Protein AF-A0A2V7N5L8-F1 (afdb_monomer)

Foldseek 3Di:
DWDWDADPVGDIDDIDDDDDDDDADAKAKAQDEAEEEEAFDKDKTFMAIDGPDPPQPWKKKWKDFQQPDHIDIDTDRDRVGTDMDMDGDNDFDKGKIKMWIATPVGHIYIHIYIYGYDYDDFDAKAWDFDDPAEEAAQDKTKTARPVIQGPVRFDKWKWKDFQPRDIDTDGIDIDHHNDFDKGKMWMKMAGPVGHIHDIDIHIYGYHHPDPDADEAEDELAKEPVDCVNLVVLVVVVPPDHAYEYQANNYPPALALVRCVRIVCVRVVVCLVRYQYAHDVRCPPVHVQSVSVCVVSPCSQPDSVARWDWDDDGLEIETEDEPSAQLAVPDPRLVVLLVSCVVRVRPHYYYHHHAACQDPDPPHGHDVRNVSVVVSVD

Mean predicted aligned error: 13.86 Å

Structure (mmCIF, N/CA/C/O backbone):
data_AF-A0A2V7N5L8-F1
#
_entry.id   AF-A0A2V7N5L8-F1
#
loop_
_atom_site.group_PDB
_atom_site.id
_atom_site.type_symbol
_atom_site.label_atom_id
_atom_site.label_alt_id
_atom_site.label_comp_id
_atom_site.label_asym_id
_atom_site.label_entity_id
_atom_site.label_seq_id
_atom_site.pdbx_PDB_ins_code
_atom_site.Cartn_x
_atom_site.Cartn_y
_atom_site.Cartn_z
_atom_site.occupancy
_atom_site.B_iso_or_equiv
_atom_site.auth_seq_id
_atom_site.auth_comp_id
_atom_site.auth_asym_id
_atom_site.auth_atom_id
_atom_site.pdbx_PDB_model_num
ATOM 1 N N . MET A 1 1 ? -57.222 -4.091 84.256 1.00 63.84 1 MET A N 1
ATOM 2 C CA . MET A 1 1 ? -56.930 -3.318 85.485 1.00 63.84 1 MET A CA 1
ATOM 3 C C . MET A 1 1 ? -58.030 -3.590 86.501 1.00 63.84 1 MET A C 1
ATOM 5 O O . MET A 1 1 ? -59.178 -3.739 86.091 1.00 63.84 1 MET A O 1
ATOM 9 N N . THR A 1 2 ? -57.686 -3.669 87.787 1.00 64.12 2 THR A N 1
ATOM 10 C CA . THR A 1 2 ? -58.628 -3.999 88.871 1.00 64.12 2 THR A CA 1
ATOM 11 C C . THR A 1 2 ? -58.574 -2.912 89.935 1.00 64.12 2 THR A C 1
ATOM 13 O O . THR A 1 2 ? -57.481 -2.564 90.378 1.00 64.12 2 THR A O 1
ATOM 16 N N . LEU A 1 3 ? -59.732 -2.383 90.336 1.00 70.25 3 LEU A N 1
ATOM 17 C CA . LEU A 1 3 ? -59.853 -1.412 91.422 1.00 70.25 3 LEU A CA 1
ATOM 18 C C . LEU A 1 3 ? -60.718 -1.991 92.543 1.00 70.25 3 LEU A C 1
ATOM 20 O O . LEU A 1 3 ? -61.808 -2.513 92.306 1.00 70.25 3 LEU A O 1
ATOM 24 N N . THR A 1 4 ? -60.242 -1.827 93.770 1.00 72.88 4 THR A N 1
ATOM 25 C CA . THR A 1 4 ? -61.007 -2.021 95.003 1.00 72.88 4 THR A CA 1
ATOM 26 C C . THR A 1 4 ? -60.897 -0.751 95.825 1.00 72.88 4 THR A C 1
ATOM 28 O O . THR A 1 4 ? -59.795 -0.232 96.001 1.00 72.88 4 THR A O 1
ATOM 31 N N . VAL A 1 5 ? -62.029 -0.244 96.309 1.00 71.75 5 VAL A N 1
ATOM 32 C CA . VAL A 1 5 ? -62.072 0.960 97.147 1.00 71.75 5 VAL A CA 1
ATOM 33 C C . VAL A 1 5 ? -62.403 0.538 98.571 1.00 71.75 5 VAL A C 1
ATOM 35 O O . VAL A 1 5 ? -63.337 -0.238 98.774 1.00 71.75 5 VAL A O 1
ATOM 38 N N . THR A 1 6 ? -61.641 1.036 99.541 1.00 72.88 6 THR A N 1
ATOM 39 C CA . THR A 1 6 ? -61.797 0.693 100.960 1.00 72.88 6 THR A CA 1
ATOM 40 C C . THR A 1 6 ? -62.278 1.913 101.733 1.00 72.88 6 THR A C 1
ATOM 42 O O . THR A 1 6 ? -61.728 3.002 101.562 1.00 72.88 6 THR A O 1
ATOM 45 N N . ASP A 1 7 ? -63.310 1.755 102.564 1.00 78.62 7 ASP A N 1
ATOM 46 C CA . ASP A 1 7 ? -63.818 2.852 103.391 1.00 78.62 7 ASP A CA 1
ATOM 47 C C . ASP A 1 7 ? -62.881 3.174 104.575 1.00 78.62 7 ASP A C 1
ATOM 49 O O . ASP A 1 7 ? -61.949 2.429 104.890 1.00 78.62 7 ASP A O 1
ATOM 53 N N . ALA A 1 8 ? -63.144 4.288 105.269 1.00 69.06 8 ALA A N 1
ATOM 54 C CA . ALA A 1 8 ? -62.340 4.747 106.410 1.00 69.06 8 ALA A CA 1
ATOM 55 C C . ALA A 1 8 ? -62.355 3.795 107.628 1.00 69.06 8 ALA A C 1
ATOM 57 O O . ALA A 1 8 ? -61.648 4.039 108.604 1.00 69.06 8 ALA A O 1
ATOM 58 N N . ARG A 1 9 ? -63.158 2.722 107.591 1.00 75.88 9 ARG A N 1
ATOM 59 C CA . ARG A 1 9 ? -63.251 1.676 108.621 1.00 75.88 9 ARG A CA 1
ATOM 60 C C . ARG A 1 9 ? -62.695 0.328 108.144 1.00 75.88 9 ARG A C 1
ATOM 62 O O . ARG A 1 9 ? -62.766 -0.642 108.891 1.00 75.88 9 ARG A O 1
ATOM 69 N N . GLY A 1 10 ? -62.116 0.261 106.942 1.00 77.00 10 GLY A N 1
ATOM 70 C CA . GLY A 1 10 ? -61.416 -0.915 106.423 1.00 77.00 10 GLY A CA 1
ATOM 71 C C . GLY A 1 10 ? -62.267 -1.887 105.598 1.00 77.00 10 GLY A C 1
ATOM 72 O O . GLY A 1 10 ? -61.752 -2.932 105.206 1.00 77.00 10 GLY A O 1
ATOM 73 N N . ALA A 1 11 ? -63.534 -1.580 105.297 1.00 76.12 11 ALA A N 1
ATOM 74 C CA . ALA A 1 11 ? -64.366 -2.435 104.444 1.00 76.12 11 ALA A CA 1
ATOM 75 C C . ALA A 1 11 ? -64.092 -2.156 102.955 1.00 76.12 11 ALA A C 1
ATOM 77 O O . ALA A 1 11 ? -64.250 -1.022 102.500 1.00 76.12 11 ALA A O 1
ATOM 78 N N . ALA A 1 12 ? -63.679 -3.177 102.196 1.00 80.81 12 ALA A N 1
ATOM 79 C CA . ALA A 1 12 ? -63.377 -3.066 100.766 1.00 80.81 12 ALA A CA 1
ATOM 80 C C . ALA A 1 12 ? -64.582 -3.433 99.885 1.00 80.81 12 ALA A C 1
ATOM 82 O O . ALA A 1 12 ? -65.339 -4.353 100.197 1.00 80.81 12 ALA A O 1
ATOM 83 N N . SER A 1 13 ? -64.743 -2.734 98.759 1.00 81.94 13 SER A N 1
ATOM 84 C CA . SER A 1 13 ? -65.715 -3.091 97.721 1.00 81.94 13 SER A CA 1
ATOM 85 C C . SER A 1 13 ? -65.388 -4.446 97.080 1.00 81.94 13 SER A C 1
ATOM 87 O O . SER A 1 13 ? -64.238 -4.887 97.084 1.00 81.94 13 SER A O 1
ATOM 89 N N . ALA A 1 14 ? -66.373 -5.076 96.429 1.00 80.06 14 ALA A N 1
ATOM 90 C CA . ALA A 1 14 ? -66.075 -6.134 95.464 1.00 80.06 14 ALA A CA 1
ATOM 91 C C . ALA A 1 14 ? -65.151 -5.578 94.351 1.00 80.06 14 ALA A C 1
ATOM 93 O O . ALA A 1 14 ? -65.296 -4.402 93.989 1.00 80.06 14 ALA A O 1
ATOM 94 N N . PRO A 1 15 ? -64.199 -6.366 93.815 1.00 77.81 15 PRO A N 1
ATOM 95 C CA . PRO A 1 15 ? -63.295 -5.894 92.771 1.00 77.81 15 PRO A CA 1
ATOM 96 C C . PRO A 1 15 ? -64.060 -5.501 91.507 1.00 77.81 15 PRO A C 1
ATOM 98 O O . PRO A 1 15 ? -64.746 -6.327 90.905 1.00 77.81 15 PRO A O 1
ATOM 101 N N . ALA A 1 16 ? -63.904 -4.252 91.075 1.00 78.75 16 ALA A N 1
ATOM 102 C CA . ALA A 1 16 ? -64.324 -3.829 89.748 1.00 78.75 16 ALA A CA 1
ATOM 103 C C . ALA A 1 16 ? -63.178 -4.112 88.772 1.00 78.75 16 ALA A C 1
ATOM 105 O O . ALA A 1 16 ? -62.042 -3.679 88.991 1.00 78.75 16 ALA A O 1
ATOM 106 N N . THR A 1 17 ? -63.460 -4.849 87.699 1.00 71.75 17 THR A N 1
ATOM 107 C CA . THR A 1 17 ? -62.475 -5.141 86.652 1.00 71.75 17 THR A CA 1
ATOM 108 C C . THR A 1 17 ? -62.880 -4.483 85.343 1.00 71.75 17 THR A C 1
ATOM 110 O O . THR A 1 17 ? -64.055 -4.416 84.993 1.00 71.75 17 THR A O 1
ATOM 113 N N . THR A 1 18 ? -61.881 -3.990 84.619 1.00 77.94 18 THR A N 1
ATOM 114 C CA . THR A 1 18 ? -62.010 -3.594 83.217 1.00 77.94 18 THR A CA 1
ATOM 115 C C . THR A 1 18 ? -60.820 -4.135 82.432 1.00 77.94 18 THR A C 1
ATOM 117 O O . THR A 1 18 ? -59.700 -4.241 82.955 1.00 77.94 18 THR A O 1
ATOM 120 N N . THR A 1 19 ? -61.048 -4.498 81.177 1.00 64.69 19 THR A N 1
ATOM 121 C CA . THR A 1 19 ? -59.994 -4.892 80.243 1.00 64.69 19 THR A CA 1
ATOM 122 C C . THR A 1 19 ? -59.418 -3.648 79.580 1.00 64.69 19 THR A C 1
ATOM 124 O O . THR A 1 19 ? -60.146 -2.887 78.950 1.00 64.69 19 THR A O 1
ATOM 127 N N . ALA A 1 20 ? -58.106 -3.454 79.708 1.00 61.19 20 ALA A N 1
ATOM 128 C CA . ALA A 1 20 ? -57.366 -2.506 78.887 1.00 61.19 20 ALA A CA 1
ATOM 129 C C . ALA A 1 20 ? -56.686 -3.306 77.773 1.00 61.19 20 ALA A C 1
ATOM 131 O O . ALA A 1 20 ? -55.839 -4.151 78.060 1.00 61.19 20 ALA A O 1
ATOM 132 N N . THR A 1 21 ? -57.082 -3.071 76.525 1.00 65.12 21 THR A N 1
ATOM 133 C CA . THR A 1 21 ? -56.404 -3.640 75.357 1.00 65.12 21 THR A CA 1
ATOM 134 C C . THR A 1 21 ? -55.294 -2.676 74.960 1.00 65.12 21 THR A C 1
ATOM 136 O O . THR A 1 21 ? -55.577 -1.583 74.477 1.00 65.12 21 THR A O 1
ATOM 139 N N . ILE A 1 22 ? -54.038 -3.050 75.199 1.00 69.38 22 ILE A N 1
ATOM 140 C CA . ILE A 1 22 ? -52.885 -2.310 74.675 1.00 69.38 22 ILE A CA 1
ATOM 141 C C . ILE A 1 22 ? -52.576 -2.912 73.304 1.00 69.38 22 ILE A C 1
ATOM 143 O O . ILE A 1 22 ? -52.263 -4.097 73.210 1.00 69.38 22 ILE A O 1
ATOM 147 N N . GLY A 1 23 ? -52.740 -2.122 72.244 1.00 74.31 23 GLY A N 1
ATOM 148 C CA . GLY A 1 23 ? -52.364 -2.538 70.894 1.00 74.31 23 GLY A CA 1
ATOM 149 C C . GLY A 1 23 ? -50.846 -2.550 70.729 1.00 74.31 23 GLY A C 1
ATOM 150 O O . GLY A 1 23 ? -50.172 -1.667 71.257 1.00 74.31 23 GLY A O 1
ATOM 151 N N . ASN A 1 24 ? -50.328 -3.534 69.992 1.00 86.06 24 ASN A N 1
ATOM 152 C CA . ASN A 1 24 ? -48.947 -3.505 69.518 1.00 86.06 24 ASN A CA 1
ATOM 153 C C . ASN A 1 24 ? -48.781 -2.390 68.471 1.00 86.06 24 ASN A C 1
ATOM 155 O O . ASN A 1 24 ? -49.691 -2.169 67.665 1.00 86.06 24 ASN A O 1
ATOM 159 N N . VAL A 1 25 ? -47.638 -1.710 68.463 1.00 89.12 25 VAL A N 1
ATOM 160 C CA . VAL A 1 25 ? -47.325 -0.658 67.491 1.00 89.12 25 VAL A CA 1
ATOM 161 C C . VAL A 1 25 ? -46.169 -1.142 66.634 1.00 89.12 25 VAL A C 1
ATOM 163 O O . VAL A 1 25 ? -45.098 -1.400 67.152 1.00 89.12 25 VAL A O 1
ATOM 166 N N . ALA A 1 26 ? -46.384 -1.252 65.323 1.00 92.94 26 ALA A N 1
ATOM 167 C CA . ALA A 1 26 ? -45.338 -1.714 64.420 1.00 92.94 26 ALA A CA 1
ATOM 168 C C . ALA A 1 26 ? -44.150 -0.726 64.354 1.00 92.94 26 ALA A C 1
ATOM 170 O O . ALA A 1 26 ? -44.361 0.493 64.441 1.00 92.94 26 ALA A O 1
ATOM 171 N N . PRO A 1 27 ? -42.925 -1.216 64.087 1.00 95.62 27 PRO A N 1
ATOM 172 C CA . PRO A 1 27 ? -41.768 -0.363 63.844 1.00 95.62 27 PRO A CA 1
ATOM 173 C C . PRO A 1 27 ? -42.004 0.643 62.708 1.00 95.62 27 PRO A C 1
ATOM 175 O O . PRO A 1 27 ? -42.652 0.346 61.709 1.00 95.62 27 PRO A O 1
ATOM 178 N N . THR A 1 28 ? -41.411 1.829 62.798 1.00 96.69 28 THR A N 1
ATOM 179 C CA . THR A 1 28 ? -41.274 2.764 61.672 1.00 96.69 28 THR A CA 1
ATOM 180 C C . THR A 1 28 ? -39.877 2.628 61.085 1.00 96.69 28 THR A C 1
ATOM 182 O O . THR A 1 28 ? -38.896 2.772 61.809 1.00 96.69 28 THR A O 1
ATOM 185 N N . VAL A 1 29 ? -39.769 2.366 59.779 1.00 98.12 29 VAL A N 1
ATOM 186 C CA . VAL A 1 29 ? -38.493 2.064 59.108 1.00 98.12 29 VAL A CA 1
ATOM 187 C C . VAL A 1 29 ? -38.137 3.154 58.102 1.00 98.12 29 VAL A C 1
ATOM 189 O O . VAL A 1 29 ? -38.936 3.497 57.233 1.00 98.12 29 VAL A O 1
ATOM 192 N N . ASN A 1 30 ? -36.904 3.647 58.176 1.00 97.75 30 ASN A N 1
ATOM 193 C CA . ASN A 1 30 ? -36.273 4.470 57.154 1.00 97.75 30 ASN A CA 1
ATOM 194 C C . ASN A 1 30 ? -35.182 3.640 56.468 1.00 97.75 30 ASN A C 1
ATOM 196 O O . ASN A 1 30 ? -34.150 3.340 57.063 1.00 97.75 30 ASN A O 1
ATOM 200 N N . ALA A 1 31 ? -35.403 3.274 55.206 1.00 97.00 31 ALA A N 1
ATOM 201 C CA . ALA A 1 31 ? -34.459 2.447 54.454 1.00 97.00 31 ALA A CA 1
ATOM 202 C C . ALA A 1 31 ? -33.163 3.192 54.063 1.00 97.00 31 ALA A C 1
ATOM 204 O O . ALA A 1 31 ? -32.198 2.558 53.644 1.00 97.00 31 ALA A O 1
ATOM 205 N N . GLY A 1 32 ? -33.124 4.518 54.236 1.00 96.50 32 GLY A N 1
ATOM 206 C CA . GLY A 1 32 ? -32.026 5.384 53.822 1.00 96.50 32 GLY A CA 1
ATOM 207 C C . GLY A 1 32 ? -32.315 6.122 52.507 1.00 96.50 32 GLY A C 1
ATOM 208 O O . GLY A 1 32 ? -33.400 5.996 51.938 1.00 96.50 32 GLY A O 1
ATOM 209 N N . PRO A 1 33 ? -31.363 6.939 52.025 1.00 97.56 33 PRO A N 1
ATOM 210 C CA . PRO A 1 33 ? -31.524 7.698 50.789 1.00 97.56 33 PRO A CA 1
ATOM 211 C C . PRO A 1 33 ? -31.453 6.803 49.543 1.00 97.56 33 PRO A C 1
ATOM 213 O O . PRO A 1 33 ? -30.836 5.737 49.556 1.00 97.56 33 PRO A O 1
ATOM 216 N N . ASN A 1 34 ? -32.025 7.288 48.437 1.00 97.69 34 ASN A N 1
ATOM 217 C CA . ASN A 1 34 ? -31.838 6.691 47.113 1.00 97.69 34 ASN A CA 1
ATOM 218 C C . ASN A 1 34 ? -30.353 6.700 46.712 1.00 97.69 34 ASN A C 1
ATOM 220 O O . ASN A 1 34 ? -29.620 7.631 47.049 1.00 97.69 34 ASN A O 1
ATOM 224 N N . GLN A 1 35 ? -29.924 5.690 45.955 1.00 97.44 35 GLN A N 1
ATOM 225 C CA . GLN A 1 35 ? -28.532 5.516 45.533 1.00 97.44 35 GLN A CA 1
ATOM 226 C C . GLN A 1 35 ? -28.428 5.415 44.009 1.00 97.44 35 GLN A C 1
ATOM 228 O O . GLN A 1 35 ? -29.351 4.973 43.327 1.00 97.44 35 GLN A O 1
ATOM 233 N N . THR A 1 36 ? -27.293 5.834 43.456 1.00 96.31 36 THR A N 1
ATOM 234 C CA . THR A 1 36 ? -26.940 5.622 42.046 1.00 96.31 36 THR A CA 1
ATOM 235 C C . THR A 1 36 ? -25.556 4.999 41.986 1.00 96.31 36 THR A C 1
ATOM 237 O O . THR A 1 36 ? -24.638 5.484 42.644 1.00 96.31 36 THR A O 1
ATOM 240 N N . VAL A 1 37 ? -25.418 3.911 41.234 1.00 94.88 37 VAL A N 1
ATOM 241 C CA . VAL A 1 37 ? -24.212 3.079 41.205 1.00 94.88 37 VAL A CA 1
ATOM 242 C C . VAL A 1 37 ? -23.941 2.589 39.785 1.00 94.88 37 VAL A C 1
ATOM 244 O O . VAL A 1 37 ? -24.871 2.388 39.007 1.00 94.88 37 VAL A O 1
ATOM 247 N N . THR A 1 38 ? -22.675 2.378 39.438 1.00 93.06 38 THR A N 1
ATOM 248 C CA . THR A 1 38 ? -22.314 1.720 38.176 1.00 93.06 38 THR A CA 1
ATOM 249 C C . THR A 1 38 ? -22.558 0.215 38.284 1.00 93.06 38 THR A C 1
ATOM 251 O O . THR A 1 38 ? -22.309 -0.381 39.330 1.00 93.06 38 THR A O 1
ATOM 254 N N . LEU A 1 39 ? -23.021 -0.410 37.203 1.00 92.69 39 LEU A N 1
ATOM 255 C CA . LEU A 1 39 ? -23.195 -1.858 37.100 1.00 92.69 39 LEU A CA 1
ATOM 256 C C . LEU A 1 39 ? -21.965 -2.622 37.622 1.00 92.69 39 LEU A C 1
ATOM 258 O O . LEU A 1 39 ? -20.839 -2.319 37.231 1.00 92.69 39 LEU A O 1
ATOM 262 N N . GLY A 1 40 ? -22.184 -3.611 38.494 1.00 88.06 40 GLY A N 1
ATOM 263 C CA . GLY A 1 40 ? -21.118 -4.416 39.099 1.00 88.06 40 GLY A CA 1
ATOM 264 C C . GLY A 1 40 ? -20.444 -3.810 40.339 1.00 88.06 40 GLY A C 1
ATOM 265 O O . GLY A 1 40 ? -19.701 -4.519 41.013 1.00 88.06 40 GLY A O 1
ATOM 266 N N . SER A 1 41 ? -20.719 -2.550 40.691 1.00 93.19 41 SER A N 1
ATOM 267 C CA . SER A 1 41 ? -20.259 -1.967 41.959 1.00 93.19 41 SER A CA 1
ATOM 268 C C . SER A 1 41 ? -21.233 -2.289 43.104 1.00 93.19 41 SER A C 1
ATOM 270 O O . SER A 1 41 ? -22.451 -2.234 42.903 1.00 93.19 41 SER A O 1
ATOM 272 N N . PRO A 1 42 ? -20.733 -2.599 44.317 1.00 95.06 42 PRO A N 1
ATOM 273 C CA . PRO A 1 42 ? -21.592 -2.882 45.456 1.00 95.06 42 PRO A CA 1
ATOM 274 C C . PRO A 1 42 ? -22.269 -1.607 45.966 1.00 95.06 42 PRO A C 1
ATOM 276 O O . PRO A 1 42 ? -21.653 -0.543 46.037 1.00 95.06 42 PRO A O 1
ATOM 279 N N . ILE A 1 43 ? -23.524 -1.734 46.387 1.00 96.25 43 ILE A N 1
ATOM 280 C CA . ILE A 1 43 ? -24.218 -0.735 47.202 1.00 96.25 43 ILE A CA 1
ATOM 281 C C . ILE A 1 43 ? -24.253 -1.183 48.652 1.00 96.25 43 ILE A C 1
ATOM 283 O O . ILE A 1 43 ? -24.174 -2.377 48.939 1.00 96.25 43 ILE A O 1
ATOM 287 N N . THR A 1 44 ? -24.412 -0.221 49.555 1.00 97.19 44 THR A N 1
ATOM 288 C CA . THR A 1 44 ? -24.575 -0.475 50.987 1.00 97.19 44 THR A CA 1
ATOM 289 C C . THR A 1 44 ? -25.868 0.171 51.454 1.00 97.19 44 THR A C 1
ATOM 291 O O . THR A 1 44 ? -26.023 1.390 51.384 1.00 97.19 44 THR A O 1
ATOM 294 N N . VAL A 1 45 ? -26.798 -0.632 51.956 1.00 97.25 45 VAL A N 1
ATOM 295 C CA . VAL A 1 45 ? -27.973 -0.140 52.683 1.00 97.25 45 VAL A CA 1
ATOM 296 C C . VAL A 1 45 ? -27.562 0.150 54.118 1.00 97.25 45 VAL A C 1
ATOM 298 O O . VAL A 1 45 ? -26.805 -0.614 54.708 1.00 97.25 45 VAL A O 1
ATOM 301 N N . SER A 1 46 ? -28.054 1.258 54.665 1.00 96.94 46 SER A N 1
ATOM 302 C CA . SER A 1 46 ? -27.897 1.640 56.070 1.00 96.94 46 SER A CA 1
ATOM 303 C C . SER A 1 46 ? -29.247 2.143 56.570 1.00 96.94 46 SER A C 1
ATOM 305 O O . SER A 1 46 ? -29.546 3.337 56.510 1.00 96.94 46 SER A O 1
ATOM 307 N N . ALA A 1 47 ? -30.101 1.202 56.963 1.00 97.44 47 ALA A N 1
ATOM 308 C CA . ALA A 1 47 ? -31.471 1.478 57.368 1.00 97.44 47 ALA A CA 1
ATOM 309 C C . ALA A 1 47 ? -31.556 1.740 58.873 1.00 97.44 47 ALA A C 1
ATOM 311 O O . ALA A 1 47 ? -30.909 1.066 59.676 1.00 97.44 47 ALA A O 1
ATOM 312 N N . THR A 1 48 ? -32.392 2.695 59.263 1.00 98.00 48 THR A N 1
ATOM 313 C CA . THR A 1 48 ? -32.721 2.973 60.664 1.00 98.00 48 THR A CA 1
ATOM 314 C C . THR A 1 48 ? -34.186 2.663 60.923 1.00 98.00 48 THR A C 1
ATOM 316 O O . THR A 1 48 ? -35.012 2.654 60.009 1.00 98.00 48 THR A O 1
ATOM 319 N N . PHE A 1 49 ? -34.528 2.383 62.174 1.00 97.31 49 PHE A N 1
ATOM 320 C CA . PHE A 1 49 ? -35.911 2.161 62.566 1.00 97.31 49 PHE A CA 1
ATOM 321 C C . PHE A 1 49 ? -36.153 2.655 63.991 1.00 97.31 49 PHE A C 1
ATOM 323 O O . PHE A 1 49 ? -35.209 2.846 64.756 1.00 97.31 49 PHE A O 1
ATOM 330 N N . SER A 1 50 ? -37.419 2.891 64.316 1.00 95.44 50 SER A N 1
ATOM 331 C CA . SER A 1 50 ? -37.879 3.247 65.656 1.00 95.44 50 SER A CA 1
ATOM 332 C C . SER A 1 50 ? -39.142 2.460 65.974 1.00 95.44 50 SER A C 1
ATOM 334 O O . SER A 1 50 ? -40.061 2.425 65.156 1.00 95.44 50 SER A O 1
ATOM 336 N N . ASP A 1 51 ? -39.186 1.837 67.142 1.00 94.00 51 ASP A N 1
ATOM 337 C CA . ASP A 1 51 ? -40.330 1.093 67.655 1.00 94.00 51 ASP A CA 1
ATOM 338 C C . ASP A 1 51 ? -40.756 1.683 69.015 1.00 94.00 51 ASP A C 1
ATOM 340 O O . ASP A 1 51 ? -39.962 1.642 69.965 1.00 94.00 51 ASP A O 1
ATOM 344 N N . PRO A 1 52 ? -41.966 2.275 69.114 1.00 89.25 52 PRO A N 1
ATOM 345 C CA . PRO A 1 52 ? -42.489 2.851 70.353 1.00 89.25 52 PRO A CA 1
ATOM 346 C C . PRO A 1 52 ? -42.835 1.831 71.443 1.00 89.25 52 PRO A C 1
ATOM 348 O O . PRO A 1 52 ? -43.025 2.231 72.597 1.00 89.25 52 PRO A O 1
ATOM 351 N N . GLY A 1 53 ? -43.002 0.555 71.099 1.00 84.81 53 GLY A N 1
ATOM 352 C CA . GLY A 1 53 ? -43.421 -0.460 72.045 1.00 84.81 53 GLY A CA 1
ATOM 353 C C . GLY A 1 53 ? -42.294 -0.887 72.997 1.00 84.81 53 GLY A C 1
ATOM 354 O O . GLY A 1 53 ? -41.096 -0.870 72.694 1.00 84.81 53 GLY A O 1
ATOM 355 N N . VAL A 1 54 ? -42.672 -1.176 74.245 1.00 77.12 54 VAL A N 1
ATOM 356 C CA . VAL A 1 54 ? -41.717 -1.482 75.318 1.00 77.12 54 VAL A CA 1
ATOM 357 C C . VAL A 1 54 ? -41.392 -2.974 75.336 1.00 77.12 54 VAL A C 1
ATOM 359 O O . VAL A 1 54 ? -42.277 -3.816 75.450 1.00 77.12 54 VAL A O 1
ATOM 362 N N . ASN A 1 55 ? -40.096 -3.299 75.336 1.00 81.88 55 ASN A N 1
ATOM 363 C CA . ASN A 1 55 ? -39.553 -4.664 75.298 1.00 81.88 55 ASN A CA 1
ATOM 364 C C . ASN A 1 55 ? -39.765 -5.432 73.983 1.00 81.88 55 ASN A C 1
ATOM 366 O O . ASN A 1 55 ? -39.743 -6.658 74.026 1.00 81.88 55 ASN A O 1
ATOM 370 N N . ASP A 1 56 ? -39.903 -4.769 72.838 1.00 87.69 56 ASP A N 1
ATOM 371 C CA . ASP A 1 56 ? -40.208 -5.429 71.554 1.00 87.69 56 ASP A CA 1
ATOM 372 C C . ASP A 1 56 ? -39.010 -6.016 70.796 1.00 87.69 56 ASP A C 1
ATOM 374 O O . ASP A 1 56 ? -39.162 -6.654 69.753 1.00 87.69 56 ASP A O 1
ATOM 378 N N . ALA A 1 57 ? -37.824 -5.920 71.400 1.00 88.12 57 ALA A N 1
ATOM 379 C CA . ALA A 1 57 ? -36.653 -6.671 70.978 1.00 88.12 57 ALA A CA 1
ATOM 380 C C . ALA A 1 57 ? -36.836 -8.195 71.189 1.00 88.12 57 ALA A C 1
ATOM 382 O O . ALA A 1 57 ? -37.431 -8.617 72.187 1.00 88.12 57 ALA A O 1
ATOM 383 N N . PRO A 1 58 ? -36.223 -9.043 70.344 1.00 94.00 58 PRO A N 1
ATOM 384 C CA . PRO A 1 58 ? -35.441 -8.688 69.160 1.00 94.00 58 PRO A CA 1
ATOM 385 C C . PRO A 1 58 ? -36.322 -8.341 67.948 1.00 94.00 58 PRO A C 1
ATOM 387 O O . PRO A 1 58 ? -37.403 -8.900 67.784 1.00 94.00 58 PRO A O 1
ATOM 390 N N . TRP A 1 59 ? -35.812 -7.476 67.069 1.00 96.56 59 TRP A N 1
ATOM 391 C CA . TRP A 1 59 ? -36.444 -7.148 65.791 1.00 96.56 59 TRP A CA 1
ATOM 392 C C . TRP A 1 59 ? -35.804 -7.941 64.659 1.00 96.56 59 TRP A C 1
ATOM 394 O O . TRP A 1 59 ? -34.607 -7.792 64.392 1.00 96.56 59 TRP A O 1
ATOM 404 N N . ALA A 1 60 ? -36.605 -8.749 63.972 1.00 97.38 60 ALA A N 1
ATOM 405 C CA . ALA A 1 60 ? -36.193 -9.410 62.744 1.00 97.38 60 ALA A CA 1
ATOM 406 C C . ALA A 1 60 ? -36.235 -8.411 61.582 1.00 97.38 60 ALA A C 1
ATOM 408 O O . ALA A 1 60 ? -37.161 -7.608 61.487 1.00 97.38 60 ALA A O 1
ATOM 409 N N . TYR A 1 61 ? -35.265 -8.466 60.674 1.00 97.94 61 TYR A N 1
ATOM 410 C CA . TYR A 1 61 ? -35.272 -7.664 59.454 1.00 97.94 61 TYR A CA 1
ATOM 411 C C . TYR A 1 61 ? -35.127 -8.525 58.203 1.00 97.94 61 TYR A C 1
ATOM 413 O O . TYR A 1 61 ? -34.473 -9.568 58.221 1.00 97.94 61 TYR A O 1
ATOM 421 N N . ALA A 1 62 ? -35.719 -8.051 57.110 1.00 98.25 62 ALA A N 1
ATOM 422 C CA . ALA A 1 62 ? -35.583 -8.599 55.767 1.00 98.25 62 ALA A CA 1
ATOM 423 C C . ALA A 1 62 ? -35.394 -7.455 54.762 1.00 98.25 62 ALA A C 1
ATOM 425 O O . ALA A 1 62 ? -36.149 -6.479 54.775 1.00 98.25 62 ALA A O 1
ATOM 426 N N . ILE A 1 63 ? -34.385 -7.575 53.904 1.00 98.50 63 ILE A N 1
ATOM 427 C CA . ILE A 1 63 ? -34.060 -6.627 52.840 1.00 98.50 63 ILE A CA 1
ATOM 428 C C . ILE A 1 63 ? -34.331 -7.317 51.509 1.00 98.50 63 ILE A C 1
ATOM 430 O O . ILE A 1 63 ? -33.649 -8.276 51.151 1.00 98.50 63 ILE A O 1
ATOM 434 N N . ASP A 1 64 ? -35.336 -6.824 50.798 1.00 98.19 64 ASP A N 1
ATOM 435 C CA . ASP A 1 64 ? -35.631 -7.197 49.422 1.00 98.19 64 ASP A CA 1
ATOM 436 C C . ASP A 1 64 ? -34.899 -6.250 48.479 1.00 98.19 64 ASP A C 1
ATOM 438 O O . ASP A 1 64 ? -35.121 -5.040 48.533 1.00 98.19 64 ASP A O 1
ATOM 442 N N . TRP A 1 65 ? -34.021 -6.794 47.640 1.00 97.94 65 TRP A N 1
ATOM 443 C CA . TRP A 1 65 ? -33.207 -6.020 46.705 1.00 97.94 65 TRP A CA 1
ATOM 444 C C . TRP A 1 65 ? -33.978 -5.590 45.449 1.00 97.94 65 TRP A C 1
ATOM 446 O O . TRP A 1 65 ? -33.500 -4.739 44.703 1.00 97.94 65 TRP A O 1
ATOM 456 N N . GLY A 1 66 ? -35.179 -6.130 45.220 1.00 96.56 66 GLY A N 1
ATOM 457 C CA . GLY A 1 66 ? -36.050 -5.737 44.112 1.00 96.56 66 GLY A CA 1
ATOM 458 C C . GLY A 1 66 ? -35.639 -6.273 42.735 1.00 96.56 66 GLY A C 1
ATOM 459 O O . GLY A 1 66 ? -36.323 -5.982 41.759 1.00 96.56 66 GLY A O 1
ATOM 460 N N . ASP A 1 67 ? -34.572 -7.072 42.647 1.00 95.88 67 ASP A N 1
ATOM 461 C CA . ASP A 1 67 ? -34.062 -7.691 41.412 1.00 95.88 67 ASP A CA 1
ATOM 462 C C . ASP A 1 67 ? -34.308 -9.214 41.342 1.00 95.88 67 ASP A C 1
ATOM 464 O O . ASP A 1 67 ? -33.810 -9.893 40.445 1.00 95.88 67 ASP A O 1
ATOM 468 N N . GLY A 1 68 ? -35.073 -9.761 42.293 1.00 94.94 68 GLY A N 1
ATOM 469 C CA . GLY A 1 68 ? -35.342 -11.198 42.412 1.00 94.94 68 GLY A CA 1
ATOM 470 C C . GLY A 1 68 ? -34.226 -12.004 43.088 1.00 94.94 68 GLY A C 1
ATOM 471 O O . GLY A 1 68 ? -34.369 -13.220 43.234 1.00 94.94 68 GLY A O 1
ATOM 472 N N . SER A 1 69 ? -33.141 -11.359 43.530 1.00 95.94 69 SER A N 1
ATOM 473 C CA . SER A 1 69 ? -32.118 -11.998 44.361 1.00 95.94 69 SER A CA 1
ATOM 474 C C . SER A 1 69 ? -32.685 -12.416 45.727 1.00 95.94 69 SER A C 1
ATOM 476 O O . SER A 1 69 ? -33.643 -11.809 46.215 1.00 95.94 69 SER A O 1
ATOM 478 N N . PRO A 1 70 ? -32.092 -13.425 46.396 1.00 97.25 70 PRO A N 1
ATOM 479 C CA . PRO A 1 70 ? -32.478 -13.792 47.754 1.00 97.25 70 PRO A CA 1
ATOM 480 C C . PRO A 1 70 ? -32.429 -12.597 48.713 1.00 97.25 70 PRO A C 1
ATOM 482 O O . PRO A 1 70 ? -31.473 -11.819 48.706 1.00 97.25 70 PRO A O 1
ATOM 485 N N . GLN A 1 71 ? -33.447 -12.480 49.566 1.00 97.62 71 GLN A N 1
ATOM 486 C CA . GLN A 1 71 ? -33.507 -11.422 50.570 1.00 97.62 71 GLN A CA 1
ATOM 487 C C . GLN A 1 71 ? -32.377 -11.569 51.593 1.00 97.62 71 GLN A C 1
ATOM 489 O O . GLN A 1 71 ? -32.041 -12.677 52.019 1.00 97.62 71 GLN A O 1
ATOM 494 N N . THR A 1 72 ? -31.829 -10.446 52.054 1.00 98.06 72 THR A N 1
ATOM 495 C CA . THR A 1 72 ? -30.908 -10.442 53.195 1.00 98.06 72 THR A CA 1
ATOM 496 C C . THR A 1 72 ? -31.707 -10.337 54.486 1.00 98.06 72 THR A C 1
ATOM 498 O O . THR A 1 72 ? -32.391 -9.342 54.714 1.00 98.06 72 THR A O 1
ATOM 501 N N . THR A 1 73 ? -31.623 -11.352 55.342 1.00 97.88 73 THR A N 1
ATOM 502 C CA . THR A 1 73 ? -32.380 -11.416 56.601 1.00 97.88 73 THR A CA 1
ATOM 503 C C . THR A 1 73 ? -31.468 -11.429 57.821 1.00 97.88 73 THR A C 1
ATOM 505 O O . THR A 1 73 ? -30.375 -11.990 57.769 1.00 97.88 73 THR A O 1
ATOM 508 N N . GLY A 1 74 ? -31.942 -10.903 58.946 1.00 97.00 74 GLY A N 1
ATOM 509 C CA . GLY A 1 74 ? -31.235 -10.980 60.222 1.00 97.00 74 GLY A CA 1
ATOM 510 C C . GLY A 1 74 ? -32.079 -10.493 61.392 1.00 97.00 74 GLY A C 1
ATOM 511 O O . GLY A 1 74 ? -33.299 -10.393 61.294 1.00 97.00 74 GLY A O 1
ATOM 512 N N . SER A 1 75 ? -31.432 -10.213 62.521 1.00 96.12 75 SER A N 1
ATOM 513 C CA . SER A 1 75 ? -32.092 -9.735 63.736 1.00 96.12 75 SER A CA 1
ATOM 514 C C . SER A 1 75 ? -31.204 -8.740 64.481 1.00 96.12 75 SER A C 1
ATOM 516 O O . SER A 1 75 ? -29.981 -8.870 64.461 1.00 96.12 75 SER A O 1
ATOM 518 N N . THR A 1 76 ? -31.805 -7.775 65.174 1.00 95.12 76 THR A N 1
ATOM 519 C CA . THR A 1 76 ? -31.111 -6.825 66.058 1.00 95.12 76 THR A CA 1
ATOM 520 C C . THR A 1 76 ? -31.840 -6.685 67.392 1.00 95.12 76 THR A C 1
ATOM 522 O O . THR A 1 76 ? -33.058 -6.826 67.473 1.00 95.12 76 THR A O 1
ATOM 525 N N . THR A 1 77 ? -31.099 -6.408 68.460 1.00 94.75 77 THR A N 1
ATOM 526 C CA . THR A 1 77 ? -31.640 -6.088 69.793 1.00 94.75 77 THR A CA 1
ATOM 527 C C . THR A 1 77 ? -31.503 -4.603 70.123 1.00 94.75 77 THR A C 1
ATOM 529 O O . THR A 1 77 ? -31.848 -4.185 71.225 1.00 94.75 77 THR A O 1
ATOM 532 N N . SER A 1 78 ? -30.982 -3.803 69.188 1.00 92.00 78 SER A N 1
ATOM 533 C CA . SER A 1 78 ? -30.754 -2.372 69.352 1.00 92.00 78 SER A CA 1
ATOM 534 C C . SER A 1 78 ? -31.387 -1.586 68.210 1.00 92.00 78 SER A C 1
ATOM 536 O O . SER A 1 78 ? -31.137 -1.879 67.041 1.00 92.00 78 SER A O 1
ATOM 538 N N . GLN A 1 79 ? -32.149 -0.551 68.566 1.00 93.75 79 GLN A N 1
ATOM 539 C CA . GLN A 1 79 ? -32.660 0.449 67.623 1.00 93.75 79 GLN A CA 1
ATOM 540 C C . GLN A 1 79 ? -31.618 1.544 67.316 1.00 93.75 79 GLN A C 1
ATOM 542 O O . GLN A 1 79 ? -31.772 2.300 66.363 1.00 93.75 79 GLN A O 1
ATOM 547 N N . SER A 1 80 ? -30.542 1.654 68.114 1.00 92.31 80 SER A N 1
ATOM 548 C CA . SER A 1 80 ? -29.507 2.687 67.932 1.00 92.31 80 SER A CA 1
ATOM 549 C C . SER A 1 80 ? -28.455 2.323 66.883 1.00 92.31 80 SER A C 1
ATOM 551 O O . SER A 1 80 ? -27.687 3.184 66.455 1.00 92.31 80 SER A O 1
ATOM 553 N N . SER A 1 81 ? -28.406 1.058 66.463 1.00 92.12 81 SER A N 1
ATOM 554 C CA . SER A 1 81 ? -27.504 0.573 65.420 1.00 92.12 81 SER A CA 1
ATOM 555 C C . SER A 1 81 ? -28.271 0.402 64.115 1.00 92.12 81 SER A C 1
ATOM 557 O O . SER A 1 81 ? -29.291 -0.284 64.080 1.00 92.12 81 SER A O 1
ATOM 559 N N . ALA A 1 82 ? -27.773 1.014 63.041 1.00 95.88 82 ALA A N 1
ATOM 560 C CA . ALA A 1 82 ? -28.359 0.849 61.719 1.00 95.88 82 ALA A CA 1
ATOM 561 C C . ALA A 1 82 ? -28.229 -0.603 61.236 1.00 95.88 82 ALA A C 1
ATOM 563 O O . ALA A 1 82 ? -27.225 -1.273 61.488 1.00 95.88 82 ALA A O 1
ATOM 564 N N . ILE A 1 83 ? -29.234 -1.067 60.500 1.00 97.38 83 ILE A N 1
ATOM 565 C CA . ILE A 1 83 ? -29.189 -2.331 59.771 1.00 97.38 83 ILE A CA 1
ATOM 566 C C . ILE A 1 83 ? -28.387 -2.082 58.496 1.00 97.38 83 ILE A C 1
ATOM 568 O O . ILE A 1 83 ? -28.806 -1.289 57.648 1.00 97.38 83 ILE A O 1
ATOM 572 N N . THR A 1 84 ? -27.240 -2.749 58.366 1.00 96.88 84 THR A N 1
ATOM 573 C CA . THR A 1 84 ? -26.358 -2.609 57.206 1.00 96.88 84 THR A CA 1
ATOM 574 C C . THR A 1 84 ? -26.236 -3.906 56.418 1.00 96.88 84 THR A C 1
ATOM 576 O O . THR A 1 84 ? -26.110 -4.990 56.985 1.00 96.88 84 THR A O 1
ATOM 579 N N . ALA A 1 85 ? -26.281 -3.796 55.092 1.00 97.38 85 ALA A N 1
ATOM 580 C CA . ALA A 1 85 ? -26.083 -4.914 54.172 1.00 97.38 85 ALA A CA 1
ATOM 581 C C . ALA A 1 85 ? -25.560 -4.409 52.826 1.00 97.38 85 ALA A C 1
ATOM 583 O O . ALA A 1 85 ? -25.865 -3.281 52.430 1.00 97.38 85 ALA A O 1
ATOM 584 N N . THR A 1 86 ? -24.800 -5.246 52.120 1.00 97.50 86 THR A N 1
ATOM 585 C CA . THR A 1 86 ? -24.284 -4.941 50.783 1.00 97.50 86 THR A CA 1
ATOM 586 C C . THR A 1 86 ? -24.917 -5.826 49.716 1.00 97.50 86 THR A C 1
ATOM 588 O O . THR A 1 86 ? -25.232 -6.986 49.972 1.00 97.50 86 THR A O 1
ATOM 591 N N . HIS A 1 87 ? -25.084 -5.279 48.511 1.00 97.19 87 HIS A N 1
ATOM 592 C CA . HIS A 1 87 ? -25.584 -6.007 47.339 1.00 97.19 87 HIS A CA 1
ATOM 593 C C . HIS A 1 87 ? -24.916 -5.510 46.063 1.00 97.19 87 HIS A C 1
ATOM 595 O O . HIS A 1 87 ? -24.484 -4.362 46.002 1.00 97.19 87 HIS A O 1
ATOM 601 N N . THR A 1 88 ? -24.829 -6.356 45.040 1.00 97.06 88 THR A N 1
ATOM 602 C CA . THR A 1 88 ? -24.301 -5.986 43.719 1.00 97.06 88 THR A CA 1
ATOM 603 C C . THR A 1 88 ? -25.288 -6.422 42.648 1.00 97.06 88 THR A C 1
ATOM 605 O O . THR A 1 88 ? -25.606 -7.603 42.546 1.00 97.06 88 THR A O 1
ATOM 608 N N . TYR A 1 89 ? -25.751 -5.476 41.832 1.00 95.75 89 TYR A N 1
ATOM 609 C CA . TYR A 1 89 ? -26.700 -5.759 40.757 1.00 95.75 89 TYR A CA 1
ATOM 610 C C . TYR A 1 89 ? -25.985 -6.266 39.502 1.00 95.75 89 TYR A C 1
ATOM 612 O O . TYR A 1 89 ? -24.964 -5.709 39.093 1.00 95.75 89 TYR A O 1
ATOM 620 N N . ALA A 1 90 ? -26.556 -7.294 38.870 1.00 92.75 90 ALA A N 1
ATOM 621 C CA . ALA A 1 90 ? -26.035 -7.905 37.643 1.00 92.75 90 ALA A CA 1
ATOM 622 C C . ALA A 1 90 ? -26.577 -7.267 36.349 1.00 92.75 90 ALA A C 1
ATOM 624 O O . ALA A 1 90 ? -26.050 -7.529 35.269 1.00 92.75 90 ALA A O 1
ATOM 625 N N . ALA A 1 91 ? -27.603 -6.417 36.445 1.00 91.38 91 ALA A N 1
ATOM 626 C CA . ALA A 1 91 ? -28.183 -5.695 35.317 1.00 91.38 91 ALA A CA 1
ATOM 627 C C . ALA A 1 91 ? -28.379 -4.210 35.646 1.00 91.38 91 ALA A C 1
ATOM 629 O O . ALA A 1 91 ? -28.635 -3.839 36.793 1.00 91.38 91 ALA A O 1
ATOM 630 N N . ALA A 1 92 ? -28.247 -3.360 34.626 1.00 93.00 92 ALA A N 1
ATOM 631 C CA . ALA A 1 92 ? -28.565 -1.942 34.738 1.00 93.00 92 ALA A CA 1
ATOM 632 C C . ALA A 1 92 ? -30.084 -1.729 34.765 1.00 93.00 92 ALA A C 1
ATOM 634 O O . ALA A 1 92 ? -30.841 -2.512 34.192 1.00 93.00 92 ALA A O 1
ATOM 635 N N . GLY A 1 93 ? -30.526 -0.661 35.420 1.00 94.00 93 GLY A N 1
ATOM 636 C CA . GLY A 1 93 ? -31.941 -0.374 35.622 1.00 94.00 93 GLY A CA 1
ATOM 637 C C . GLY A 1 93 ? -32.214 0.262 36.977 1.00 94.00 93 GLY A C 1
ATOM 638 O O . GLY A 1 93 ? -31.300 0.654 37.699 1.00 94.00 93 GLY A O 1
ATOM 639 N N . THR A 1 94 ? -33.488 0.375 37.323 1.00 96.81 94 THR A N 1
ATOM 640 C CA . THR A 1 94 ? -33.928 0.953 38.592 1.00 96.81 94 THR A CA 1
ATOM 641 C C . THR A 1 94 ? -34.586 -0.131 39.433 1.00 96.81 94 THR A C 1
ATOM 643 O O . THR A 1 94 ? -35.572 -0.720 39.003 1.00 96.81 94 THR A O 1
ATOM 646 N N . ASN A 1 95 ? -34.054 -0.367 40.631 1.00 97.44 95 ASN A N 1
ATOM 647 C CA . ASN A 1 95 ? -34.560 -1.356 41.579 1.00 97.44 95 ASN A CA 1
ATOM 648 C C . ASN A 1 95 ? -35.104 -0.652 42.826 1.00 97.44 95 ASN A C 1
ATOM 650 O O . ASN A 1 95 ? -34.511 0.313 43.319 1.00 97.44 95 ASN A O 1
ATOM 654 N N . THR A 1 96 ? -36.235 -1.122 43.346 1.00 97.94 96 THR A N 1
ATOM 655 C CA . THR A 1 96 ? -36.799 -0.632 44.610 1.00 97.94 96 THR A CA 1
ATOM 656 C C . THR A 1 96 ? -36.407 -1.586 45.725 1.00 97.94 96 THR A C 1
ATOM 658 O O . THR A 1 96 ? -36.940 -2.688 45.811 1.00 97.94 96 THR A O 1
ATOM 661 N N . VAL A 1 97 ? -35.497 -1.147 46.595 1.00 98.44 97 VAL A N 1
ATOM 662 C CA . VAL A 1 97 ? -35.082 -1.925 47.763 1.00 98.44 97 VAL A CA 1
ATOM 663 C C . VAL A 1 97 ? -36.070 -1.673 48.890 1.00 98.44 97 VAL A C 1
ATOM 665 O O . VAL A 1 97 ? -36.327 -0.519 49.249 1.00 98.44 97 VAL A O 1
ATOM 668 N N . ARG A 1 98 ? -36.609 -2.743 49.474 1.00 98.44 98 ARG A N 1
ATOM 669 C CA . ARG A 1 98 ? -37.547 -2.680 50.598 1.00 98.44 98 ARG A CA 1
ATOM 670 C C . ARG A 1 98 ? -36.918 -3.289 51.841 1.00 98.44 98 ARG A C 1
ATOM 672 O O . ARG A 1 98 ? -36.606 -4.474 51.867 1.00 98.44 98 ARG A O 1
ATOM 679 N N . VAL A 1 99 ? -36.803 -2.490 52.896 1.00 98.44 99 VAL A N 1
ATOM 680 C CA . VAL A 1 99 ? -36.362 -2.949 54.218 1.00 98.44 99 VAL A CA 1
ATOM 681 C C . VAL A 1 99 ? -37.593 -3.115 55.092 1.00 98.44 99 VAL A C 1
ATOM 683 O O . VAL A 1 99 ? -38.322 -2.149 55.314 1.00 98.44 99 VAL A O 1
ATOM 686 N N . THR A 1 100 ? -37.832 -4.331 55.573 1.00 98.38 100 THR A N 1
ATOM 687 C CA . THR A 1 100 ? -38.925 -4.659 56.496 1.00 98.38 100 THR A CA 1
ATOM 688 C C . THR A 1 100 ? -38.337 -5.014 57.853 1.00 98.38 100 THR A C 1
ATOM 690 O O . THR A 1 100 ? -37.422 -5.831 57.917 1.00 98.38 100 THR A O 1
ATOM 693 N N . VAL A 1 101 ? -38.858 -4.421 58.925 1.00 97.94 101 VAL A N 1
ATOM 694 C CA . VAL A 1 101 ? -38.481 -4.723 60.312 1.00 97.94 101 VAL A CA 1
ATOM 695 C C . VAL A 1 101 ? -39.728 -5.192 61.050 1.00 97.94 101 VAL A C 1
ATOM 697 O O . VAL A 1 101 ? -40.757 -4.521 61.002 1.00 97.94 101 VAL A O 1
ATOM 700 N N . THR A 1 102 ? -39.637 -6.355 61.689 1.00 96.94 102 THR A N 1
ATOM 701 C CA . THR A 1 102 ? -40.728 -7.017 62.410 1.00 96.94 102 THR A CA 1
ATOM 702 C C . THR A 1 102 ? -40.358 -7.145 63.880 1.00 96.94 102 THR A C 1
ATOM 704 O O . THR A 1 102 ? -39.293 -7.674 64.202 1.00 96.94 102 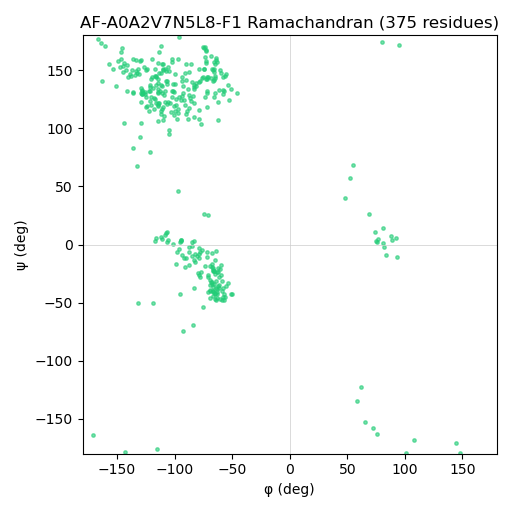THR A O 1
ATOM 707 N N . ASP A 1 103 ? -41.219 -6.651 64.760 1.00 94.56 103 ASP A N 1
ATOM 708 C CA . ASP A 1 103 ? -41.087 -6.808 66.205 1.00 94.56 103 ASP A CA 1
ATOM 709 C C . ASP A 1 103 ? -41.392 -8.244 66.669 1.00 94.56 103 ASP A C 1
ATOM 711 O O . ASP A 1 103 ? -41.949 -9.067 65.932 1.00 94.56 103 ASP A O 1
ATOM 715 N N . LYS A 1 104 ? -41.038 -8.566 67.919 1.00 92.38 104 LYS A N 1
ATOM 716 C CA . LYS A 1 104 ? -41.256 -9.906 68.498 1.00 92.38 104 LYS A CA 1
ATOM 717 C C . LYS A 1 104 ? -42.738 -10.313 68.587 1.00 92.38 104 LYS A C 1
ATOM 719 O O . LYS A 1 104 ? -43.043 -11.492 68.765 1.00 92.38 104 LYS A O 1
ATOM 724 N N . ASN A 1 105 ? -43.647 -9.341 68.552 1.00 89.69 105 ASN A N 1
ATOM 725 C CA . ASN A 1 105 ? -45.091 -9.506 68.656 1.00 89.69 105 ASN A CA 1
ATOM 726 C C . ASN A 1 105 ? -45.773 -9.576 67.275 1.00 89.69 105 ASN A C 1
ATOM 728 O O . ASN A 1 105 ? -46.993 -9.741 67.209 1.00 89.69 105 ASN A O 1
ATOM 732 N N . GLY A 1 106 ? -44.992 -9.532 66.191 1.00 89.06 106 GLY A N 1
ATOM 733 C CA . GLY A 1 106 ? -45.428 -9.693 64.808 1.00 89.06 106 GLY A CA 1
ATOM 734 C C . GLY A 1 106 ? -45.848 -8.398 64.109 1.00 89.06 106 GLY A C 1
ATOM 735 O O . GLY A 1 106 ? -46.307 -8.462 62.968 1.00 89.06 106 GLY A O 1
ATOM 736 N N . GLY A 1 107 ? -45.715 -7.231 64.744 1.00 92.75 107 GLY A N 1
ATOM 737 C CA . GLY A 1 107 ? -45.909 -5.947 64.072 1.00 92.75 107 GLY A CA 1
ATOM 738 C C . GLY A 1 107 ? -44.752 -5.668 63.115 1.00 92.75 107 GLY A C 1
ATOM 739 O O . GLY A 1 107 ? -43.589 -5.832 63.467 1.00 92.75 107 GLY A O 1
ATOM 740 N N . ALA A 1 108 ? -45.058 -5.275 61.877 1.00 95.88 108 ALA A N 1
ATOM 741 C CA . ALA A 1 108 ? -44.050 -5.075 60.840 1.00 95.88 108 ALA A CA 1
ATOM 742 C C . ALA A 1 108 ? -44.182 -3.708 60.168 1.00 95.88 108 ALA A C 1
ATOM 744 O O . ALA A 1 108 ? -45.254 -3.337 59.687 1.00 95.88 108 ALA A O 1
ATOM 745 N N . GLY A 1 109 ? -43.066 -2.988 60.095 1.00 97.12 109 GLY A N 1
ATOM 746 C CA . GLY A 1 109 ? -42.918 -1.758 59.326 1.00 97.12 109 GLY A CA 1
ATOM 747 C C . GLY A 1 109 ? -41.995 -1.944 58.139 1.00 97.12 109 GLY A C 1
ATOM 748 O O . GLY A 1 109 ? -41.109 -2.798 58.159 1.00 97.12 109 GLY A O 1
ATOM 749 N N . SER A 1 110 ? -42.159 -1.120 57.104 1.00 97.75 110 SER A N 1
ATOM 750 C CA . SER A 1 110 ? -41.224 -1.117 55.980 1.00 97.75 110 SER A CA 1
ATOM 751 C C . SER A 1 110 ? -40.927 0.274 55.451 1.00 97.75 110 SER A C 1
ATOM 753 O O . SER A 1 110 ? -41.827 1.106 55.365 1.00 97.75 110 SER A O 1
ATOM 755 N N . GLY A 1 111 ? -39.680 0.475 55.035 1.00 98.00 111 GLY A N 1
ATOM 756 C CA . GLY A 1 111 ? -39.223 1.630 54.274 1.00 98.00 111 GLY A CA 1
ATOM 757 C C . GLY A 1 111 ? -38.661 1.183 52.929 1.00 98.00 111 GLY A C 1
ATOM 758 O O . GLY A 1 111 ? -38.266 0.025 52.765 1.00 98.00 111 GLY A O 1
ATOM 759 N N . THR A 1 112 ? -38.601 2.100 51.968 1.00 98.25 112 THR A N 1
ATOM 760 C CA . THR A 1 112 ? -38.050 1.825 50.635 1.00 98.25 112 THR A CA 1
ATOM 761 C C . THR A 1 112 ? -37.043 2.882 50.221 1.00 98.25 112 THR A C 1
ATOM 763 O O . THR A 1 112 ? -37.237 4.060 50.519 1.00 98.25 112 THR A O 1
ATOM 766 N N . LEU A 1 113 ? -36.031 2.471 49.466 1.00 98.12 113 LEU A N 1
ATOM 767 C CA . LEU A 1 113 ? -35.163 3.362 48.700 1.00 98.12 113 LEU A CA 1
ATOM 768 C C . LEU A 1 113 ? -35.066 2.856 47.257 1.00 98.12 113 LEU A C 1
ATOM 770 O O . LEU A 1 113 ? -35.304 1.685 46.966 1.00 98.12 113 LEU A O 1
ATOM 774 N N . THR A 1 114 ? -34.717 3.747 46.343 1.00 98.00 114 THR A N 1
ATOM 775 C CA . THR A 1 114 ? -34.490 3.419 44.935 1.00 98.00 114 THR A CA 1
ATOM 776 C C . THR A 1 114 ? -32.997 3.328 44.659 1.00 98.00 114 THR A C 1
ATOM 778 O O . THR A 1 114 ? -32.249 4.232 45.036 1.00 98.00 114 THR A O 1
ATOM 781 N N . VAL A 1 115 ? -32.565 2.267 43.980 1.00 97.69 115 VAL A N 1
ATOM 782 C CA . VAL A 1 115 ? -31.204 2.131 43.455 1.00 97.69 115 VAL A CA 1
ATOM 783 C C . VAL A 1 115 ? -31.247 2.196 41.934 1.00 97.69 115 VAL A C 1
ATOM 785 O O . VAL A 1 115 ? -31.830 1.329 41.287 1.00 97.69 115 VAL A O 1
ATOM 788 N N . THR A 1 116 ? -30.605 3.213 41.364 1.00 96.94 116 THR A N 1
ATOM 789 C CA . THR A 1 116 ? -30.412 3.338 39.916 1.00 96.94 116 THR A CA 1
ATOM 790 C C . THR A 1 116 ? -29.032 2.810 39.543 1.00 96.94 116 THR A C 1
ATOM 792 O O . THR A 1 116 ? -28.012 3.386 39.916 1.00 96.94 116 THR A O 1
ATOM 795 N N . VAL A 1 117 ? -29.003 1.709 38.804 1.00 95.69 117 VAL A N 1
ATOM 796 C CA . VAL A 1 117 ? -27.795 1.056 38.303 1.00 95.69 117 VAL A CA 1
ATOM 797 C C . VAL A 1 117 ? -27.557 1.512 36.867 1.00 95.69 117 VAL A C 1
ATOM 799 O O . VAL A 1 117 ? -28.377 1.247 35.988 1.00 95.69 117 VAL A O 1
ATOM 802 N N . THR A 1 118 ? -26.450 2.204 36.614 1.00 93.19 118 THR A N 1
ATOM 803 C CA . THR A 1 118 ? -26.103 2.741 35.291 1.00 93.19 118 THR A CA 1
ATOM 804 C C . THR A 1 118 ? -24.960 1.956 34.650 1.00 93.19 118 THR A C 1
ATOM 806 O O . THR A 1 118 ? -24.079 1.429 35.328 1.00 93.19 118 THR A O 1
ATOM 809 N N . THR A 1 119 ? -24.947 1.870 33.320 1.00 87.19 119 THR A N 1
ATOM 810 C CA . THR A 1 119 ? -23.764 1.430 32.567 1.00 87.19 119 THR A CA 1
ATOM 811 C C .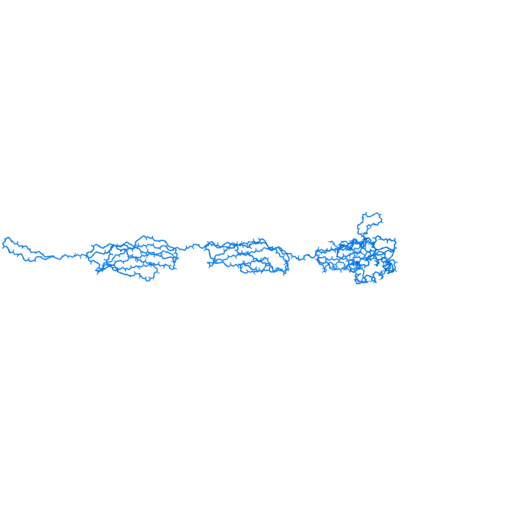 THR A 1 119 ? -22.913 2.636 32.194 1.00 87.19 119 THR A C 1
ATOM 813 O O . THR A 1 119 ? -23.449 3.704 31.893 1.00 87.19 119 THR A O 1
ATOM 816 N N . VAL A 1 120 ? -21.596 2.461 32.123 1.00 81.62 120 VAL A N 1
ATOM 817 C CA . VAL A 1 120 ? -20.736 3.447 31.457 1.00 81.62 120 VAL A CA 1
ATOM 818 C C . VAL A 1 120 ? -20.955 3.314 29.950 1.00 81.62 120 VAL A C 1
ATOM 820 O O . VAL A 1 120 ? -20.888 2.207 29.413 1.00 81.62 120 VAL A O 1
ATOM 823 N N . ALA A 1 121 ? -21.271 4.420 29.275 1.00 87.00 121 ALA A N 1
ATOM 824 C CA . ALA A 1 121 ? -21.421 4.423 27.822 1.00 87.00 121 ALA A CA 1
ATOM 825 C C . ALA A 1 121 ? -20.094 4.021 27.159 1.00 87.00 121 ALA A C 1
ATOM 827 O O . ALA A 1 121 ? -19.049 4.548 27.534 1.00 87.00 121 ALA A O 1
ATOM 828 N N . ASN A 1 122 ? -20.141 3.099 26.192 1.00 90.69 122 ASN A N 1
ATOM 829 C CA . ASN A 1 122 ? -18.957 2.721 25.422 1.00 90.69 122 ASN A CA 1
ATOM 830 C C . ASN A 1 122 ? -18.564 3.847 24.459 1.00 90.69 122 ASN A C 1
ATOM 832 O O . ASN A 1 122 ? -19.420 4.354 23.724 1.00 90.69 122 ASN A O 1
ATOM 836 N N . ARG A 1 123 ? -17.291 4.239 24.457 1.00 93.56 123 ARG A N 1
ATOM 837 C CA . ARG A 1 123 ? -16.741 5.243 23.547 1.00 93.56 123 ARG A CA 1
ATOM 838 C C . ARG A 1 123 ? -15.900 4.543 22.493 1.00 93.56 123 ARG A C 1
ATOM 840 O O . ARG A 1 123 ? -14.929 3.890 22.827 1.00 93.56 123 ARG A O 1
ATOM 847 N N . ALA A 1 124 ? -16.247 4.757 21.226 1.00 96.06 124 ALA A N 1
ATOM 848 C CA . ALA A 1 124 ? -15.523 4.149 20.119 1.00 96.06 124 ALA A CA 1
ATOM 849 C C . ALA A 1 124 ? -14.015 4.487 20.147 1.00 96.06 124 ALA A C 1
ATOM 851 O O . ALA A 1 124 ? -13.640 5.623 20.476 1.00 96.06 124 ALA A O 1
ATOM 852 N N . PRO A 1 125 ? -13.157 3.545 19.727 1.00 98.44 125 PRO A N 1
ATOM 853 C CA . PRO A 1 125 ? -11.720 3.754 19.694 1.00 98.44 125 PRO A CA 1
ATOM 854 C C . PRO A 1 125 ? -11.289 4.699 18.567 1.00 98.44 125 PRO A C 1
ATOM 856 O O . PRO A 1 125 ? -12.034 4.999 17.631 1.00 98.44 125 PRO A O 1
ATOM 859 N N . THR A 1 126 ? -10.036 5.147 18.624 1.00 98.69 126 THR A N 1
ATOM 860 C CA . THR A 1 126 ? -9.384 5.935 17.567 1.00 98.69 126 THR A CA 1
ATOM 861 C C . THR A 1 126 ? -8.302 5.101 16.883 1.00 98.69 126 THR A C 1
ATOM 863 O O . THR A 1 126 ? -7.325 4.703 17.521 1.00 98.69 126 THR A O 1
ATOM 866 N N . ALA A 1 127 ? -8.454 4.855 15.577 1.00 98.69 127 ALA A N 1
ATOM 867 C CA . ALA A 1 127 ? -7.433 4.204 14.757 1.00 98.69 127 ALA A CA 1
ATOM 868 C C . ALA A 1 127 ? -6.318 5.185 14.369 1.00 98.69 127 ALA A C 1
ATOM 870 O O . ALA A 1 127 ? -6.581 6.316 13.964 1.00 98.69 127 ALA A O 1
ATOM 871 N N . VAL A 1 128 ? -5.071 4.716 14.403 1.00 98.69 128 VAL A N 1
ATOM 872 C CA . VAL A 1 128 ? -3.904 5.431 13.870 1.00 98.69 128 VAL A CA 1
ATOM 873 C C . VAL A 1 128 ? -3.144 4.481 12.954 1.00 98.69 128 VAL A C 1
ATOM 875 O O . VAL A 1 128 ? -2.457 3.581 13.422 1.00 98.69 128 VAL A O 1
ATOM 878 N N . ALA A 1 129 ? -3.279 4.682 11.641 1.00 97.69 129 ALA A N 1
ATOM 879 C CA . ALA A 1 129 ? -2.707 3.806 10.613 1.00 97.69 129 ALA A CA 1
ATOM 880 C C . ALA A 1 129 ? -1.190 3.984 10.394 1.00 97.69 129 ALA A C 1
ATOM 882 O O . ALA A 1 129 ? -0.614 3.266 9.581 1.00 97.69 129 ALA A O 1
ATOM 883 N N . GLY A 1 130 ? -0.558 4.958 11.062 1.00 97.00 130 GLY A N 1
ATOM 884 C CA . GLY A 1 130 ? 0.862 5.274 10.896 1.00 97.00 130 GLY A CA 1
ATOM 885 C C . GLY A 1 130 ? 1.228 5.807 9.502 1.00 97.00 130 GLY A C 1
ATOM 886 O O . GLY A 1 130 ? 0.416 6.422 8.803 1.00 97.00 130 GLY A O 1
ATOM 887 N N . GLY A 1 131 ? 2.480 5.576 9.099 1.00 94.56 131 GLY A N 1
ATOM 888 C CA . GLY A 1 131 ? 3.013 5.975 7.795 1.00 94.56 131 GLY A CA 1
ATOM 889 C C . GLY A 1 131 ? 3.334 7.478 7.668 1.00 94.56 131 GLY A C 1
ATOM 890 O O . GLY A 1 131 ? 3.451 8.167 8.684 1.00 94.56 131 GLY A O 1
ATOM 891 N N . PRO A 1 132 ? 3.496 7.998 6.433 1.00 97.56 132 PRO A N 1
ATOM 892 C CA . PRO A 1 132 ? 3.408 7.273 5.161 1.00 97.56 132 PRO A CA 1
ATOM 893 C C . PRO A 1 132 ? 4.491 6.194 5.023 1.00 97.56 132 PRO A C 1
ATOM 895 O O . PRO A 1 132 ? 5.540 6.260 5.662 1.00 97.56 132 PRO A O 1
ATOM 898 N N . TYR A 1 133 ? 4.231 5.199 4.181 1.00 97.38 133 TYR A N 1
ATOM 899 C CA . TYR A 1 133 ? 5.107 4.053 3.952 1.00 97.38 133 TYR A CA 1
ATOM 900 C C . TYR A 1 133 ? 5.734 4.093 2.559 1.00 97.38 133 TYR A C 1
ATOM 902 O O . TYR A 1 133 ? 5.135 4.572 1.593 1.00 97.38 133 TYR A O 1
ATOM 910 N N . THR A 1 134 ? 6.932 3.531 2.444 1.00 95.88 134 THR A N 1
ATOM 911 C CA . THR A 1 134 ? 7.624 3.320 1.171 1.00 95.88 134 THR A CA 1
ATOM 912 C C . THR A 1 134 ? 8.151 1.891 1.090 1.00 95.88 134 THR A C 1
ATOM 914 O O . THR A 1 134 ? 8.427 1.261 2.111 1.00 95.88 134 THR A O 1
ATOM 917 N N . GLY A 1 135 ? 8.262 1.353 -0.122 1.00 93.88 135 GLY A N 1
ATOM 918 C CA . GLY A 1 135 ? 8.757 -0.005 -0.344 1.00 93.88 135 GLY A CA 1
ATOM 919 C C . GLY A 1 135 ? 9.105 -0.274 -1.801 1.00 93.88 135 GLY A C 1
ATOM 920 O O . GLY A 1 135 ? 8.907 0.579 -2.669 1.00 93.88 135 GLY A O 1
ATOM 921 N N . MET A 1 136 ? 9.620 -1.472 -2.071 1.00 90.19 136 MET A N 1
ATOM 922 C CA . MET A 1 136 ? 9.843 -1.953 -3.433 1.00 90.19 136 MET A CA 1
ATOM 923 C C . MET A 1 136 ? 8.879 -3.084 -3.787 1.00 90.19 136 MET A C 1
ATOM 925 O O . MET A 1 136 ? 8.452 -3.847 -2.917 1.00 90.19 136 MET A O 1
ATOM 929 N N . VAL A 1 137 ? 8.553 -3.210 -5.072 1.00 88.81 137 VAL A N 1
ATOM 930 C CA . VAL A 1 137 ? 7.789 -4.346 -5.602 1.00 88.81 137 VAL A CA 1
ATOM 931 C C . VAL A 1 137 ? 8.433 -5.657 -5.157 1.00 88.81 137 VAL A C 1
ATOM 933 O O . VAL A 1 137 ? 9.652 -5.811 -5.229 1.00 88.81 137 VAL A O 1
ATOM 936 N N . GLY A 1 138 ? 7.612 -6.592 -4.676 1.00 88.69 138 GLY A N 1
ATOM 937 C CA . GLY A 1 138 ? 8.076 -7.901 -4.210 1.00 88.69 138 GLY A CA 1
ATOM 938 C C . GLY A 1 138 ? 8.785 -7.894 -2.851 1.00 88.69 138 GLY A C 1
ATOM 939 O O . GLY A 1 138 ? 9.220 -8.951 -2.401 1.00 88.69 138 GLY A O 1
ATOM 940 N N . THR A 1 139 ? 8.879 -6.744 -2.172 1.00 93.88 139 THR A N 1
ATOM 941 C CA . THR A 1 139 ? 9.432 -6.647 -0.811 1.00 93.88 139 THR A CA 1
ATOM 942 C C . THR A 1 139 ? 8.327 -6.403 0.226 1.00 93.88 139 THR A C 1
ATOM 944 O O . THR A 1 139 ? 7.426 -5.598 -0.033 1.00 93.88 139 THR A O 1
ATOM 947 N N . PRO A 1 140 ? 8.368 -7.063 1.400 1.00 97.38 140 PRO A N 1
ATOM 948 C CA . PRO A 1 140 ? 7.405 -6.806 2.464 1.00 97.38 140 PRO A CA 1
ATOM 949 C C . PRO A 1 140 ? 7.539 -5.391 3.038 1.00 97.38 140 PRO A C 1
ATOM 951 O O . PRO A 1 140 ? 8.604 -4.997 3.515 1.00 97.38 140 PRO A O 1
ATOM 954 N N . VAL A 1 141 ? 6.434 -4.651 3.066 1.00 98.06 141 VAL A N 1
ATOM 955 C CA . VAL A 1 141 ? 6.279 -3.393 3.803 1.00 98.06 141 VAL A CA 1
ATOM 956 C C . VAL A 1 141 ? 5.681 -3.708 5.170 1.00 98.06 141 VAL A C 1
ATOM 958 O O . VAL A 1 141 ? 4.660 -4.388 5.253 1.00 98.06 141 VAL A O 1
ATOM 961 N N . SER A 1 142 ? 6.314 -3.227 6.242 1.00 98.06 142 SER A N 1
ATOM 962 C CA . SER A 1 142 ? 5.815 -3.389 7.615 1.00 98.06 142 SER A CA 1
ATOM 963 C C . SER A 1 142 ? 4.950 -2.198 8.018 1.00 98.06 142 SER A C 1
ATOM 965 O O . SER A 1 142 ? 5.409 -1.056 7.980 1.00 98.06 142 SER A O 1
ATOM 967 N N . PHE A 1 143 ? 3.717 -2.473 8.430 1.00 98.62 143 PHE A N 1
ATOM 968 C CA . PHE A 1 143 ? 2.751 -1.479 8.891 1.00 98.62 143 PHE A CA 1
ATOM 969 C C . PHE A 1 143 ? 2.762 -1.386 10.414 1.00 98.62 143 PHE A C 1
ATOM 971 O O . PHE A 1 143 ? 3.213 -2.301 11.106 1.00 98.62 143 PHE A O 1
ATOM 978 N N . ASP A 1 144 ? 2.271 -0.269 10.946 1.00 98.44 144 ASP A N 1
ATOM 979 C CA . ASP A 1 144 ? 2.257 -0.027 12.385 1.00 98.44 144 ASP A CA 1
ATOM 980 C C . ASP A 1 144 ? 1.000 0.724 12.815 1.00 98.44 144 ASP A C 1
ATOM 982 O O . ASP A 1 144 ? 0.873 1.930 12.616 1.00 98.44 144 ASP A O 1
ATOM 986 N N . GLY A 1 145 ? 0.078 -0.018 13.422 1.00 98.38 145 GLY A N 1
ATOM 987 C CA . GLY A 1 145 ? -1.153 0.498 14.002 1.00 98.38 145 GLY A CA 1
ATOM 988 C C . GLY A 1 145 ? -1.046 0.802 15.492 1.00 98.38 145 GLY A C 1
ATOM 989 O O . GLY A 1 145 ? -2.061 1.147 16.097 1.00 98.38 145 GLY A O 1
ATOM 990 N N . SER A 1 146 ? 0.131 0.663 16.122 1.00 98.38 146 SER A N 1
ATOM 991 C CA . SER A 1 146 ? 0.256 0.697 17.589 1.00 98.38 146 SER A CA 1
ATOM 992 C C . SER A 1 146 ? -0.047 2.053 18.228 1.00 98.38 146 SER A C 1
ATOM 994 O O . SER A 1 146 ? -0.073 2.144 19.449 1.00 98.38 146 SER A O 1
ATOM 996 N N . GLY A 1 147 ? -0.251 3.104 17.431 1.00 98.12 147 GLY A N 1
ATOM 997 C CA . GLY A 1 147 ? -0.753 4.394 17.911 1.00 98.12 147 GLY A CA 1
ATOM 998 C C . GLY A 1 147 ? -2.265 4.419 18.170 1.00 98.12 147 GLY A C 1
ATOM 999 O O . GLY A 1 147 ? -2.775 5.426 18.653 1.00 98.12 147 GLY A O 1
ATOM 1000 N N . SER A 1 148 ? -2.990 3.351 17.823 1.00 98.62 148 SER A N 1
ATOM 1001 C CA . SER A 1 148 ? -4.435 3.250 18.049 1.00 98.62 148 SER A CA 1
ATOM 1002 C C . SER A 1 148 ? -4.744 3.094 19.537 1.00 98.62 148 SER A C 1
ATOM 1004 O O . SER A 1 148 ? -4.004 2.431 20.263 1.00 98.62 148 SER A O 1
ATOM 1006 N N . SER A 1 149 ? -5.839 3.694 20.000 1.00 98.31 149 SER A N 1
ATOM 1007 C CA . SER A 1 149 ? -6.207 3.680 21.420 1.00 98.31 149 SER A CA 1
ATOM 1008 C C . SER A 1 149 ? -7.714 3.678 21.633 1.00 98.31 149 SER A C 1
ATOM 1010 O O . SER A 1 149 ? -8.474 4.170 20.796 1.00 98.31 149 SER A O 1
ATOM 1012 N N . ASP A 1 150 ? -8.123 3.123 22.771 1.00 98.00 150 ASP A N 1
ATOM 1013 C CA . ASP A 1 150 ? -9.496 3.141 23.251 1.00 98.00 150 ASP A CA 1
ATOM 1014 C C . ASP A 1 150 ? -9.621 4.074 24.472 1.00 98.00 150 ASP A C 1
ATOM 1016 O O . ASP A 1 150 ? -8.832 3.937 25.414 1.00 98.00 150 ASP A O 1
ATOM 1020 N N . PRO A 1 151 ? -10.571 5.028 24.494 1.00 96.31 151 PRO A N 1
ATOM 1021 C CA . PRO A 1 151 ? -10.738 5.947 25.620 1.00 96.31 151 PRO A CA 1
ATOM 1022 C C . PRO A 1 151 ? -11.111 5.278 26.946 1.00 96.31 151 PRO A C 1
ATOM 1024 O O . PRO A 1 151 ? -10.899 5.884 28.001 1.00 96.31 151 PRO A O 1
ATOM 1027 N N . ASP A 1 152 ? -11.712 4.091 26.900 1.00 94.00 152 ASP A N 1
ATOM 1028 C CA . ASP A 1 152 ? -12.138 3.306 28.058 1.00 94.00 152 ASP A CA 1
ATOM 1029 C C . ASP A 1 152 ? -11.089 2.247 28.460 1.00 94.00 152 ASP A C 1
ATOM 1031 O O . ASP A 1 152 ? -11.223 1.609 29.504 1.00 94.00 152 ASP A O 1
ATOM 1035 N N . GLY A 1 153 ? -10.000 2.122 27.690 1.00 93.69 153 GLY A N 1
ATOM 1036 C CA . GLY A 1 153 ? -8.908 1.182 27.944 1.00 93.69 153 GLY A CA 1
ATOM 1037 C C . GLY A 1 153 ? -9.200 -0.243 27.474 1.00 93.69 153 GLY A C 1
ATOM 1038 O O . GLY A 1 153 ? -8.480 -1.167 27.864 1.00 93.69 153 GLY A O 1
ATOM 1039 N N . ASP A 1 154 ? -10.231 -0.430 26.649 1.00 95.38 154 ASP A N 1
ATOM 1040 C CA . ASP A 1 154 ? -10.586 -1.737 26.111 1.00 95.38 154 ASP A CA 1
ATOM 1041 C C . ASP A 1 154 ? -9.524 -2.268 25.137 1.00 95.38 154 ASP A C 1
ATOM 1043 O O . ASP A 1 154 ? -8.824 -1.530 24.436 1.00 95.38 154 ASP A O 1
ATOM 1047 N N . ALA A 1 155 ? -9.414 -3.597 25.068 1.00 97.25 155 ALA A N 1
ATOM 1048 C CA . ALA A 1 155 ? -8.549 -4.255 24.098 1.00 97.25 155 ALA A CA 1
ATOM 1049 C C . ALA A 1 155 ? -9.052 -4.022 22.663 1.00 97.25 155 ALA A C 1
ATOM 1051 O O . ALA A 1 155 ? -10.252 -4.078 22.398 1.00 97.25 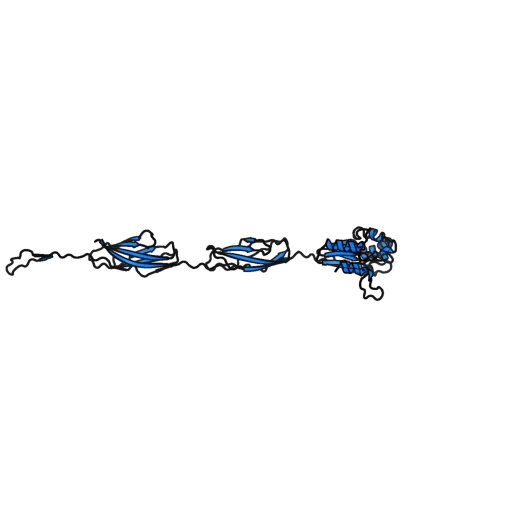155 ALA A O 1
ATOM 1052 N N . LEU A 1 156 ? -8.115 -3.824 21.730 1.00 98.56 156 LEU A N 1
ATOM 1053 C CA . LEU A 1 156 ? -8.409 -3.521 20.330 1.00 98.56 156 LEU A CA 1
ATOM 1054 C C . LEU A 1 156 ? -8.123 -4.697 19.396 1.00 98.56 156 LEU A C 1
ATOM 1056 O O . LEU A 1 156 ? -7.085 -5.357 19.486 1.00 98.56 156 LEU A O 1
ATOM 1060 N N . THR A 1 157 ? -9.003 -4.878 18.418 1.00 98.62 157 THR A N 1
ATOM 1061 C CA . THR A 1 157 ? -8.778 -5.699 17.221 1.00 98.62 157 THR A CA 1
ATOM 1062 C C . THR A 1 157 ? -8.519 -4.803 16.009 1.00 98.62 157 THR A C 1
ATOM 1064 O O . THR A 1 157 ? -9.007 -3.678 15.959 1.00 98.62 157 THR A O 1
ATOM 1067 N N . TYR A 1 158 ? -7.718 -5.275 15.046 1.00 98.75 158 TYR A N 1
ATOM 1068 C CA . TYR A 1 158 ? -7.183 -4.464 13.941 1.00 98.75 158 TYR A CA 1
ATOM 1069 C C . TYR A 1 158 ? -7.540 -5.084 12.592 1.00 98.75 158 TYR A C 1
ATOM 1071 O O . TYR A 1 158 ? -7.210 -6.250 12.356 1.00 98.75 158 TYR A O 1
ATOM 1079 N N . ALA A 1 159 ? -8.137 -4.290 11.704 1.00 98.81 159 ALA A N 1
ATOM 1080 C CA . ALA A 1 159 ? -8.470 -4.669 10.336 1.00 98.81 159 ALA A CA 1
ATOM 1081 C C . ALA A 1 159 ? -7.854 -3.679 9.338 1.00 98.81 159 ALA A C 1
ATOM 1083 O O . ALA A 1 159 ? -8.184 -2.491 9.332 1.00 98.81 159 ALA A O 1
ATOM 1084 N N . TRP A 1 160 ? -6.967 -4.186 8.486 1.00 98.81 160 TRP A N 1
ATOM 1085 C CA . TRP A 1 160 ? -6.264 -3.423 7.459 1.00 98.81 160 TRP A CA 1
ATOM 1086 C C . TRP A 1 160 ? -6.799 -3.740 6.064 1.00 98.81 160 TRP A C 1
ATOM 1088 O O . TRP A 1 160 ? -7.026 -4.904 5.734 1.00 98.81 160 TRP A O 1
ATOM 1098 N N . SER A 1 161 ? -6.902 -2.712 5.226 1.00 98.69 161 SER A N 1
ATOM 1099 C CA . SER A 1 161 ? -6.994 -2.814 3.767 1.00 98.69 161 SER A CA 1
ATOM 1100 C C . SER A 1 161 ? -5.773 -2.135 3.159 1.00 98.69 161 SER A C 1
ATOM 1102 O O . SER A 1 161 ? -5.502 -0.972 3.463 1.00 98.69 161 SER A O 1
ATOM 1104 N N . PHE A 1 162 ? -5.026 -2.848 2.317 1.00 98.62 162 PHE A N 1
ATOM 1105 C CA . PHE A 1 162 ? -3.768 -2.349 1.751 1.00 98.62 162 PHE A CA 1
ATOM 1106 C C . PHE A 1 162 ? -3.957 -1.535 0.463 1.00 98.62 162 PHE A C 1
ATOM 1108 O O . PHE A 1 162 ? -2.993 -1.009 -0.078 1.00 98.62 162 PHE A O 1
ATOM 1115 N N . GLY A 1 163 ? -5.193 -1.396 -0.025 1.00 98.06 163 GLY A N 1
ATOM 1116 C CA . GLY A 1 163 ? -5.512 -0.590 -1.209 1.00 98.06 163 GLY A CA 1
ATOM 1117 C C . GLY A 1 163 ? -5.280 -1.289 -2.554 1.00 98.06 163 GLY A C 1
ATOM 1118 O O . GLY A 1 163 ? -5.604 -0.716 -3.588 1.00 98.06 163 GLY A O 1
ATOM 1119 N N . ASP A 1 164 ? -4.778 -2.527 -2.556 1.00 96.81 164 ASP A N 1
ATOM 1120 C CA . ASP A 1 164 ? -4.619 -3.386 -3.742 1.00 96.81 164 ASP A CA 1
ATOM 1121 C C . ASP A 1 164 ? -5.639 -4.544 -3.795 1.00 96.81 164 ASP A C 1
ATOM 1123 O O . ASP A 1 164 ? -5.518 -5.458 -4.607 1.00 96.81 164 ASP A O 1
ATOM 1127 N N . GLY A 1 165 ? -6.646 -4.506 -2.916 1.00 97.81 165 GLY A N 1
ATOM 1128 C CA . GLY A 1 165 ? -7.635 -5.569 -2.722 1.00 97.81 165 GLY A CA 1
ATOM 1129 C C . GLY A 1 165 ? -7.272 -6.578 -1.626 1.00 97.81 165 GLY A C 1
ATOM 1130 O O . GLY A 1 165 ? -8.137 -7.347 -1.213 1.00 97.81 165 GLY A O 1
ATOM 1131 N N . SER A 1 166 ? -6.039 -6.553 -1.110 1.00 98.06 166 SER A N 1
ATOM 1132 C CA . SER A 1 166 ? -5.599 -7.416 -0.009 1.00 98.06 166 SER A CA 1
ATOM 1133 C C . SER A 1 166 ? -5.926 -6.818 1.364 1.00 98.06 166 SER A C 1
ATOM 1135 O O . SER A 1 166 ? -6.016 -5.598 1.536 1.00 98.06 166 SER A O 1
ATOM 1137 N N . THR A 1 167 ? -6.050 -7.686 2.370 1.00 98.62 167 THR A N 1
ATOM 1138 C CA . THR A 1 167 ? -6.365 -7.313 3.760 1.00 98.62 167 THR A CA 1
ATOM 1139 C C . THR A 1 167 ? -5.385 -7.921 4.758 1.00 98.62 167 THR A C 1
ATOM 1141 O O . THR A 1 167 ? -4.763 -8.943 4.473 1.00 98.62 167 THR A O 1
ATOM 1144 N N . GLY A 1 168 ? -5.289 -7.344 5.958 1.00 98.31 168 GLY A N 1
ATOM 1145 C CA . GLY A 1 168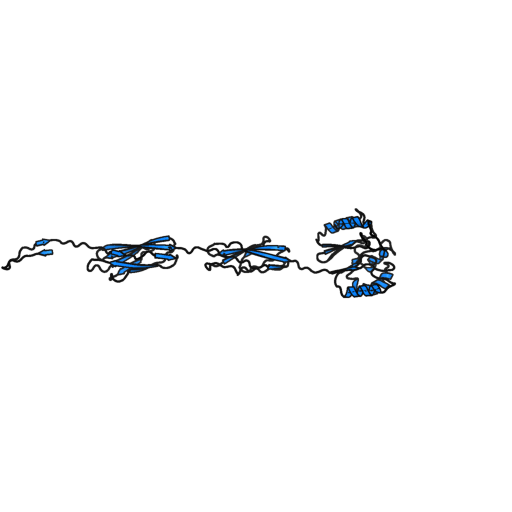 ? -4.445 -7.856 7.040 1.00 98.31 168 GLY A CA 1
ATOM 1146 C C . GLY A 1 168 ? -5.030 -7.622 8.432 1.00 98.31 168 GLY A C 1
ATOM 1147 O O . GLY A 1 168 ? -5.955 -6.832 8.610 1.00 98.31 168 GLY A O 1
ATOM 1148 N N . THR A 1 169 ? -4.473 -8.303 9.433 1.00 98.50 169 THR A N 1
ATOM 1149 C CA . THR A 1 169 ? -4.899 -8.198 10.838 1.00 98.50 169 THR A CA 1
ATOM 1150 C C . THR A 1 169 ? -3.712 -8.042 11.778 1.00 98.50 169 THR A C 1
ATOM 1152 O O . THR A 1 169 ? -2.598 -8.456 11.463 1.00 98.50 169 THR A O 1
ATOM 1155 N N . GLY A 1 170 ? -3.974 -7.520 12.973 1.00 98.38 170 GLY A N 1
ATOM 1156 C CA . GLY A 1 170 ? -2.970 -7.334 14.020 1.00 98.38 170 GLY A CA 1
ATOM 1157 C C . GLY A 1 170 ? -2.355 -5.935 14.031 1.00 98.38 170 GLY A C 1
ATOM 1158 O O . GLY A 1 170 ? -2.601 -5.109 13.153 1.00 98.38 170 GLY A O 1
ATOM 1159 N N . VAL A 1 171 ? -1.562 -5.671 15.071 1.00 98.50 171 VAL A N 1
ATOM 1160 C CA . VAL A 1 171 ? -0.991 -4.340 15.334 1.00 98.50 171 VAL A CA 1
ATOM 1161 C C . VAL A 1 171 ? 0.061 -3.962 14.289 1.00 98.50 171 VAL A C 1
ATOM 1163 O O . VAL A 1 171 ? 0.115 -2.816 13.855 1.00 98.50 171 VAL A O 1
ATOM 1166 N N . ARG A 1 172 ? 0.900 -4.925 13.886 1.00 98.38 172 ARG A N 1
ATOM 1167 C CA . ARG A 1 172 ? 2.046 -4.720 12.986 1.00 98.38 172 ARG A CA 1
ATOM 1168 C C . ARG A 1 172 ? 2.082 -5.775 11.871 1.00 98.38 172 ARG A C 1
ATOM 1170 O O . ARG A 1 172 ? 2.947 -6.652 11.904 1.00 98.38 172 ARG A O 1
ATOM 1177 N N . PRO A 1 173 ? 1.120 -5.781 10.933 1.00 98.50 173 PRO A N 1
ATOM 1178 C CA . PRO A 1 173 ? 1.161 -6.713 9.814 1.00 98.50 173 PRO A CA 1
ATOM 1179 C C . PRO A 1 173 ? 2.241 -6.306 8.804 1.00 98.50 173 PRO A C 1
ATOM 1181 O O . PRO A 1 173 ? 2.662 -5.149 8.748 1.00 98.50 173 PRO A O 1
ATOM 1184 N N . ALA A 1 174 ? 2.645 -7.252 7.962 1.00 98.12 174 ALA A N 1
ATOM 1185 C CA . ALA A 1 174 ? 3.447 -6.982 6.776 1.00 98.12 174 ALA A CA 1
ATOM 1186 C C . ALA A 1 174 ? 2.651 -7.339 5.516 1.00 98.12 174 ALA A C 1
ATOM 1188 O O . ALA A 1 174 ? 1.896 -8.312 5.523 1.00 98.12 174 ALA A O 1
ATOM 1189 N N . HIS A 1 175 ? 2.834 -6.574 4.441 1.00 98.44 175 HIS A N 1
ATOM 1190 C CA . HIS A 1 175 ? 2.211 -6.835 3.138 1.00 98.44 175 HIS A CA 1
ATOM 1191 C C . HIS A 1 175 ? 3.201 -6.609 1.999 1.00 98.44 175 HIS A C 1
ATOM 1193 O O . HIS A 1 175 ? 4.043 -5.717 2.077 1.00 98.44 175 HIS A O 1
ATOM 1199 N N . THR A 1 176 ? 3.105 -7.413 0.942 1.00 97.75 176 THR A N 1
ATOM 1200 C CA . THR A 1 176 ? 3.977 -7.325 -0.238 1.00 97.75 176 THR A CA 1
ATOM 1201 C C . THR A 1 176 ? 3.147 -6.961 -1.458 1.00 97.75 176 THR A C 1
ATOM 1203 O O . THR A 1 176 ? 2.245 -7.702 -1.835 1.00 97.75 176 THR A O 1
ATOM 1206 N N . TYR A 1 177 ? 3.487 -5.848 -2.103 1.00 95.75 177 TYR A N 1
ATOM 1207 C CA . TYR A 1 177 ? 2.784 -5.380 -3.296 1.00 95.75 177 TYR A CA 1
ATOM 1208 C C . TYR A 1 177 ? 3.390 -5.983 -4.567 1.00 95.75 177 TYR A C 1
ATOM 1210 O O . TYR A 1 177 ? 4.612 -5.975 -4.755 1.00 95.75 177 TYR A O 1
ATOM 1218 N N . ALA A 1 178 ? 2.523 -6.474 -5.456 1.00 90.88 178 ALA A N 1
ATOM 1219 C CA . ALA A 1 178 ? 2.916 -7.087 -6.727 1.00 90.88 178 ALA A CA 1
ATOM 1220 C C . ALA A 1 178 ? 3.282 -6.063 -7.814 1.00 90.88 178 ALA A C 1
ATOM 1222 O O . ALA A 1 178 ? 4.061 -6.373 -8.708 1.00 90.88 178 ALA A O 1
ATOM 1223 N N . ASN A 1 179 ? 2.736 -4.846 -7.731 1.00 88.06 179 ASN A N 1
ATOM 1224 C CA . ASN A 1 179 ? 2.954 -3.779 -8.705 1.00 88.06 179 ASN A CA 1
ATOM 1225 C C . ASN A 1 179 ? 3.433 -2.502 -8.011 1.00 88.06 179 ASN A C 1
ATOM 1227 O O . ASN A 1 179 ? 3.118 -2.254 -6.843 1.00 88.06 179 ASN A O 1
ATOM 1231 N N . ASN A 1 180 ? 4.174 -1.670 -8.738 1.00 89.69 180 ASN A N 1
ATOM 1232 C CA . ASN A 1 180 ? 4.514 -0.329 -8.278 1.00 89.69 180 ASN A CA 1
ATOM 1233 C C . ASN A 1 180 ? 3.287 0.587 -8.332 1.00 89.69 180 ASN A C 1
ATOM 1235 O O . ASN A 1 180 ? 2.353 0.366 -9.099 1.00 89.69 180 ASN A O 1
ATOM 1239 N N . GLY A 1 181 ? 3.303 1.642 -7.528 1.00 90.25 181 GLY A N 1
ATOM 1240 C CA . GLY A 1 181 ? 2.199 2.588 -7.436 1.00 90.25 181 GLY A CA 1
ATOM 1241 C C . GLY A 1 181 ? 2.064 3.182 -6.043 1.00 90.25 181 GLY A C 1
ATOM 1242 O O . GLY A 1 181 ? 2.835 2.869 -5.136 1.00 90.25 181 GLY A O 1
ATOM 1243 N N . THR A 1 182 ? 1.070 4.048 -5.882 1.00 96.00 182 THR A N 1
ATOM 1244 C CA . THR A 1 182 ? 0.679 4.595 -4.583 1.00 96.00 182 THR A CA 1
ATOM 1245 C C . THR A 1 182 ? -0.648 3.974 -4.178 1.00 96.00 182 THR A C 1
ATOM 1247 O O . THR A 1 182 ? -1.633 4.100 -4.902 1.00 96.00 182 THR A O 1
ATOM 1250 N N . TYR A 1 183 ? -0.669 3.325 -3.018 1.00 97.69 183 TYR A N 1
ATOM 1251 C CA . TYR A 1 183 ? -1.842 2.647 -2.478 1.00 97.69 183 TYR A CA 1
ATOM 1252 C C . TYR A 1 183 ? -2.371 3.385 -1.250 1.00 97.69 183 TYR A C 1
ATOM 1254 O O . TYR A 1 183 ? -1.595 3.807 -0.385 1.00 97.69 183 TYR A O 1
ATOM 1262 N N . THR A 1 184 ? -3.693 3.539 -1.167 1.00 98.56 184 THR A N 1
ATOM 1263 C CA . THR A 1 184 ? -4.365 4.058 0.029 1.00 98.56 184 THR A CA 1
ATOM 1264 C C . THR A 1 184 ? -4.572 2.919 1.014 1.00 98.56 184 THR A C 1
ATOM 1266 O O . THR A 1 184 ? -5.395 2.032 0.796 1.00 98.56 184 THR A O 1
ATOM 1269 N N . VAL A 1 185 ? -3.834 2.966 2.116 1.00 98.75 185 VAL A N 1
ATOM 1270 C CA . VAL A 1 185 ? -3.904 1.975 3.188 1.00 98.75 185 VAL A CA 1
ATOM 1271 C C . VAL A 1 185 ? -4.894 2.464 4.231 1.00 98.75 185 VAL A C 1
ATOM 1273 O O . VAL A 1 185 ? -4.811 3.611 4.665 1.00 98.75 185 VAL A O 1
ATOM 1276 N N . THR A 1 186 ? -5.824 1.604 4.634 1.00 98.75 186 THR A N 1
ATOM 1277 C CA . THR A 1 186 ? -6.884 1.928 5.594 1.00 98.75 186 THR A CA 1
ATOM 1278 C C . THR A 1 186 ? -6.811 0.994 6.794 1.00 98.75 186 THR A C 1
ATOM 1280 O O . THR A 1 186 ? -6.747 -0.220 6.618 1.00 98.75 186 THR A O 1
ATOM 1283 N N . LEU A 1 187 ? -6.868 1.551 8.002 1.00 98.88 187 LEU A N 1
ATOM 1284 C CA . LEU A 1 187 ? -7.007 0.820 9.259 1.00 98.88 187 LEU A CA 1
ATOM 1285 C C . LEU A 1 187 ? -8.354 1.150 9.906 1.00 98.88 187 LEU A C 1
ATOM 1287 O O . LEU A 1 187 ? -8.719 2.318 10.038 1.00 98.88 187 LEU A O 1
ATOM 1291 N N . THR A 1 188 ? -9.057 0.120 10.366 1.00 98.75 188 THR A N 1
ATOM 1292 C CA . THR A 1 188 ? -10.164 0.230 11.325 1.00 98.75 188 THR A CA 1
ATOM 1293 C C . THR A 1 188 ? -9.822 -0.600 12.556 1.00 98.75 188 THR A C 1
ATOM 1295 O O . THR A 1 188 ? -9.346 -1.731 12.419 1.00 98.75 188 THR A O 1
ATOM 1298 N N . VAL A 1 189 ? -10.051 -0.056 13.752 1.00 98.75 189 VAL A N 1
ATOM 1299 C CA . VAL A 1 189 ? -9.924 -0.810 15.008 1.00 98.75 189 VAL A CA 1
ATOM 1300 C C . VAL A 1 189 ? -11.284 -0.967 15.677 1.00 98.75 189 VAL A C 1
ATOM 1302 O O . VAL A 1 189 ? -12.146 -0.107 15.528 1.00 98.75 189 VAL A O 1
ATOM 1305 N N . THR A 1 190 ? -11.504 -2.080 16.371 1.00 98.56 190 THR A N 1
ATOM 1306 C CA . THR A 1 190 ? -12.754 -2.363 17.103 1.00 98.56 190 THR A CA 1
ATOM 1307 C C . THR A 1 190 ? -12.431 -2.757 18.535 1.00 98.56 190 THR A C 1
ATOM 1309 O O . THR A 1 190 ? -11.539 -3.586 18.746 1.00 98.56 190 THR A O 1
ATOM 1312 N N . ASP A 1 191 ? -13.129 -2.154 19.495 1.00 97.88 191 ASP A N 1
ATOM 1313 C CA . ASP A 1 191 ? -12.973 -2.440 20.921 1.00 97.88 191 ASP A CA 1
ATOM 1314 C C . ASP A 1 191 ? -13.623 -3.775 21.334 1.00 97.88 191 ASP A C 1
ATOM 1316 O O . ASP A 1 191 ? -14.365 -4.410 20.576 1.00 97.88 191 ASP A O 1
ATOM 1320 N N . ALA A 1 192 ? -13.348 -4.214 22.563 1.00 95.44 192 ALA A N 1
ATOM 1321 C CA . ALA A 1 192 ? -13.869 -5.465 23.114 1.00 95.44 192 ALA A CA 1
ATOM 1322 C C . ALA A 1 192 ? -15.395 -5.463 23.345 1.00 95.44 192 ALA A C 1
ATOM 1324 O O . ALA A 1 192 ? -15.996 -6.530 23.493 1.00 95.44 192 ALA A O 1
ATOM 1325 N N . ARG A 1 193 ? -16.029 -4.286 23.368 1.00 92.62 193 ARG A N 1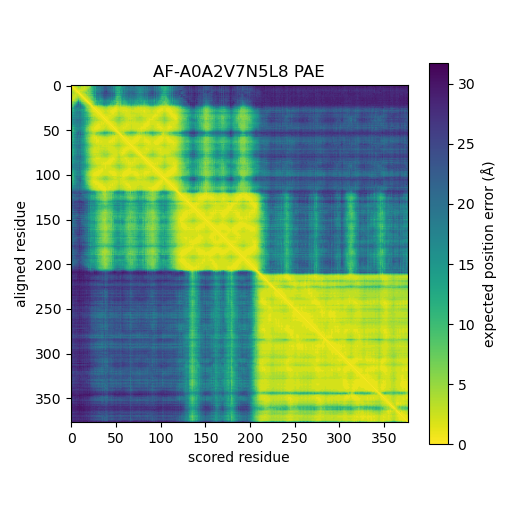
ATOM 1326 C CA . ARG A 1 193 ? -17.483 -4.092 23.478 1.00 92.62 193 ARG A CA 1
ATOM 1327 C C . ARG A 1 193 ? -18.160 -3.932 22.108 1.00 92.62 193 ARG A C 1
ATOM 1329 O O . ARG A 1 193 ? -19.379 -3.766 22.050 1.00 92.62 193 ARG A O 1
ATOM 1336 N N . GLY A 1 194 ? -17.403 -4.053 21.017 1.00 94.19 194 GLY A N 1
ATOM 1337 C CA . GLY A 1 194 ? -17.878 -4.090 19.639 1.00 94.19 194 GLY A CA 1
ATOM 1338 C C . GLY A 1 194 ? -18.027 -2.733 18.949 1.00 94.19 194 GLY A C 1
ATOM 1339 O O . GLY A 1 194 ? -18.556 -2.712 17.836 1.00 94.19 194 GLY A O 1
ATOM 1340 N N . ALA A 1 195 ? -17.594 -1.610 19.539 1.00 96.81 195 ALA A N 1
ATOM 1341 C CA . ALA A 1 195 ? -17.608 -0.338 18.813 1.00 96.81 195 ALA A CA 1
ATOM 1342 C C . ALA A 1 195 ? -16.361 -0.191 17.930 1.00 96.81 195 ALA A C 1
ATOM 1344 O O . ALA A 1 195 ? -15.232 -0.461 18.338 1.00 96.81 195 ALA A O 1
ATOM 1345 N N . ALA A 1 196 ? -16.581 0.233 16.685 1.00 98.06 196 ALA A N 1
ATOM 1346 C CA . ALA A 1 196 ? -15.532 0.423 15.692 1.00 98.06 196 ALA A CA 1
ATOM 1347 C C . ALA A 1 196 ? -15.127 1.898 15.580 1.00 98.06 196 ALA A C 1
ATOM 1349 O O . ALA A 1 196 ? -15.964 2.797 15.691 1.00 98.06 196 ALA A O 1
ATOM 1350 N N . SER A 1 197 ? -13.847 2.144 15.306 1.00 98.62 197 SER A N 1
ATOM 1351 C CA . SER A 1 197 ? -13.335 3.473 14.983 1.00 98.62 197 SER A CA 1
ATOM 1352 C C . SER A 1 197 ? -13.848 3.960 13.627 1.00 98.62 197 SER A C 1
ATOM 1354 O O . SER A 1 197 ? -14.202 3.172 12.747 1.00 98.62 197 SER A O 1
ATOM 1356 N N . ALA A 1 198 ? -13.762 5.271 13.390 1.00 98.44 198 ALA A N 1
ATOM 1357 C CA . ALA A 1 198 ? -13.718 5.764 12.016 1.00 98.44 198 ALA A CA 1
ATOM 1358 C C . ALA A 1 198 ? -12.478 5.188 11.285 1.00 98.44 198 ALA A C 1
ATOM 1360 O O . ALA A 1 198 ? -11.456 4.936 11.940 1.00 98.44 198 ALA A O 1
ATOM 1361 N N . PRO A 1 199 ? -12.528 4.984 9.954 1.00 98.31 199 PRO A N 1
ATOM 1362 C CA . PRO A 1 199 ? -11.365 4.529 9.200 1.00 98.31 199 PRO A CA 1
ATOM 1363 C C . PRO A 1 199 ? -10.241 5.572 9.218 1.00 98.31 199 PRO A C 1
ATOM 1365 O O . PRO A 1 199 ? -10.467 6.741 8.904 1.00 98.31 199 PRO A O 1
ATOM 1368 N N . ALA A 1 200 ? -9.021 5.145 9.536 1.00 98.62 200 ALA A N 1
ATOM 1369 C CA . ALA A 1 200 ? -7.815 5.955 9.404 1.00 98.62 200 ALA A CA 1
ATOM 1370 C C . ALA A 1 200 ? -7.072 5.568 8.122 1.00 98.62 200 ALA A C 1
ATOM 1372 O O . ALA A 1 200 ? -6.835 4.385 7.881 1.00 98.62 200 ALA A O 1
ATOM 1373 N N . THR A 1 201 ? -6.681 6.551 7.311 1.00 98.44 201 THR A N 1
ATOM 1374 C CA . THR A 1 201 ? -6.007 6.311 6.026 1.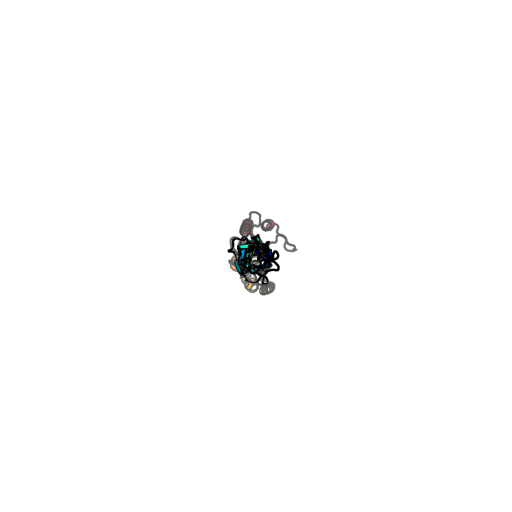00 98.44 201 THR A CA 1
ATOM 1375 C C . THR A 1 201 ? -4.589 6.865 6.001 1.00 98.44 201 THR A C 1
ATOM 1377 O O . THR A 1 201 ? -4.332 7.951 6.516 1.00 98.44 201 THR A O 1
ATOM 1380 N N . THR A 1 202 ? -3.689 6.162 5.324 1.00 98.56 202 THR A N 1
ATOM 1381 C CA . THR A 1 202 ? -2.323 6.597 5.010 1.00 98.56 202 THR A CA 1
ATOM 1382 C C . THR A 1 202 ? -1.935 6.109 3.612 1.00 98.56 202 THR A C 1
ATOM 1384 O O . THR A 1 202 ? -2.752 5.511 2.907 1.00 98.56 202 THR A O 1
ATOM 1387 N N . THR A 1 203 ? -0.712 6.385 3.168 1.00 98.06 203 THR A N 1
ATOM 1388 C CA . THR A 1 203 ? -0.237 5.976 1.836 1.00 98.06 203 THR A CA 1
ATOM 1389 C C . THR A 1 203 ? 0.928 5.005 1.927 1.00 98.06 203 THR A C 1
ATOM 1391 O O . THR A 1 203 ? 1.780 5.129 2.805 1.00 98.06 203 THR A O 1
ATOM 1394 N N . ALA A 1 204 ? 0.977 4.057 0.993 1.00 97.69 204 ALA A N 1
ATOM 1395 C CA . ALA A 1 204 ? 2.150 3.239 0.713 1.00 97.69 204 ALA A CA 1
ATOM 1396 C C . ALA A 1 204 ? 2.610 3.495 -0.728 1.00 97.69 204 ALA A C 1
ATOM 1398 O O . ALA A 1 204 ? 1.869 3.228 -1.673 1.00 97.69 204 ALA A O 1
ATOM 1399 N N . SER A 1 205 ? 3.817 4.035 -0.900 1.00 96.62 205 SER A N 1
ATOM 1400 C CA . SER A 1 205 ? 4.422 4.279 -2.215 1.00 96.62 205 SER A CA 1
ATOM 1401 C C . SER A 1 205 ? 5.425 3.182 -2.553 1.00 96.62 205 SER A C 1
ATOM 1403 O O . SER A 1 205 ? 6.478 3.071 -1.924 1.00 96.62 205 SER A O 1
ATOM 1405 N N . ILE A 1 206 ? 5.091 2.370 -3.550 1.00 96.19 206 ILE A N 1
ATOM 1406 C CA . ILE A 1 206 ? 5.855 1.196 -3.963 1.00 96.19 206 ILE A CA 1
ATOM 1407 C C . ILE A 1 206 ? 6.565 1.493 -5.275 1.00 96.19 206 ILE A C 1
ATOM 1409 O O . ILE A 1 206 ? 5.927 1.799 -6.281 1.00 96.19 206 ILE A O 1
ATOM 1413 N N . ALA A 1 207 ? 7.889 1.387 -5.268 1.00 86.44 207 ALA A N 1
ATOM 1414 C CA . ALA A 1 207 ? 8.735 1.582 -6.437 1.00 86.44 207 ALA A CA 1
ATOM 1415 C C . ALA A 1 207 ? 9.209 0.243 -7.020 1.00 86.44 207 ALA A C 1
ATOM 1417 O O . ALA A 1 207 ? 9.253 -0.774 -6.335 1.00 86.44 207 ALA A O 1
ATOM 1418 N N . VAL A 1 208 ? 9.616 0.237 -8.285 1.00 81.25 208 VAL A N 1
ATOM 1419 C CA . VAL A 1 208 ? 10.484 -0.825 -8.817 1.00 81.25 208 VAL A CA 1
ATOM 1420 C C . VAL A 1 208 ? 11.941 -0.441 -8.571 1.00 81.25 208 VAL A C 1
ATOM 1422 O O . VAL A 1 208 ? 12.276 0.745 -8.575 1.00 81.25 208 VAL A O 1
ATOM 1425 N N . ALA A 1 209 ? 12.815 -1.427 -8.369 1.00 68.62 209 ALA A N 1
ATOM 1426 C CA . ALA A 1 209 ? 14.250 -1.177 -8.362 1.00 68.62 209 ALA A CA 1
ATOM 1427 C C . ALA A 1 209 ? 14.665 -0.655 -9.750 1.00 68.62 209 ALA A C 1
ATOM 1429 O O . ALA A 1 209 ? 14.662 -1.399 -10.728 1.00 68.62 209 ALA A O 1
ATOM 1430 N N . SER A 1 210 ? 14.979 0.637 -9.851 1.00 63.16 210 SER A N 1
ATOM 1431 C CA . SER A 1 210 ? 15.514 1.222 -11.080 1.00 63.16 210 SER A CA 1
ATOM 1432 C C . SER A 1 210 ? 16.994 0.878 -11.180 1.00 63.16 210 SER A C 1
ATOM 1434 O O . SER A 1 210 ? 17.814 1.436 -10.450 1.00 63.16 210 SER A O 1
ATOM 1436 N N . THR A 1 211 ? 17.364 -0.019 -12.091 1.00 66.94 211 THR A N 1
ATOM 1437 C CA . THR A 1 211 ? 18.746 -0.071 -12.570 1.00 66.94 211 THR A CA 1
ATOM 1438 C C . THR A 1 211 ? 18.913 1.079 -13.553 1.00 66.94 211 THR A C 1
ATOM 1440 O O . THR A 1 211 ? 18.412 1.003 -14.675 1.00 66.94 211 THR A O 1
ATOM 1443 N N . ASN A 1 212 ? 19.569 2.164 -13.137 1.00 76.50 212 ASN A N 1
ATOM 1444 C CA . ASN A 1 212 ? 19.969 3.207 -14.079 1.00 76.50 212 ASN A CA 1
ATOM 1445 C C . ASN A 1 212 ? 20.745 2.548 -15.225 1.00 76.50 212 ASN A C 1
ATOM 1447 O O . ASN A 1 212 ? 21.726 1.845 -14.978 1.00 76.50 212 ASN A O 1
ATOM 1451 N N . VAL A 1 213 ? 20.295 2.757 -16.461 1.00 86.88 213 VAL A N 1
ATOM 1452 C CA . VAL A 1 213 ? 21.014 2.304 -17.650 1.00 86.88 213 VAL A CA 1
ATOM 1453 C C . VAL A 1 213 ? 21.738 3.485 -18.271 1.00 86.88 213 VAL A C 1
ATOM 1455 O O . VAL A 1 213 ? 21.162 4.558 -18.446 1.00 86.88 213 VAL A O 1
ATOM 1458 N N . THR A 1 214 ? 23.012 3.284 -18.591 1.00 92.56 214 THR A N 1
ATOM 1459 C CA . THR A 1 214 ? 23.812 4.254 -19.338 1.00 92.56 214 THR A CA 1
ATOM 1460 C C . THR A 1 214 ? 23.945 3.751 -20.764 1.00 92.56 214 THR A C 1
ATOM 1462 O O . THR A 1 214 ? 24.450 2.649 -20.990 1.00 92.56 214 THR A O 1
ATOM 1465 N N . LEU A 1 215 ? 23.485 4.566 -21.709 1.00 94.88 215 LEU A N 1
ATOM 1466 C CA . LEU A 1 215 ? 23.601 4.321 -23.138 1.00 94.88 215 LEU A CA 1
ATOM 1467 C C . LEU A 1 215 ? 24.391 5.477 -23.765 1.00 94.88 215 LEU A C 1
ATOM 1469 O O . LEU A 1 215 ? 23.989 6.634 -23.653 1.00 94.88 215 LEU A O 1
ATOM 1473 N N . VAL A 1 216 ? 25.530 5.172 -24.387 1.00 95.94 216 VAL A N 1
ATOM 1474 C CA . VAL A 1 216 ? 26.470 6.168 -24.927 1.00 95.94 216 VAL A CA 1
ATOM 1475 C C . VAL A 1 216 ? 26.531 6.057 -26.443 1.00 95.94 216 VAL A C 1
ATOM 1477 O O . VAL A 1 216 ? 26.873 5.000 -26.965 1.00 95.94 216 VAL A O 1
ATOM 1480 N N . GLY A 1 217 ? 26.212 7.144 -27.142 1.00 94.69 217 GLY A N 1
ATOM 1481 C CA . GLY A 1 217 ? 26.199 7.183 -28.603 1.00 94.69 217 GLY A CA 1
ATOM 1482 C C . GLY A 1 217 ? 27.504 7.678 -29.201 1.00 94.69 217 GLY A C 1
ATOM 1483 O O . GLY A 1 217 ? 28.088 8.644 -28.709 1.00 94.69 217 GLY A O 1
ATOM 1484 N N . ALA A 1 218 ? 27.924 7.056 -30.297 1.00 93.50 218 ALA A N 1
ATOM 1485 C CA . ALA A 1 218 ? 29.022 7.526 -31.129 1.00 93.50 218 ALA A CA 1
ATOM 1486 C C . ALA A 1 218 ? 28.729 7.314 -32.616 1.00 93.50 218 ALA A C 1
ATOM 1488 O O . ALA A 1 218 ? 27.973 6.429 -32.991 1.00 93.50 218 ALA A O 1
ATOM 1489 N N . GLY A 1 219 ? 29.340 8.113 -33.477 1.00 87.25 219 GLY A N 1
ATOM 1490 C CA . GLY A 1 219 ? 29.296 7.949 -34.929 1.00 87.25 219 GLY A CA 1
ATOM 1491 C C . GLY A 1 219 ? 30.645 8.340 -35.506 1.00 87.25 219 GLY A C 1
ATOM 1492 O O . GLY A 1 219 ? 31.373 9.082 -34.846 1.00 87.25 219 GLY A O 1
ATOM 1493 N N . THR A 1 220 ? 30.982 7.829 -36.693 1.00 87.31 220 THR A N 1
ATOM 1494 C CA . THR A 1 220 ? 32.299 8.059 -37.314 1.00 87.31 220 THR A CA 1
ATOM 1495 C C . THR A 1 220 ? 33.419 7.640 -36.353 1.00 87.31 220 THR A C 1
ATOM 1497 O O . THR A 1 220 ? 34.112 8.467 -35.762 1.00 87.31 220 THR A O 1
ATOM 1500 N N . VAL A 1 221 ? 33.528 6.331 -36.119 1.00 91.44 221 VAL A N 1
ATOM 1501 C CA . VAL A 1 221 ? 34.180 5.807 -34.909 1.00 91.44 221 VAL A CA 1
ATOM 1502 C C . VAL A 1 221 ? 35.702 5.717 -35.039 1.00 91.44 221 VAL A C 1
ATOM 1504 O O . VAL A 1 221 ? 36.411 6.463 -34.369 1.00 91.44 221 VAL A O 1
ATOM 1507 N N . ALA A 1 222 ? 36.216 4.807 -35.868 1.00 93.56 222 ALA A N 1
ATOM 1508 C CA . ALA A 1 222 ? 37.653 4.596 -36.035 1.00 93.56 222 ALA A CA 1
ATOM 1509 C C . ALA A 1 222 ? 38.149 5.100 -37.393 1.00 93.56 222 ALA A C 1
ATOM 1511 O O . ALA A 1 222 ? 37.419 5.070 -38.384 1.00 93.56 222 ALA A O 1
ATOM 1512 N N . SER A 1 223 ? 39.410 5.525 -37.472 1.00 93.44 223 SER A N 1
ATOM 1513 C CA . SER A 1 223 ? 40.006 5.970 -38.734 1.00 93.44 223 SER A CA 1
ATOM 1514 C C . SER A 1 223 ? 41.447 5.516 -38.868 1.00 93.44 223 SER A C 1
ATOM 1516 O O . SER A 1 223 ? 42.264 5.731 -37.983 1.00 93.44 223 SER A O 1
ATOM 1518 N N . CYS A 1 224 ? 41.789 4.951 -40.024 1.00 92.25 224 CYS A N 1
ATOM 1519 C CA . CYS A 1 224 ? 43.165 4.572 -40.336 1.00 92.25 224 CYS A CA 1
ATOM 1520 C C . CYS A 1 224 ? 44.104 5.756 -40.608 1.00 92.25 224 CYS A C 1
ATOM 1522 O O . CYS A 1 224 ? 45.301 5.554 -40.804 1.00 92.25 224 CYS A O 1
ATOM 1524 N N . THR A 1 225 ? 43.583 6.983 -40.663 1.00 91.56 225 THR A N 1
ATOM 1525 C CA . THR A 1 225 ? 44.362 8.181 -41.008 1.00 91.56 225 THR A CA 1
ATOM 1526 C C . THR A 1 225 ? 44.437 9.197 -39.872 1.00 91.56 225 THR A C 1
ATOM 1528 O O . THR A 1 225 ? 44.976 10.285 -40.070 1.00 91.56 225 THR A O 1
ATOM 1531 N N . SER A 1 226 ? 43.879 8.900 -38.696 1.00 88.06 226 SER A N 1
ATOM 1532 C CA . SER A 1 226 ? 43.914 9.793 -37.536 1.00 88.06 226 SER A CA 1
ATOM 1533 C C . SER A 1 226 ? 43.995 9.005 -36.228 1.00 88.06 226 SER A C 1
ATOM 1535 O O . SER A 1 226 ? 43.858 7.790 -36.219 1.00 88.06 226 SER A O 1
ATOM 1537 N N . THR A 1 227 ? 44.260 9.703 -35.123 1.00 84.94 227 THR A N 1
ATOM 1538 C CA . THR A 1 227 ? 44.356 9.111 -33.774 1.00 84.94 227 THR A CA 1
ATOM 1539 C C . THR A 1 227 ? 43.272 9.621 -32.820 1.00 84.94 227 THR A C 1
ATOM 1541 O O . THR A 1 227 ? 43.294 9.320 -31.624 1.00 84.94 227 THR A O 1
ATOM 1544 N N . GLY A 1 228 ? 42.324 10.426 -33.320 1.00 88.25 228 GLY A N 1
ATOM 1545 C CA . GLY A 1 228 ? 41.239 10.994 -32.511 1.00 88.25 228 GLY A CA 1
ATOM 1546 C C . GLY A 1 228 ? 40.288 9.932 -31.951 1.00 88.25 228 GLY A C 1
ATOM 1547 O O . GLY A 1 228 ? 39.707 10.118 -30.884 1.00 88.25 228 GLY A O 1
ATOM 1548 N N . ASP A 1 229 ? 40.200 8.788 -32.621 1.00 92.81 229 ASP A N 1
ATOM 1549 C CA . ASP A 1 229 ? 39.456 7.604 -32.194 1.00 92.81 229 ASP A CA 1
ATOM 1550 C C . ASP A 1 229 ? 39.995 7.005 -30.883 1.00 92.81 229 ASP A C 1
ATOM 1552 O O . ASP A 1 229 ? 39.233 6.586 -30.014 1.00 92.81 229 ASP A O 1
ATOM 1556 N N . SER A 1 230 ? 41.309 7.041 -30.668 1.00 93.38 230 SER A N 1
ATOM 1557 C CA . SER A 1 230 ? 41.924 6.604 -29.411 1.00 93.38 230 SER A CA 1
ATOM 1558 C C . SER A 1 230 ? 41.564 7.529 -28.244 1.00 93.38 230 SER A C 1
ATOM 1560 O O . SER A 1 230 ? 41.376 7.060 -27.119 1.00 93.38 230 SER A O 1
ATOM 1562 N N . ALA A 1 231 ? 41.409 8.832 -28.504 1.00 92.56 231 ALA A N 1
ATOM 1563 C CA . ALA A 1 231 ? 40.986 9.803 -27.497 1.00 92.56 231 ALA A CA 1
ATOM 1564 C C . ALA A 1 231 ? 39.507 9.626 -27.114 1.00 92.56 231 ALA A C 1
ATOM 1566 O O . ALA A 1 231 ? 39.171 9.672 -25.931 1.00 92.56 231 ALA A O 1
ATOM 1567 N N . THR A 1 232 ? 38.620 9.357 -28.078 1.00 92.75 232 THR A N 1
ATOM 1568 C CA . THR A 1 232 ? 37.205 9.068 -27.783 1.00 92.75 232 THR A CA 1
ATOM 1569 C C . THR A 1 232 ? 37.031 7.720 -27.081 1.00 92.75 232 THR A C 1
ATOM 1571 O O . THR A 1 232 ? 36.231 7.621 -26.151 1.00 92.75 232 THR A O 1
ATOM 1574 N N . ALA A 1 233 ? 37.850 6.714 -27.408 1.00 9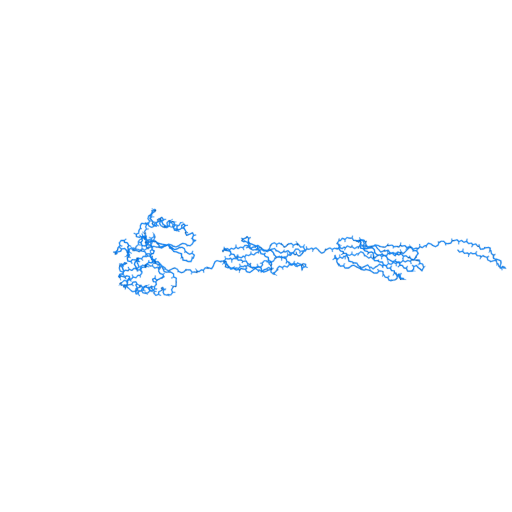4.00 233 ALA A N 1
ATOM 1575 C CA . ALA A 1 233 ? 37.892 5.454 -26.663 1.00 94.00 233 ALA A CA 1
ATOM 1576 C C . ALA A 1 233 ? 38.303 5.655 -25.192 1.00 94.00 233 ALA A C 1
ATOM 1578 O O . ALA A 1 233 ? 37.788 4.962 -24.316 1.00 94.00 233 ALA A O 1
ATOM 1579 N N . ALA A 1 234 ? 39.200 6.607 -24.902 1.00 94.56 234 ALA A N 1
ATOM 1580 C CA . ALA A 1 234 ? 39.609 6.929 -23.533 1.00 94.56 234 ALA A CA 1
ATOM 1581 C C . ALA A 1 234 ? 38.473 7.558 -22.707 1.00 94.56 234 ALA A C 1
ATOM 1583 O O . ALA A 1 234 ? 38.368 7.306 -21.509 1.00 94.56 234 ALA A O 1
ATOM 1584 N N . ILE A 1 235 ? 37.573 8.320 -23.340 1.00 93.56 235 ILE A N 1
ATOM 1585 C CA . ILE A 1 235 ? 36.353 8.816 -22.680 1.00 93.56 235 ILE A CA 1
ATOM 1586 C C . ILE A 1 235 ? 35.460 7.633 -22.278 1.00 93.56 235 ILE A C 1
ATOM 1588 O O . ILE A 1 235 ? 34.953 7.591 -21.158 1.00 93.56 235 ILE A O 1
ATOM 1592 N N . LEU A 1 236 ? 35.308 6.638 -23.158 1.00 94.62 236 LEU A N 1
ATOM 1593 C CA . LEU A 1 236 ? 34.492 5.449 -22.891 1.00 94.62 236 LEU A CA 1
ATOM 1594 C C . LEU A 1 236 ? 35.044 4.544 -21.780 1.00 94.62 236 LEU A C 1
ATOM 1596 O O . LEU A 1 236 ? 34.270 3.799 -21.175 1.00 94.62 236 LEU A O 1
ATOM 1600 N N . ASP A 1 237 ? 36.342 4.616 -21.474 1.00 94.75 237 ASP A N 1
ATOM 1601 C CA . ASP A 1 237 ? 36.941 3.879 -20.351 1.00 94.75 237 ASP A CA 1
ATOM 1602 C C . ASP A 1 237 ? 36.380 4.347 -18.998 1.00 94.75 237 ASP A C 1
ATOM 1604 O O . ASP A 1 237 ? 36.233 3.546 -18.077 1.00 94.75 237 ASP A O 1
ATOM 1608 N N . ALA A 1 238 ? 36.017 5.629 -18.891 1.00 95.06 238 ALA A N 1
ATOM 1609 C CA . ALA A 1 238 ? 35.460 6.226 -17.678 1.00 95.06 238 ALA A CA 1
ATOM 1610 C C . ALA A 1 238 ? 33.922 6.193 -17.620 1.00 95.06 238 ALA A C 1
ATOM 1612 O O . ALA A 1 238 ? 33.342 6.469 -16.569 1.00 95.06 238 ALA A O 1
ATOM 1613 N N . VAL A 1 239 ? 33.250 5.870 -18.728 1.00 93.31 239 VAL A N 1
ATOM 1614 C CA . VAL A 1 239 ? 31.784 5.846 -18.811 1.00 93.31 239 VAL A CA 1
ATOM 1615 C C . VAL A 1 239 ? 31.321 4.396 -18.939 1.00 93.31 239 VAL A C 1
ATOM 1617 O O . VAL A 1 239 ? 31.503 3.819 -20.007 1.00 93.31 239 VAL A O 1
ATOM 1620 N N . PRO A 1 240 ? 30.731 3.772 -17.903 1.00 90.56 240 PRO A N 1
ATOM 1621 C CA . PRO A 1 240 ? 30.214 2.407 -17.997 1.00 90.56 240 PRO A CA 1
ATOM 1622 C C . PRO A 1 240 ? 28.909 2.351 -18.807 1.00 90.56 240 PRO A C 1
ATOM 1624 O O . PRO A 1 240 ? 28.284 3.375 -19.075 1.00 90.56 240 PRO A O 1
ATOM 1627 N N . GLY A 1 241 ? 28.469 1.141 -19.153 1.00 93.19 241 GLY A N 1
ATOM 1628 C CA . GLY A 1 241 ? 27.193 0.899 -19.830 1.00 93.19 241 GLY A CA 1
ATOM 1629 C C . GLY A 1 241 ? 27.337 0.491 -21.293 1.00 93.19 241 GLY A C 1
ATOM 1630 O O . GLY A 1 241 ? 28.428 0.162 -21.767 1.00 93.19 241 GLY A O 1
ATOM 1631 N N . THR A 1 242 ? 26.217 0.497 -22.004 1.00 96.00 242 THR A N 1
ATOM 1632 C CA . THR A 1 242 ? 26.149 0.071 -23.404 1.00 96.00 242 THR A CA 1
ATOM 1633 C C . THR A 1 242 ? 26.563 1.221 -24.313 1.00 96.00 242 THR A C 1
ATOM 1635 O O . THR A 1 242 ? 26.162 2.367 -24.117 1.00 96.00 242 THR A O 1
ATOM 1638 N N . VAL A 1 243 ? 27.383 0.924 -25.311 1.00 97.06 243 VAL A N 1
ATOM 1639 C CA . VAL A 1 243 ? 27.756 1.854 -26.378 1.00 97.06 243 VAL A CA 1
ATOM 1640 C C . VAL A 1 243 ? 26.905 1.525 -27.591 1.00 97.06 243 VAL A C 1
ATOM 1642 O O . VAL A 1 243 ? 26.732 0.353 -27.904 1.00 97.06 243 VAL A O 1
ATOM 1645 N N . PHE A 1 244 ? 26.399 2.526 -28.297 1.00 97.38 244 PHE A N 1
ATOM 1646 C CA . PHE A 1 244 ? 25.825 2.329 -29.622 1.00 97.38 244 PHE A CA 1
ATOM 1647 C C . PHE A 1 244 ? 26.576 3.155 -30.652 1.00 97.38 244 PHE A C 1
ATOM 1649 O O . PHE A 1 244 ? 27.022 4.269 -30.363 1.00 97.38 244 PHE A O 1
ATOM 1656 N N . THR A 1 245 ? 26.723 2.602 -31.853 1.00 96.62 245 THR A N 1
ATOM 1657 C CA . THR A 1 245 ? 27.324 3.322 -32.976 1.00 96.62 245 THR A CA 1
ATOM 1658 C C . THR A 1 245 ? 26.277 3.594 -34.041 1.00 96.62 245 THR A C 1
ATOM 1660 O O . THR A 1 245 ? 25.482 2.712 -34.348 1.00 96.62 245 THR A O 1
ATOM 1663 N N . VAL A 1 246 ? 26.268 4.804 -34.604 1.00 95.12 246 VAL A N 1
ATOM 1664 C CA . VAL A 1 246 ? 25.317 5.238 -35.644 1.00 95.12 246 VAL A CA 1
ATOM 1665 C C . VAL A 1 246 ? 25.901 5.098 -37.054 1.00 95.12 246 VAL A C 1
ATOM 1667 O O . VAL A 1 246 ? 25.795 6.004 -37.875 1.00 95.12 246 VAL A O 1
ATOM 1670 N N . GLY A 1 247 ? 26.532 3.957 -37.345 1.00 93.19 247 GLY A N 1
ATOM 1671 C CA . GLY A 1 247 ? 27.179 3.690 -38.634 1.00 93.19 247 GLY A CA 1
ATOM 1672 C C . GLY A 1 247 ? 28.566 4.314 -38.781 1.00 93.19 247 GLY A C 1
ATOM 1673 O O . GLY A 1 247 ? 29.033 5.043 -37.901 1.00 93.19 247 GLY A O 1
ATOM 1674 N N . ASP A 1 248 ? 29.223 3.993 -39.897 1.00 93.88 248 ASP A N 1
ATOM 1675 C CA . ASP A 1 248 ? 30.582 4.425 -40.227 1.00 93.88 248 ASP A CA 1
ATOM 1676 C C . ASP A 1 248 ? 31.565 4.102 -39.090 1.00 93.88 248 ASP A C 1
ATOM 1678 O O . ASP A 1 248 ? 32.221 4.957 -38.484 1.00 93.88 248 ASP A O 1
ATOM 1682 N N . ASN A 1 249 ? 31.621 2.816 -38.756 1.00 95.06 249 ASN A N 1
ATOM 1683 C CA . ASN A 1 249 ? 32.384 2.280 -37.638 1.00 95.06 249 ASN A CA 1
ATOM 1684 C C . ASN A 1 249 ? 33.889 2.339 -37.900 1.00 95.06 249 ASN A C 1
ATOM 1686 O O . ASN A 1 249 ? 34.674 2.432 -36.957 1.00 95.06 249 ASN A O 1
ATOM 1690 N N . VAL A 1 250 ? 34.319 2.284 -39.161 1.00 95.31 250 VAL A N 1
ATOM 1691 C CA . VAL A 1 250 ? 35.736 2.403 -39.503 1.00 95.31 250 VAL A CA 1
ATOM 1692 C C . VAL A 1 250 ? 35.964 3.008 -40.889 1.00 95.31 250 VAL A C 1
ATOM 1694 O O . VAL A 1 250 ? 35.312 2.641 -41.862 1.00 95.31 250 VAL A O 1
ATOM 1697 N N . TYR A 1 251 ? 36.932 3.923 -40.968 1.00 93.31 251 TYR A N 1
ATOM 1698 C CA . TYR A 1 251 ? 37.405 4.581 -42.188 1.00 93.31 251 TYR A CA 1
ATOM 1699 C C . TYR A 1 251 ? 38.766 4.042 -42.644 1.00 93.31 251 TYR A C 1
ATOM 1701 O O . TYR A 1 251 ? 39.576 3.658 -41.798 1.00 93.31 251 TYR A O 1
ATOM 1709 N N . PRO A 1 252 ? 39.079 4.093 -43.956 1.00 93.50 252 PRO A N 1
ATOM 1710 C CA . PRO A 1 252 ? 38.306 4.744 -45.029 1.00 93.50 252 PRO A CA 1
ATOM 1711 C C . PRO A 1 252 ? 37.121 3.930 -45.565 1.00 93.50 252 PRO A C 1
ATOM 1713 O O . PRO A 1 252 ? 36.330 4.462 -46.330 1.00 93.50 252 PRO A O 1
ATOM 1716 N N . SER A 1 253 ? 37.012 2.660 -45.182 1.00 95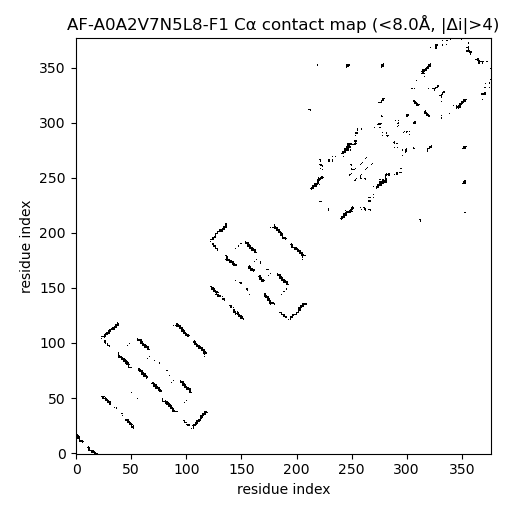.25 253 SER A N 1
ATOM 1717 C CA . SER A 1 253 ? 35.871 1.801 -45.502 1.00 95.25 253 SER A CA 1
ATOM 1718 C C . SER A 1 253 ? 35.654 0.788 -44.387 1.00 95.25 253 SER A C 1
ATOM 1720 O O . SER A 1 253 ? 36.616 0.427 -43.699 1.00 95.25 253 SER A O 1
ATOM 1722 N N . GLY A 1 254 ? 34.444 0.243 -44.284 1.00 94.94 254 GLY A N 1
ATOM 1723 C CA . GLY A 1 254 ? 34.055 -0.787 -43.321 1.00 94.94 254 GLY A CA 1
ATOM 1724 C C . GLY A 1 254 ? 34.656 -2.173 -43.577 1.00 94.94 254 GLY A C 1
ATOM 1725 O O . GLY A 1 254 ? 34.056 -3.168 -43.184 1.00 94.94 254 GLY A O 1
ATOM 1726 N N . SER A 1 255 ? 35.808 -2.259 -44.251 1.00 97.00 255 SER A N 1
ATOM 1727 C CA . SER A 1 255 ? 36.481 -3.527 -44.534 1.00 97.00 255 SER A CA 1
ATOM 1728 C C . SER A 1 255 ? 37.006 -4.196 -43.263 1.00 97.00 255 SER A C 1
ATOM 1730 O O . SER A 1 255 ? 37.424 -3.521 -42.315 1.00 97.00 255 SER A O 1
ATOM 1732 N N . LEU A 1 256 ? 37.078 -5.530 -43.261 1.00 97.19 256 LEU A N 1
ATOM 1733 C CA . LEU A 1 256 ? 37.657 -6.284 -42.144 1.00 97.19 256 LEU A CA 1
ATOM 1734 C C . LEU A 1 256 ? 39.112 -5.867 -41.873 1.00 97.19 256 LEU A C 1
ATOM 1736 O O . LEU A 1 256 ? 39.516 -5.760 -40.716 1.00 97.19 256 LEU A O 1
ATOM 1740 N N . ALA A 1 257 ? 39.880 -5.579 -42.928 1.00 97.06 257 ALA A N 1
ATOM 1741 C CA . ALA A 1 257 ? 41.259 -5.114 -42.809 1.00 97.06 257 ALA A CA 1
ATOM 1742 C C . ALA A 1 257 ? 41.348 -3.762 -42.082 1.00 97.06 257 ALA A C 1
ATOM 1744 O O . ALA A 1 257 ? 42.145 -3.612 -41.158 1.00 97.06 257 ALA A O 1
ATOM 1745 N N . ASN A 1 258 ? 40.500 -2.791 -42.436 1.00 96.88 258 ASN A N 1
ATOM 1746 C CA . ASN A 1 258 ? 40.471 -1.497 -41.750 1.00 96.88 258 ASN A CA 1
ATOM 1747 C C . ASN A 1 258 ? 39.994 -1.651 -40.302 1.00 96.88 258 ASN A C 1
ATOM 1749 O O . ASN A 1 258 ? 40.576 -1.063 -39.391 1.00 96.88 258 ASN A O 1
ATOM 1753 N N . PHE A 1 259 ? 38.988 -2.494 -40.055 1.00 96.88 259 PHE A N 1
ATOM 1754 C CA . PHE A 1 259 ? 38.534 -2.793 -38.697 1.00 96.88 259 PHE A CA 1
ATOM 1755 C C . PHE A 1 259 ? 39.666 -3.369 -37.829 1.00 96.88 259 PHE A C 1
ATOM 1757 O O . PHE A 1 259 ? 39.863 -2.944 -36.688 1.00 96.88 259 PHE A O 1
ATOM 1764 N N . GLN A 1 260 ? 40.443 -4.314 -38.358 1.00 97.50 260 GLN A N 1
ATOM 1765 C CA . GLN A 1 260 ? 41.587 -4.909 -37.659 1.00 97.50 260 GLN A CA 1
ATOM 1766 C C . GLN A 1 260 ? 42.718 -3.903 -37.435 1.00 97.50 260 GLN A C 1
ATOM 1768 O O . GLN A 1 260 ? 43.301 -3.870 -36.355 1.00 97.50 260 GLN A O 1
ATOM 1773 N N . ASN A 1 261 ? 43.004 -3.061 -38.424 1.00 96.19 261 ASN A N 1
ATOM 1774 C CA . ASN A 1 261 ? 44.128 -2.133 -38.358 1.00 96.19 261 ASN A CA 1
ATOM 1775 C C . ASN A 1 261 ? 43.832 -0.875 -37.534 1.00 96.19 261 ASN A C 1
ATOM 1777 O O . ASN A 1 261 ? 44.772 -0.248 -37.057 1.00 96.19 261 ASN A O 1
ATOM 1781 N N . CYS A 1 262 ? 42.560 -0.487 -37.395 1.00 94.94 262 CYS A N 1
ATOM 1782 C CA . CYS A 1 262 ? 42.202 0.866 -36.960 1.00 94.94 262 CYS A CA 1
ATOM 1783 C C . CYS A 1 262 ? 41.161 0.855 -35.835 1.00 94.94 262 CYS A C 1
ATOM 1785 O O . CYS A 1 262 ? 41.427 1.410 -34.778 1.00 94.94 262 CYS A O 1
ATOM 1787 N N . TYR A 1 263 ? 40.041 0.131 -35.972 1.00 96.38 263 TYR A N 1
ATOM 1788 C CA . TYR A 1 263 ? 39.076 -0.005 -34.865 1.00 96.38 263 TYR A CA 1
ATOM 1789 C C . TYR A 1 263 ? 39.632 -0.853 -33.720 1.00 96.38 263 TYR A C 1
ATOM 1791 O O . TYR A 1 263 ? 39.513 -0.500 -32.551 1.00 96.38 263 TYR A O 1
ATOM 1799 N N . THR A 1 264 ? 40.235 -1.997 -34.035 1.00 96.50 264 THR A N 1
ATOM 1800 C CA . THR A 1 264 ? 40.722 -2.951 -33.029 1.00 96.50 264 THR A CA 1
ATOM 1801 C C . THR A 1 264 ? 41.758 -2.339 -32.076 1.00 96.50 264 THR A C 1
ATOM 1803 O O . THR A 1 264 ? 41.574 -2.493 -30.867 1.00 96.50 264 THR A O 1
ATOM 1806 N N . PRO A 1 265 ? 42.803 -1.621 -32.538 1.00 95.69 265 PRO A N 1
ATOM 1807 C CA . PRO A 1 265 ? 43.760 -1.001 -31.621 1.00 95.69 265 PRO A CA 1
ATOM 1808 C C . PRO A 1 265 ? 43.199 0.203 -30.849 1.00 95.69 265 PRO A C 1
ATOM 1810 O O . PRO A 1 265 ? 43.675 0.461 -29.744 1.00 95.69 265 PRO A O 1
ATOM 1813 N N . SER A 1 266 ? 42.198 0.924 -31.373 1.00 94.62 266 SER A N 1
ATOM 1814 C CA . SER A 1 266 ? 41.599 2.076 -30.687 1.00 94.62 266 SER A CA 1
ATOM 1815 C C . SER A 1 266 ? 40.378 1.671 -29.852 1.00 94.62 266 SER A C 1
ATOM 1817 O O . SER A 1 266 ? 40.456 1.561 -28.630 1.00 94.62 266 SER A O 1
ATOM 1819 N N . TRP A 1 267 ? 39.249 1.393 -30.489 1.00 95.50 267 TRP A N 1
ATOM 1820 C CA . TRP A 1 267 ? 37.964 1.075 -29.864 1.00 95.50 267 TRP A CA 1
ATOM 1821 C C . TRP A 1 267 ? 37.752 -0.407 -29.537 1.00 95.50 267 TRP A C 1
ATOM 1823 O O . TRP A 1 267 ? 36.767 -0.751 -28.882 1.00 95.50 267 TRP A O 1
ATOM 1833 N N . GLY A 1 268 ? 38.657 -1.303 -29.938 1.00 96.19 268 GLY A N 1
ATOM 1834 C CA . GLY A 1 268 ? 38.481 -2.755 -29.809 1.00 96.19 268 GLY A CA 1
ATOM 1835 C C . GLY A 1 268 ? 38.136 -3.236 -28.397 1.00 96.19 268 GLY A C 1
ATOM 1836 O O . GLY A 1 268 ? 37.329 -4.152 -28.250 1.00 96.19 268 GLY A O 1
ATOM 1837 N N . ARG A 1 269 ? 38.652 -2.571 -27.354 1.00 96.69 269 ARG A N 1
ATOM 1838 C CA . ARG A 1 269 ? 38.331 -2.876 -25.944 1.00 96.69 269 ARG A CA 1
ATOM 1839 C C . ARG A 1 269 ? 36.870 -2.607 -25.553 1.00 96.69 269 ARG A C 1
ATOM 1841 O O . ARG A 1 269 ? 36.371 -3.231 -24.624 1.00 96.69 269 ARG A O 1
ATOM 1848 N N . HIS A 1 270 ? 36.168 -1.743 -26.288 1.00 96.56 270 HIS A N 1
ATOM 1849 C CA . HIS A 1 270 ? 34.745 -1.440 -26.086 1.00 96.56 270 HIS A CA 1
ATOM 1850 C C . HIS A 1 270 ? 33.819 -2.290 -26.957 1.00 96.56 270 HIS A C 1
ATOM 1852 O O . HIS A 1 270 ? 32.617 -2.310 -26.722 1.00 96.56 270 HIS A O 1
ATOM 1858 N N . LYS A 1 271 ? 34.356 -3.060 -27.912 1.00 96.19 271 LYS A N 1
ATOM 1859 C CA . LYS A 1 271 ? 33.575 -3.866 -28.864 1.00 96.19 271 LYS A CA 1
ATOM 1860 C C . LYS A 1 271 ? 32.515 -4.750 -28.197 1.00 96.19 271 LYS A C 1
ATOM 1862 O O . LYS A 1 271 ? 31.400 -4.830 -28.691 1.00 96.19 271 LYS A O 1
ATOM 1867 N N . ALA A 1 272 ? 32.850 -5.398 -27.080 1.00 96.19 272 ALA A N 1
ATOM 1868 C CA . ALA A 1 272 ? 31.943 -6.322 -26.389 1.00 96.19 272 ALA A CA 1
ATOM 1869 C C . ALA A 1 272 ? 30.707 -5.639 -25.773 1.00 96.19 272 ALA A C 1
ATOM 1871 O O . ALA A 1 272 ? 29.713 -6.304 -25.504 1.00 96.19 272 ALA A O 1
ATOM 1872 N N . ARG A 1 273 ? 30.769 -4.322 -25.552 1.00 95.81 273 ARG A N 1
ATOM 1873 C CA . ARG A 1 273 ? 29.672 -3.488 -25.037 1.00 95.81 273 ARG A CA 1
ATOM 1874 C C . ARG A 1 273 ? 29.079 -2.578 -26.117 1.00 95.81 273 ARG A C 1
ATOM 1876 O O . ARG A 1 273 ? 28.299 -1.693 -25.777 1.00 95.81 273 ARG A O 1
ATOM 1883 N N . THR A 1 274 ? 29.445 -2.775 -27.386 1.00 97.06 274 THR A N 1
ATOM 1884 C CA . THR A 1 274 ? 28.950 -1.988 -28.521 1.00 97.06 274 THR A CA 1
ATOM 1885 C C . THR A 1 274 ? 27.776 -2.691 -29.201 1.00 97.06 274 THR A C 1
ATOM 1887 O O . THR A 1 274 ? 27.898 -3.839 -29.614 1.00 97.06 274 THR A O 1
ATOM 1890 N N . SER A 1 275 ? 26.666 -1.972 -29.359 1.00 97.62 275 SER A N 1
ATOM 1891 C CA . SER A 1 275 ? 25.497 -2.315 -30.177 1.00 97.62 275 SER A CA 1
ATOM 1892 C C . SER A 1 275 ? 25.522 -1.457 -31.453 1.00 97.62 275 SER A C 1
ATOM 1894 O O . SER A 1 275 ? 25.131 -0.288 -31.428 1.00 97.62 275 SER A O 1
ATOM 1896 N N . PRO A 1 276 ? 26.073 -1.964 -32.564 1.00 97.19 276 PRO A N 1
ATOM 1897 C CA . PRO A 1 276 ? 26.395 -1.141 -33.723 1.00 97.19 276 PRO A CA 1
ATOM 1898 C C . PRO A 1 276 ? 25.251 -1.031 -34.738 1.00 97.19 276 PRO A C 1
ATOM 1900 O O . PRO A 1 276 ? 24.466 -1.964 -34.872 1.00 97.19 276 PRO A O 1
ATOM 1903 N N . THR A 1 277 ? 25.212 0.031 -35.545 1.00 97.12 277 THR A N 1
ATOM 1904 C CA . THR A 1 277 ? 24.457 0.063 -36.818 1.00 97.12 277 THR A CA 1
ATOM 1905 C C . THR A 1 277 ? 25.382 0.166 -38.025 1.00 97.12 277 THR A C 1
ATOM 1907 O O . THR A 1 277 ? 26.566 0.491 -37.905 1.00 97.12 277 THR A O 1
ATOM 1910 N N . LEU A 1 278 ? 24.807 -0.093 -39.198 1.00 95.94 278 LEU A N 1
ATOM 1911 C CA . LEU A 1 278 ? 25.416 0.106 -40.510 1.00 95.94 278 LEU A CA 1
ATOM 1912 C C . LEU A 1 278 ? 25.316 1.579 -40.952 1.00 95.94 278 LEU A C 1
ATOM 1914 O O . LEU A 1 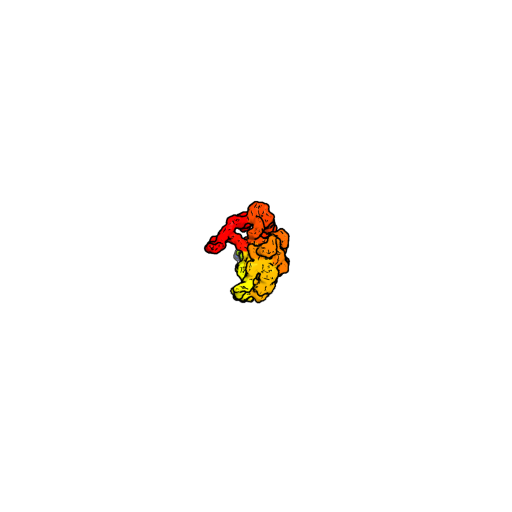278 ? 24.258 2.199 -40.818 1.00 95.94 278 LEU A O 1
ATOM 1918 N N . GLY A 1 279 ? 26.402 2.120 -41.498 1.00 94.31 279 GLY A N 1
ATOM 1919 C CA . GLY A 1 279 ? 26.489 3.366 -42.264 1.00 94.31 279 GLY A CA 1
ATOM 1920 C C . GLY A 1 279 ? 26.896 3.084 -43.712 1.00 94.31 279 GLY A C 1
ATOM 1921 O O . GLY A 1 279 ? 26.971 1.922 -44.121 1.00 94.31 279 GLY A O 1
ATOM 1922 N N . ASN A 1 280 ? 27.103 4.119 -44.533 1.00 93.88 280 ASN A N 1
ATOM 1923 C CA . ASN A 1 280 ? 27.453 3.882 -45.941 1.00 93.88 280 ASN A CA 1
ATOM 1924 C C . ASN A 1 280 ? 28.815 3.217 -46.100 1.00 93.88 280 ASN A C 1
ATOM 1926 O O . ASN A 1 280 ? 28.965 2.388 -46.995 1.00 93.88 280 ASN A O 1
ATOM 1930 N N . HIS A 1 281 ? 29.779 3.523 -45.230 1.00 95.06 281 HIS A N 1
ATOM 1931 C CA . HIS A 1 281 ? 31.125 2.975 -45.366 1.00 95.06 281 HIS A CA 1
ATOM 1932 C C . HIS A 1 281 ? 31.183 1.459 -45.143 1.00 95.06 281 HIS A C 1
ATOM 1934 O O . HIS A 1 281 ? 32.067 0.793 -45.683 1.00 95.06 281 HIS A O 1
ATOM 1940 N N . GLU A 1 282 ? 30.221 0.874 -44.424 1.00 95.75 282 GLU A N 1
ATOM 1941 C CA . GLU A 1 282 ? 30.090 -0.583 -44.306 1.00 95.75 282 GLU A CA 1
ATOM 1942 C C . GLU A 1 282 ? 29.700 -1.281 -45.619 1.00 95.75 282 GLU A C 1
ATOM 1944 O O . GLU A 1 282 ? 29.949 -2.479 -45.758 1.00 95.75 282 GLU A O 1
ATOM 1949 N N . TYR A 1 283 ? 29.150 -0.553 -46.596 1.00 95.88 283 TYR A N 1
ATOM 1950 C CA . TYR A 1 283 ? 28.770 -1.093 -47.907 1.00 95.88 283 TYR A CA 1
ATOM 1951 C C . TYR A 1 283 ? 29.807 -0.842 -49.008 1.00 95.88 283 TYR A C 1
ATOM 1953 O O . TYR A 1 283 ? 29.671 -1.387 -50.103 1.00 95.88 283 TYR A O 1
ATOM 1961 N N . ASP A 1 284 ? 30.865 -0.072 -48.734 1.00 94.44 284 ASP A N 1
ATOM 1962 C CA . ASP A 1 284 ? 31.895 0.278 -49.724 1.00 94.44 284 ASP A CA 1
ATOM 1963 C C . ASP A 1 284 ? 32.594 -0.953 -50.323 1.00 94.44 284 ASP A C 1
ATOM 1965 O O . ASP A 1 284 ? 33.034 -0.930 -51.472 1.00 94.44 284 ASP A O 1
ATOM 1969 N N . THR A 1 285 ? 32.724 -2.033 -49.545 1.00 88.50 285 THR A N 1
ATOM 1970 C CA . THR A 1 285 ? 33.392 -3.269 -49.980 1.00 88.50 285 THR A CA 1
ATOM 1971 C C . THR A 1 285 ? 32.431 -4.358 -50.445 1.00 88.50 285 THR A C 1
ATOM 1973 O O . THR A 1 285 ? 32.865 -5.304 -51.103 1.00 88.50 285 THR A O 1
ATOM 1976 N N . SER A 1 286 ? 31.140 -4.261 -50.112 1.00 92.06 286 SER A N 1
ATOM 1977 C CA . SER A 1 286 ? 30.137 -5.272 -50.452 1.00 92.06 286 SER A CA 1
ATOM 1978 C C . SER A 1 286 ? 28.704 -4.737 -50.319 1.00 92.06 286 SER A C 1
ATOM 1980 O O . SER A 1 286 ? 28.387 -4.109 -49.308 1.00 92.06 286 SER A O 1
ATOM 1982 N N . PRO A 1 287 ? 27.778 -5.088 -51.237 1.00 91.12 287 PRO A N 1
ATOM 1983 C CA . PRO A 1 287 ? 26.365 -4.711 -51.131 1.00 91.12 287 PRO A CA 1
ATOM 1984 C C . PRO A 1 287 ? 25.639 -5.343 -49.932 1.00 91.12 287 PRO A C 1
ATOM 1986 O O . PRO A 1 287 ? 24.530 -4.928 -49.611 1.00 91.12 287 PRO A O 1
ATOM 1989 N N . THR A 1 288 ? 26.231 -6.345 -49.276 1.00 93.69 288 THR A N 1
ATOM 1990 C CA . THR A 1 288 ? 25.656 -6.996 -48.089 1.00 93.69 288 THR A CA 1
ATOM 1991 C C . THR A 1 288 ? 26.357 -6.601 -46.793 1.00 93.69 288 THR A C 1
ATOM 1993 O O . THR A 1 288 ? 26.065 -7.196 -45.760 1.00 93.69 288 THR A O 1
ATOM 1996 N N . ALA A 1 289 ? 27.334 -5.685 -46.845 1.00 96.06 289 ALA A N 1
ATOM 1997 C CA . ALA A 1 289 ? 28.167 -5.314 -45.700 1.00 96.06 289 ALA A CA 1
ATOM 1998 C C . ALA A 1 289 ? 28.736 -6.532 -44.932 1.00 96.06 289 ALA A C 1
ATOM 2000 O O . ALA A 1 289 ? 28.764 -6.566 -43.705 1.00 96.06 289 ALA A O 1
ATOM 2001 N N . ALA A 1 290 ? 29.165 -7.580 -45.650 1.00 96.88 290 ALA A N 1
ATOM 2002 C CA . ALA A 1 290 ? 29.545 -8.867 -45.047 1.00 96.88 290 ALA A CA 1
ATOM 2003 C C . ALA A 1 290 ? 30.632 -8.753 -43.957 1.00 96.88 290 ALA A C 1
ATOM 2005 O O . ALA A 1 290 ? 30.590 -9.467 -42.950 1.00 96.88 290 ALA A O 1
ATOM 2006 N N . ASP A 1 291 ? 31.582 -7.835 -44.133 1.00 97.62 291 ASP A N 1
ATOM 2007 C CA . ASP A 1 291 ? 32.647 -7.601 -43.158 1.00 97.62 291 ASP A CA 1
ATOM 2008 C C . ASP A 1 291 ? 32.095 -7.086 -41.821 1.00 97.62 291 ASP A C 1
ATOM 2010 O O . ASP A 1 291 ? 32.552 -7.544 -40.776 1.00 97.62 291 ASP A O 1
ATOM 2014 N N . TYR A 1 292 ? 31.057 -6.240 -41.833 1.00 96.88 292 TYR A N 1
ATOM 2015 C CA . TYR A 1 292 ? 30.396 -5.744 -40.620 1.00 96.88 292 TYR A CA 1
ATOM 2016 C C . TYR A 1 292 ? 29.874 -6.869 -39.729 1.00 96.88 292 TYR A C 1
ATOM 2018 O O . TYR A 1 292 ? 30.174 -6.919 -38.532 1.00 96.88 292 TYR A O 1
ATOM 2026 N N . PHE A 1 293 ? 29.178 -7.836 -40.323 1.00 97.31 293 PHE A N 1
ATOM 2027 C CA . PHE A 1 293 ? 28.703 -9.011 -39.595 1.00 97.31 293 PHE A CA 1
ATOM 2028 C C . PHE A 1 293 ? 29.854 -9.925 -39.168 1.00 97.31 293 PHE A C 1
ATOM 2030 O O . PHE A 1 293 ? 29.786 -10.548 -38.110 1.00 97.31 293 PHE A O 1
ATOM 2037 N N . THR A 1 294 ? 30.938 -9.969 -39.946 1.00 97.44 294 THR A N 1
ATOM 2038 C CA . THR A 1 294 ? 32.136 -10.745 -39.602 1.00 97.44 294 THR A CA 1
ATOM 2039 C C . THR A 1 294 ? 32.814 -10.193 -38.352 1.00 97.44 294 THR A C 1
ATOM 2041 O O . THR A 1 294 ? 33.143 -10.960 -37.446 1.00 97.44 294 THR A O 1
ATOM 2044 N N . TYR A 1 295 ? 33.018 -8.875 -38.258 1.00 97.00 295 TYR A N 1
ATOM 2045 C CA . TYR A 1 295 ? 33.698 -8.312 -37.097 1.00 97.00 295 TYR A CA 1
ATOM 2046 C C . TYR A 1 295 ? 32.780 -8.093 -35.896 1.00 97.00 295 TYR A C 1
ATOM 2048 O O . TYR A 1 295 ? 33.245 -8.358 -34.794 1.00 97.00 295 TYR A O 1
ATOM 2056 N N . PHE A 1 296 ? 31.515 -7.685 -36.021 1.00 97.06 296 PHE A N 1
ATOM 2057 C CA . PHE A 1 296 ? 30.638 -7.511 -34.847 1.00 97.06 296 PHE A CA 1
ATOM 2058 C C . PHE A 1 296 ? 29.885 -8.780 -34.420 1.00 97.06 296 PHE A C 1
ATOM 2060 O O . PHE A 1 296 ? 29.463 -8.873 -33.266 1.00 97.06 296 PHE A O 1
ATOM 2067 N N . GLY A 1 297 ? 29.775 -9.789 -35.287 1.00 96.69 297 GLY A N 1
ATOM 2068 C CA . GLY A 1 297 ? 29.131 -11.062 -34.963 1.00 96.69 297 GLY A CA 1
ATOM 2069 C C . GLY A 1 297 ? 27.679 -10.879 -34.523 1.00 96.69 297 GLY A C 1
ATOM 2070 O O . GLY A 1 297 ? 26.935 -10.109 -35.119 1.00 96.69 297 GLY A O 1
ATOM 2071 N N . ALA A 1 298 ? 27.277 -11.557 -33.446 1.00 94.44 298 ALA A N 1
ATOM 2072 C CA . ALA A 1 298 ? 25.898 -11.516 -32.952 1.00 94.44 298 ALA A CA 1
ATOM 2073 C C . ALA A 1 298 ? 25.412 -10.108 -32.554 1.00 94.44 298 ALA A C 1
ATOM 2075 O O . ALA A 1 298 ? 24.215 -9.844 -32.621 1.00 94.44 298 ALA A O 1
ATOM 2076 N N . ALA A 1 299 ? 26.318 -9.195 -32.178 1.00 95.12 299 ALA A N 1
ATOM 2077 C CA . ALA A 1 299 ? 25.951 -7.821 -31.829 1.00 95.12 299 ALA A CA 1
ATOM 2078 C C . ALA A 1 299 ? 25.404 -7.028 -33.030 1.00 95.12 299 ALA A C 1
ATOM 2080 O O . ALA A 1 299 ? 24.665 -6.073 -32.839 1.00 95.12 299 ALA A O 1
ATOM 2081 N N . ALA A 1 300 ? 25.736 -7.431 -34.260 1.00 96.00 300 ALA A N 1
ATOM 2082 C CA . ALA A 1 300 ? 25.233 -6.822 -35.492 1.00 96.00 300 ALA A CA 1
ATOM 2083 C C . ALA A 1 300 ? 23.807 -7.270 -35.874 1.00 96.00 300 ALA A C 1
ATOM 2085 O O . ALA A 1 300 ? 23.258 -6.804 -36.874 1.00 96.00 300 ALA A O 1
ATOM 2086 N N . GLY A 1 301 ? 23.205 -8.181 -35.104 1.00 95.00 301 GLY A N 1
ATOM 2087 C CA . GLY A 1 301 ? 21.898 -8.748 -35.412 1.00 95.00 301 GLY A CA 1
ATOM 2088 C C . GLY A 1 301 ? 21.926 -9.720 -36.595 1.00 95.00 301 GLY A C 1
ATOM 2089 O O . GLY A 1 301 ? 22.950 -10.321 -36.919 1.00 95.00 301 GLY A O 1
ATOM 2090 N N . ASP A 1 302 ? 20.761 -9.909 -37.214 1.00 94.50 302 ASP A N 1
ATOM 2091 C CA . ASP A 1 302 ? 20.560 -10.841 -38.326 1.00 94.50 302 ASP A CA 1
ATOM 2092 C C . ASP A 1 302 ? 21.235 -10.323 -39.619 1.00 94.50 302 ASP A C 1
ATOM 2094 O O . ASP A 1 302 ? 20.811 -9.281 -40.146 1.00 94.50 302 ASP A O 1
ATOM 2098 N N . PRO A 1 303 ? 22.227 -11.050 -40.182 1.00 94.25 303 PRO A N 1
ATOM 2099 C CA . PRO A 1 303 ? 22.919 -10.661 -41.413 1.00 94.25 303 PRO A CA 1
ATOM 2100 C C . PRO A 1 303 ? 22.021 -10.518 -42.643 1.00 94.25 303 PRO A C 1
ATOM 2102 O O . PRO A 1 303 ? 22.417 -9.898 -43.626 1.00 94.25 303 PRO A O 1
ATOM 2105 N N . THR A 1 304 ? 20.809 -11.077 -42.612 1.00 93.06 304 THR A N 1
ATOM 2106 C CA . THR A 1 304 ? 19.836 -10.959 -43.707 1.00 93.06 304 THR A CA 1
ATOM 2107 C C . THR A 1 304 ? 19.001 -9.677 -43.642 1.00 93.06 304 THR A C 1
ATOM 2109 O O . THR A 1 304 ? 18.285 -9.366 -44.595 1.00 93.06 304 THR A O 1
ATOM 2112 N N . LYS A 1 305 ? 19.089 -8.920 -42.538 1.00 93.12 305 LYS A N 1
ATOM 2113 C CA . LYS A 1 305 ? 18.270 -7.725 -42.275 1.00 93.12 305 LYS A CA 1
ATOM 2114 C C . LYS A 1 305 ? 19.101 -6.455 -42.126 1.00 93.12 305 LYS A C 1
ATOM 2116 O O . LYS A 1 305 ? 18.791 -5.437 -42.744 1.00 93.12 305 LYS A O 1
ATOM 2121 N N . GLY A 1 306 ? 20.135 -6.504 -41.285 1.00 94.38 306 GLY A N 1
ATOM 2122 C CA . GLY A 1 306 ? 20.940 -5.336 -40.907 1.00 94.38 306 GLY A CA 1
ATOM 2123 C C . GLY A 1 306 ? 20.266 -4.361 -39.932 1.00 94.38 306 GLY A C 1
ATOM 2124 O O . GLY A 1 306 ? 20.790 -3.275 -39.727 1.00 94.38 306 GLY A O 1
ATOM 2125 N N . TYR A 1 307 ? 19.132 -4.732 -39.336 1.00 97.75 307 TYR A N 1
ATOM 2126 C CA . TYR A 1 307 ? 18.442 -4.004 -38.264 1.00 97.75 307 TYR A CA 1
ATOM 2127 C C . TYR A 1 307 ? 17.974 -5.001 -37.195 1.00 97.75 307 TYR A C 1
ATOM 2129 O O . TYR A 1 307 ? 17.728 -6.173 -37.500 1.00 97.75 307 TYR A O 1
ATOM 2137 N N . TYR A 1 308 ? 17.894 -4.555 -35.943 1.00 98.31 308 TYR A N 1
ATOM 2138 C CA . TYR A 1 308 ? 17.570 -5.393 -34.785 1.00 98.31 308 TYR A CA 1
ATOM 2139 C C . TYR A 1 308 ? 17.093 -4.542 -33.601 1.00 98.31 308 TYR A C 1
ATOM 2141 O O . TYR A 1 308 ? 17.185 -3.315 -33.627 1.00 98.31 308 TYR A O 1
ATOM 2149 N N . SER A 1 309 ? 16.594 -5.195 -32.556 1.00 97.62 309 SER A N 1
ATOM 2150 C CA . SER A 1 309 ? 16.197 -4.563 -31.298 1.00 97.62 309 SER A CA 1
ATOM 2151 C C . SER A 1 309 ? 16.696 -5.374 -30.101 1.00 97.62 309 SER A C 1
ATOM 2153 O O . SER A 1 309 ? 17.072 -6.543 -30.238 1.00 97.62 309 SER A O 1
ATOM 2155 N N . TYR A 1 310 ? 16.778 -4.734 -28.937 1.00 95.12 310 TYR A N 1
ATOM 2156 C CA . TYR A 1 310 ? 17.160 -5.359 -27.674 1.00 95.12 310 TYR A CA 1
ATOM 2157 C C . TYR A 1 310 ? 16.634 -4.560 -26.480 1.00 95.12 310 TYR A C 1
ATOM 2159 O O . TYR A 1 310 ? 16.449 -3.346 -26.558 1.00 95.12 310 TYR A O 1
ATOM 2167 N N . ASP A 1 311 ? 16.457 -5.233 -25.345 1.00 92.38 311 ASP A N 1
ATOM 2168 C CA . ASP A 1 311 ? 16.054 -4.579 -24.103 1.00 92.38 311 ASP A CA 1
ATOM 2169 C C . ASP A 1 311 ? 17.275 -4.191 -23.259 1.00 92.38 311 ASP A C 1
ATOM 2171 O O . ASP A 1 311 ? 18.221 -4.965 -23.080 1.00 92.38 311 ASP A O 1
ATOM 2175 N N . LEU A 1 312 ? 17.247 -2.977 -22.710 1.00 89.81 312 LEU A N 1
ATOM 2176 C CA . LEU A 1 312 ? 18.265 -2.434 -21.818 1.00 89.81 312 LEU A CA 1
ATOM 2177 C C . LEU A 1 312 ? 17.597 -1.850 -20.570 1.00 89.81 312 LEU A C 1
ATOM 2179 O O . LEU A 1 312 ? 17.199 -0.683 -20.520 1.00 89.81 312 LEU A O 1
ATOM 2183 N N . GLY A 1 313 ? 17.476 -2.675 -19.531 1.00 86.31 313 GLY A N 1
ATOM 2184 C CA . GLY A 1 313 ? 16.727 -2.314 -18.328 1.00 86.31 313 GLY A CA 1
ATOM 2185 C C . GLY A 1 313 ? 15.256 -2.064 -18.665 1.00 86.31 313 GLY A C 1
ATOM 2186 O O . GLY A 1 313 ? 14.591 -2.936 -19.206 1.00 86.31 313 GLY A O 1
ATOM 2187 N N . ALA A 1 314 ? 14.750 -0.870 -18.353 1.00 85.12 314 ALA A N 1
ATOM 2188 C CA . ALA A 1 314 ? 13.375 -0.475 -18.674 1.00 85.12 314 ALA A CA 1
ATOM 2189 C C . ALA A 1 314 ? 13.197 0.086 -20.102 1.00 85.12 314 ALA A C 1
ATOM 2191 O O . ALA A 1 314 ? 12.100 0.537 -20.438 1.00 85.12 314 ALA A O 1
ATOM 2192 N N . TRP A 1 315 ? 14.265 0.126 -20.905 1.00 91.50 315 TRP A N 1
ATOM 2193 C CA . TRP A 1 315 ? 14.242 0.663 -22.263 1.00 91.50 315 TRP A CA 1
ATOM 2194 C C . TRP A 1 315 ? 14.179 -0.444 -23.302 1.00 91.50 315 TRP A C 1
ATOM 2196 O O . TRP A 1 315 ? 14.937 -1.407 -23.218 1.00 91.50 315 TRP A O 1
ATOM 2206 N N . HIS A 1 316 ? 13.356 -0.234 -24.322 1.00 95.56 316 HIS A N 1
ATOM 2207 C CA . HIS A 1 316 ? 13.435 -0.978 -25.568 1.00 95.56 316 HIS A CA 1
ATOM 2208 C C . HIS A 1 316 ? 14.277 -0.187 -26.576 1.00 95.56 316 HIS A C 1
ATOM 2210 O O . HIS A 1 316 ? 14.019 0.996 -26.821 1.00 95.56 316 HIS A O 1
ATOM 2216 N N . ILE A 1 317 ? 15.330 -0.801 -27.112 1.00 97.38 317 ILE A N 1
ATOM 2217 C CA . ILE A 1 317 ? 16.302 -0.142 -27.983 1.00 97.38 317 ILE A CA 1
ATOM 2218 C C . ILE A 1 317 ? 16.236 -0.733 -29.391 1.00 97.38 317 ILE A C 1
ATOM 2220 O O . ILE A 1 317 ? 16.306 -1.946 -29.560 1.00 97.38 317 ILE A O 1
ATOM 2224 N N . VAL A 1 318 ? 16.166 0.132 -30.404 1.00 98.06 318 VAL A N 1
ATOM 2225 C CA . VAL A 1 318 ? 16.016 -0.246 -31.814 1.00 98.06 318 VAL A CA 1
ATOM 2226 C C . VAL A 1 318 ? 17.183 0.295 -32.648 1.00 98.06 318 VAL A C 1
ATOM 2228 O O . VAL A 1 318 ? 17.423 1.501 -32.710 1.00 98.06 318 VAL A O 1
ATOM 2231 N N . ALA A 1 319 ? 17.883 -0.598 -33.341 1.00 98.19 319 ALA A N 1
ATOM 2232 C CA . ALA A 1 319 ? 18.964 -0.298 -34.272 1.00 98.19 319 ALA A CA 1
ATOM 2233 C C . ALA A 1 319 ? 18.457 -0.419 -35.719 1.00 98.19 319 ALA A C 1
ATOM 2235 O O . ALA A 1 319 ? 18.116 -1.514 -36.173 1.00 98.19 319 ALA A O 1
ATOM 2236 N N . LEU A 1 320 ? 18.403 0.698 -36.450 1.00 98.06 320 LEU A N 1
ATOM 2237 C CA . LEU A 1 320 ? 17.871 0.769 -37.818 1.00 98.06 320 LEU A CA 1
ATOM 2238 C C . LEU A 1 320 ? 18.988 1.022 -38.847 1.00 98.06 320 LEU A C 1
ATOM 2240 O O . LEU A 1 320 ? 20.039 1.594 -38.558 1.00 98.06 320 LEU A O 1
ATOM 2244 N N . ASN A 1 321 ? 18.741 0.604 -40.084 1.00 96.62 321 ASN A N 1
ATOM 2245 C CA . ASN A 1 321 ? 19.677 0.622 -41.199 1.00 96.62 321 ASN A CA 1
ATOM 2246 C C . ASN A 1 321 ? 19.239 1.629 -42.263 1.00 96.62 321 ASN A C 1
ATOM 2248 O O . ASN A 1 321 ? 18.212 1.457 -42.925 1.00 96.62 321 ASN A O 1
ATOM 2252 N N . SER A 1 322 ? 20.042 2.672 -42.458 1.00 94.81 322 SER A N 1
ATOM 2253 C CA . SER A 1 322 ? 19.723 3.750 -43.402 1.00 94.81 322 SER A CA 1
ATOM 2254 C C . SER A 1 322 ? 19.997 3.408 -44.867 1.00 94.81 322 SER A C 1
ATOM 2256 O O . SER A 1 322 ? 19.648 4.194 -45.745 1.00 94.81 322 SER A O 1
ATOM 2258 N N . LEU A 1 323 ? 20.634 2.264 -45.129 1.00 93.81 323 LEU A N 1
ATOM 2259 C CA . LEU A 1 323 ? 21.100 1.857 -46.456 1.00 93.81 323 LEU A CA 1
ATOM 2260 C C . LEU A 1 323 ? 20.173 0.824 -47.111 1.00 93.81 323 LEU A C 1
ATOM 2262 O O . LEU A 1 323 ? 20.397 0.418 -48.249 1.00 93.81 323 LEU A O 1
ATOM 2266 N N . VAL A 1 324 ? 19.093 0.444 -46.426 1.00 94.38 324 VAL A N 1
ATOM 2267 C CA . VAL A 1 324 ? 17.972 -0.315 -46.995 1.00 94.38 324 VAL A CA 1
ATOM 2268 C C . VAL A 1 324 ? 16.719 0.561 -47.039 1.00 94.38 324 VAL A C 1
ATOM 2270 O O . VAL A 1 324 ? 16.697 1.669 -46.503 1.00 94.38 324 VAL A O 1
ATOM 2273 N N . SER A 1 325 ? 15.658 0.092 -47.704 1.00 95.25 325 SER A N 1
ATOM 2274 C CA . SER A 1 325 ? 14.430 0.884 -47.823 1.00 95.25 325 SER A CA 1
ATOM 2275 C C . SER A 1 325 ? 13.854 1.239 -46.446 1.00 95.25 325 SER A C 1
ATOM 2277 O O . SER A 1 325 ? 13.674 0.376 -45.587 1.00 95.25 325 SER A O 1
ATOM 2279 N N . MET A 1 326 ? 13.562 2.528 -46.272 1.00 96.06 326 MET A N 1
ATOM 2280 C CA . MET A 1 326 ? 12.910 3.115 -45.096 1.00 96.06 326 MET A CA 1
ATOM 2281 C C . MET A 1 326 ? 11.496 3.621 -45.424 1.00 96.06 326 MET A C 1
ATOM 2283 O O . MET A 1 326 ? 10.862 4.293 -44.614 1.00 96.06 326 MET A O 1
ATOM 2287 N N . SER A 1 327 ? 11.009 3.344 -46.638 1.00 96.25 327 SER A N 1
ATOM 2288 C CA . SER A 1 327 ? 9.687 3.766 -47.099 1.00 96.25 327 SER A CA 1
ATOM 2289 C C . SER A 1 327 ? 8.573 3.075 -46.305 1.00 96.25 327 SER A C 1
ATOM 2291 O O . SER A 1 327 ? 8.771 1.987 -45.761 1.00 96.25 327 SER A O 1
ATOM 2293 N N . ALA A 1 328 ? 7.383 3.678 -46.277 1.00 97.00 328 ALA A N 1
ATOM 2294 C CA . ALA A 1 328 ? 6.199 3.040 -45.706 1.00 97.00 328 ALA A CA 1
ATOM 2295 C C . ALA A 1 328 ? 5.928 1.698 -46.410 1.00 97.00 328 ALA A C 1
ATOM 2297 O O . ALA A 1 328 ? 5.967 1.632 -47.641 1.00 97.00 328 ALA A O 1
ATOM 2298 N N . GLY A 1 329 ? 5.695 0.632 -45.640 1.00 97.12 329 GLY A N 1
ATOM 2299 C CA . GLY A 1 329 ? 5.511 -0.723 -46.166 1.00 97.12 329 GLY A CA 1
ATOM 2300 C C . GLY A 1 329 ? 6.803 -1.429 -46.593 1.00 97.12 329 GLY A C 1
ATOM 2301 O O . GLY A 1 329 ? 6.749 -2.542 -47.112 1.00 97.12 329 GLY A O 1
ATOM 2302 N N . SER A 1 330 ? 7.976 -0.822 -46.378 1.00 97.88 330 SER A N 1
ATOM 2303 C CA . SER A 1 330 ? 9.249 -1.536 -46.515 1.00 97.88 330 SER A CA 1
ATOM 2304 C C . SER A 1 330 ? 9.361 -2.658 -45.477 1.00 97.88 330 SER A C 1
ATOM 2306 O O . SER A 1 330 ? 8.705 -2.627 -44.432 1.00 97.88 330 SER A O 1
ATOM 2308 N N . ALA A 1 331 ? 10.223 -3.646 -45.742 1.00 98.25 331 ALA A N 1
ATOM 2309 C CA . ALA A 1 331 ? 10.458 -4.749 -44.808 1.00 98.25 331 ALA A CA 1
ATOM 2310 C C . ALA A 1 331 ? 10.913 -4.247 -43.426 1.00 98.25 331 ALA A C 1
ATOM 2312 O O . ALA A 1 331 ? 10.406 -4.709 -42.408 1.00 98.25 331 ALA A O 1
ATOM 2313 N N . GLN A 1 332 ? 11.810 -3.256 -43.400 1.00 98.00 332 GLN A N 1
ATOM 2314 C CA . GLN A 1 332 ? 12.297 -2.640 -42.168 1.00 98.00 332 GLN A CA 1
ATOM 2315 C C . GLN A 1 332 ? 11.198 -1.865 -41.427 1.00 98.00 332 GLN A C 1
ATOM 2317 O O . GLN A 1 332 ? 11.070 -2.005 -40.216 1.00 98.00 332 GLN A O 1
ATOM 2322 N N . GLU A 1 333 ? 10.388 -1.066 -42.126 1.00 98.12 333 GLU A N 1
ATOM 2323 C CA . GLU A 1 333 ? 9.327 -0.274 -41.488 1.00 98.12 333 GLU A CA 1
ATOM 2324 C C . GLU A 1 333 ? 8.185 -1.152 -40.956 1.00 98.12 333 GLU A C 1
ATOM 2326 O O . GLU A 1 333 ? 7.704 -0.940 -39.843 1.00 98.12 333 GLU A O 1
ATOM 2331 N N . THR A 1 334 ? 7.819 -2.200 -41.698 1.00 98.38 334 THR A N 1
ATOM 2332 C CA . THR A 1 334 ? 6.830 -3.192 -41.253 1.00 98.38 334 THR A CA 1
ATOM 2333 C C . THR A 1 334 ? 7.337 -3.959 -40.034 1.00 98.38 334 THR A C 1
ATOM 2335 O O . THR A 1 334 ? 6.589 -4.162 -39.076 1.00 98.38 334 THR A O 1
ATOM 2338 N N . TRP A 1 335 ? 8.615 -4.358 -40.044 1.00 98.38 335 TRP A N 1
ATOM 2339 C CA . TRP A 1 335 ? 9.256 -4.995 -38.896 1.00 98.38 335 TRP A CA 1
ATOM 2340 C C . TRP A 1 335 ? 9.262 -4.075 -37.674 1.00 98.38 335 TRP A C 1
ATOM 2342 O O . TRP A 1 335 ? 8.843 -4.515 -36.611 1.00 98.38 335 TRP A O 1
ATOM 2352 N N . LEU A 1 336 ? 9.639 -2.802 -37.832 1.00 98.06 336 LEU A N 1
ATOM 2353 C CA . LEU A 1 336 ? 9.672 -1.826 -36.741 1.00 98.06 336 LEU A CA 1
ATOM 2354 C C . LEU A 1 336 ? 8.309 -1.700 -36.052 1.00 98.06 336 LEU A C 1
ATOM 2356 O O . LEU A 1 336 ? 8.226 -1.735 -34.831 1.00 98.06 336 LEU A O 1
ATOM 2360 N N . ARG A 1 337 ? 7.216 -1.604 -36.815 1.00 97.62 337 ARG A N 1
ATOM 2361 C CA . ARG A 1 337 ? 5.869 -1.544 -36.222 1.00 97.62 337 ARG A CA 1
ATOM 2362 C C . ARG A 1 337 ? 5.511 -2.807 -35.449 1.00 97.62 337 ARG A C 1
ATOM 2364 O O . ARG A 1 337 ? 4.900 -2.713 -34.388 1.00 97.62 337 ARG A O 1
ATOM 2371 N N . ALA A 1 338 ? 5.862 -3.975 -35.984 1.00 97.81 338 ALA A N 1
ATOM 2372 C CA . ALA A 1 338 ? 5.614 -5.245 -35.312 1.00 97.81 338 ALA A CA 1
ATOM 2373 C C . ALA A 1 338 ? 6.445 -5.377 -34.025 1.00 97.81 338 ALA A C 1
ATOM 2375 O O . ALA A 1 338 ? 5.928 -5.833 -33.009 1.00 97.81 338 ALA A O 1
ATOM 2376 N N . ASP A 1 339 ? 7.699 -4.935 -34.062 1.00 97.38 339 ASP A N 1
ATOM 2377 C CA . ASP A 1 339 ? 8.620 -4.923 -32.929 1.00 97.38 339 ASP A CA 1
ATOM 2378 C C . ASP A 1 339 ? 8.125 -3.990 -31.812 1.00 97.38 339 ASP A C 1
ATOM 2380 O O . ASP A 1 339 ? 7.971 -4.427 -30.675 1.00 97.38 339 ASP A O 1
ATOM 2384 N N . LEU A 1 340 ? 7.721 -2.761 -32.147 1.00 95.94 340 LEU A N 1
ATOM 2385 C CA . LEU A 1 340 ? 7.121 -1.817 -31.194 1.00 95.94 340 LEU A CA 1
ATOM 2386 C C . LEU A 1 340 ? 5.811 -2.342 -30.588 1.00 95.94 340 LEU A C 1
ATOM 2388 O O . LEU A 1 340 ? 5.544 -2.142 -29.406 1.00 95.94 340 LEU A O 1
ATOM 2392 N N . ALA A 1 341 ? 4.988 -3.038 -31.378 1.00 95.62 341 ALA A N 1
ATOM 2393 C CA . ALA A 1 341 ? 3.763 -3.656 -30.874 1.00 95.62 341 ALA A CA 1
ATOM 2394 C C . ALA A 1 341 ? 4.046 -4.823 -29.909 1.00 95.62 341 ALA A C 1
ATOM 2396 O O . ALA A 1 341 ? 3.273 -5.047 -28.977 1.00 95.62 341 ALA A O 1
ATOM 2397 N N . ALA A 1 342 ? 5.140 -5.559 -30.122 1.00 95.00 342 ALA A N 1
ATOM 2398 C CA . ALA A 1 342 ? 5.571 -6.649 -29.252 1.00 95.00 342 ALA A CA 1
ATOM 2399 C C . ALA A 1 342 ? 6.250 -6.156 -27.960 1.00 95.00 342 ALA A C 1
ATOM 2401 O O . ALA A 1 342 ? 6.221 -6.868 -26.955 1.00 95.00 342 ALA A O 1
ATOM 2402 N N . HIS A 1 343 ? 6.798 -4.938 -27.961 1.00 91.25 343 HIS A N 1
ATOM 2403 C CA . HIS A 1 343 ? 7.515 -4.344 -26.831 1.00 91.25 343 HIS A CA 1
ATOM 2404 C C . HIS A 1 343 ? 6.849 -3.028 -26.388 1.00 91.25 343 HIS A C 1
ATOM 2406 O O . HIS A 1 343 ? 7.352 -1.944 -26.683 1.00 91.25 343 HIS A O 1
ATOM 2412 N N . PRO A 1 344 ? 5.740 -3.076 -25.619 1.00 80.50 344 PRO A N 1
ATOM 2413 C CA . PRO A 1 344 ? 4.980 -1.889 -25.204 1.00 80.50 344 PRO A CA 1
ATOM 2414 C C . PRO A 1 344 ? 5.675 -1.071 -24.094 1.00 80.50 344 PRO A C 1
ATOM 2416 O O . PRO A 1 344 ? 5.016 -0.413 -23.282 1.00 80.50 344 PRO A O 1
ATOM 2419 N N . ALA A 1 345 ? 7.007 -1.141 -24.006 1.00 77.50 345 ALA A N 1
ATOM 2420 C CA . ALA A 1 345 ? 7.794 -0.406 -23.031 1.00 77.50 345 ALA A CA 1
ATOM 2421 C C . ALA A 1 345 ? 7.545 1.103 -23.181 1.00 77.50 345 ALA A C 1
ATOM 2423 O O . ALA A 1 345 ? 7.603 1.661 -24.275 1.00 77.50 345 ALA A O 1
ATOM 2424 N N . ARG A 1 346 ? 7.303 1.792 -22.055 1.00 70.62 346 ARG A N 1
ATOM 2425 C CA . ARG A 1 346 ? 7.078 3.252 -22.049 1.00 70.62 346 ARG A CA 1
ATOM 2426 C C . ARG A 1 346 ? 8.285 4.049 -22.548 1.00 70.62 346 ARG A C 1
ATOM 2428 O O . ARG A 1 346 ? 8.120 5.190 -22.967 1.00 70.62 346 ARG A O 1
ATOM 2435 N N . CYS A 1 347 ? 9.477 3.467 -22.466 1.00 88.44 347 CYS A N 1
ATOM 2436 C CA . CYS A 1 347 ? 10.729 4.092 -22.854 1.00 88.44 347 CYS A CA 1
ATOM 2437 C C . CYS A 1 347 ? 11.299 3.336 -24.057 1.00 88.44 347 CYS A C 1
ATOM 2439 O O . CYS A 1 347 ? 11.801 2.226 -23.902 1.00 88.44 347 CYS A O 1
ATOM 2441 N N . THR A 1 348 ? 11.218 3.940 -25.242 1.00 93.44 348 THR A N 1
ATOM 2442 C CA . THR A 1 348 ? 11.804 3.394 -26.472 1.00 93.44 348 THR A CA 1
ATOM 2443 C C . THR A 1 348 ? 12.806 4.385 -27.048 1.00 93.44 348 THR A C 1
ATOM 2445 O O . THR A 1 348 ? 12.545 5.589 -27.078 1.00 93.44 348 THR A O 1
ATOM 2448 N N . LEU A 1 349 ? 13.953 3.888 -27.506 1.00 95.12 349 LEU A N 1
ATOM 2449 C CA . LEU A 1 349 ? 14.953 4.669 -28.228 1.00 95.12 349 LEU A CA 1
ATOM 2450 C C . LEU A 1 349 ? 15.313 3.951 -29.523 1.00 95.12 349 LEU A C 1
ATOM 2452 O O . LEU A 1 349 ? 15.606 2.761 -29.511 1.00 95.12 349 LEU A O 1
ATOM 2456 N N . ALA A 1 350 ? 15.349 4.690 -30.628 1.00 96.44 350 ALA A N 1
ATOM 2457 C CA . ALA A 1 350 ? 15.819 4.182 -31.909 1.00 96.44 350 ALA A CA 1
ATOM 2458 C C . ALA A 1 350 ? 17.011 4.999 -32.415 1.00 96.44 350 ALA A C 1
ATOM 2460 O O . ALA A 1 350 ? 17.036 6.221 -32.251 1.00 96.44 350 ALA A O 1
ATOM 2461 N N . TYR A 1 351 ? 17.985 4.337 -33.040 1.00 97.06 351 TYR A N 1
ATOM 2462 C CA . TYR A 1 351 ? 19.169 4.979 -33.615 1.00 97.06 351 TYR A CA 1
ATOM 2463 C C . TYR A 1 351 ? 19.542 4.389 -34.981 1.00 97.06 351 TYR A C 1
ATOM 2465 O O . TYR A 1 351 ? 19.317 3.209 -35.252 1.00 97.06 351 TYR A O 1
ATOM 2473 N N . TRP A 1 352 ? 20.075 5.242 -35.860 1.00 95.69 352 TRP A N 1
ATOM 2474 C CA . TRP A 1 352 ? 20.534 4.904 -37.211 1.00 95.69 352 TRP A CA 1
ATOM 2475 C C . TRP A 1 352 ? 21.437 6.003 -37.776 1.00 95.69 352 TRP A C 1
ATOM 2477 O O . TRP A 1 352 ? 21.584 7.067 -37.175 1.00 95.69 352 TRP A O 1
ATOM 2487 N N . HIS A 1 353 ? 22.018 5.746 -38.947 1.00 94.62 353 HIS A N 1
ATOM 2488 C CA . HIS A 1 353 ? 23.061 6.574 -39.539 1.00 94.62 353 HIS A CA 1
ATOM 2489 C C . HIS A 1 353 ? 22.570 7.899 -40.156 1.00 94.62 353 HIS A C 1
ATOM 2491 O O . HIS A 1 353 ? 23.056 8.968 -39.793 1.00 94.62 353 HIS A O 1
ATOM 2497 N N . TYR A 1 354 ? 21.593 7.872 -41.070 1.00 92.62 354 TYR A N 1
ATOM 2498 C CA . TYR A 1 354 ? 21.150 9.084 -41.774 1.00 92.62 354 TYR A CA 1
ATOM 2499 C C . TYR A 1 354 ? 20.008 9.831 -41.072 1.00 92.62 354 TYR A C 1
ATOM 2501 O O . TYR A 1 354 ? 18.867 9.357 -41.058 1.00 92.62 354 TYR A O 1
ATOM 2509 N N . PRO A 1 355 ? 20.248 11.043 -40.544 1.00 90.94 355 PRO A N 1
ATOM 2510 C CA . PRO A 1 355 ? 19.281 11.712 -39.691 1.00 90.94 355 PRO A CA 1
ATOM 2511 C C . PRO A 1 355 ? 18.075 12.221 -40.485 1.00 90.94 355 PRO A C 1
ATOM 2513 O O . PRO A 1 355 ? 18.200 12.734 -41.600 1.00 90.94 355 PRO A O 1
ATOM 2516 N N . ARG A 1 356 ? 16.883 12.167 -39.878 1.00 92.62 356 ARG A N 1
ATOM 2517 C CA . ARG A 1 356 ? 15.687 12.791 -40.465 1.00 92.62 356 ARG A CA 1
ATOM 2518 C C . ARG A 1 356 ? 15.833 14.310 -40.580 1.00 92.62 356 ARG A C 1
ATOM 2520 O O . ARG A 1 356 ? 15.375 14.893 -41.567 1.00 92.62 356 ARG A O 1
ATOM 2527 N N . PHE A 1 357 ? 16.463 14.924 -39.581 1.00 91.88 357 PHE A N 1
ATOM 2528 C CA . PHE A 1 357 ? 16.718 16.357 -39.487 1.00 91.88 357 PHE A CA 1
ATOM 2529 C C . PHE A 1 357 ? 18.197 16.591 -39.174 1.00 91.88 357 PHE A C 1
ATOM 2531 O O . PHE A 1 357 ? 18.729 15.994 -38.243 1.00 91.88 357 PHE A O 1
ATOM 2538 N N . SER A 1 358 ? 18.850 17.465 -39.935 1.00 91.19 358 SER A N 1
ATOM 2539 C CA . SER A 1 358 ? 20.241 17.874 -39.715 1.00 91.19 358 SER A CA 1
ATOM 2540 C C . SER A 1 358 ? 20.337 19.395 -39.707 1.00 91.19 358 SER A C 1
ATOM 2542 O O . SER A 1 358 ? 19.770 20.054 -40.580 1.00 91.19 358 SER A O 1
ATOM 2544 N N . SER A 1 359 ? 21.075 19.941 -38.739 1.00 88.19 359 SER A N 1
ATOM 2545 C CA . SER A 1 359 ? 21.518 21.342 -38.715 1.00 88.19 359 SER A CA 1
ATOM 2546 C C . SER A 1 359 ? 22.928 21.523 -39.295 1.00 88.19 359 SER A C 1
ATOM 2548 O O . SER A 1 359 ? 23.491 22.613 -39.212 1.00 88.19 359 SER A O 1
ATOM 2550 N N . GLY A 1 360 ? 23.533 20.451 -39.817 1.00 83.00 360 GLY A N 1
ATOM 2551 C CA . GLY A 1 360 ? 24.876 20.460 -40.388 1.00 83.00 360 GLY A CA 1
ATOM 2552 C C . GLY A 1 360 ? 24.930 21.134 -41.758 1.00 83.00 360 GLY A C 1
ATOM 2553 O O . GLY A 1 360 ? 23.968 21.113 -42.522 1.00 83.00 360 GLY A O 1
ATOM 2554 N N . THR A 1 361 ? 26.083 21.717 -42.082 1.00 80.44 361 THR A N 1
ATOM 2555 C CA . THR A 1 361 ? 26.332 22.398 -43.365 1.00 80.44 361 THR A CA 1
ATOM 2556 C C . THR A 1 361 ? 26.908 21.474 -44.442 1.00 80.44 361 THR A C 1
ATOM 2558 O O . THR A 1 361 ? 26.809 21.795 -45.622 1.00 80.44 361 THR A O 1
ATOM 2561 N N . THR A 1 362 ? 27.486 20.332 -44.048 1.00 80.62 362 THR A N 1
ATOM 2562 C CA . THR A 1 362 ? 28.114 19.353 -44.960 1.00 80.62 362 THR A CA 1
ATOM 2563 C C . THR A 1 362 ? 27.168 18.214 -45.346 1.00 80.62 362 THR A C 1
ATOM 2565 O O . THR A 1 362 ? 27.109 17.830 -46.511 1.00 80.62 362 THR A O 1
ATOM 2568 N N . HIS A 1 363 ? 26.405 17.686 -44.381 1.00 79.50 363 HIS A N 1
ATOM 2569 C CA . HIS A 1 363 ? 25.455 16.589 -44.584 1.00 79.50 363 HIS A CA 1
ATOM 2570 C C . HIS A 1 363 ? 24.042 17.018 -44.170 1.00 79.50 363 HIS A C 1
ATOM 2572 O O . HIS A 1 363 ? 23.839 17.600 -43.099 1.00 79.50 363 HIS A O 1
ATOM 2578 N N . GLY A 1 364 ? 23.069 16.748 -45.044 1.00 85.62 364 GLY A N 1
ATOM 2579 C CA . GLY A 1 364 ? 21.704 17.259 -44.942 1.00 85.62 364 GLY A CA 1
ATOM 2580 C C . GLY A 1 364 ? 20.705 16.312 -44.275 1.00 85.62 364 GLY A C 1
ATOM 2581 O O . GLY A 1 364 ? 21.014 15.188 -43.895 1.00 85.62 364 GLY A O 1
ATOM 2582 N N . SER A 1 365 ? 19.472 16.800 -44.154 1.00 91.75 365 SER A N 1
ATOM 2583 C CA . SER A 1 365 ? 18.323 16.018 -43.684 1.00 91.75 365 SER A CA 1
ATOM 2584 C C . SER A 1 365 ? 17.956 14.913 -44.681 1.00 91.75 365 SER A C 1
ATOM 2586 O O . SER A 1 365 ? 17.912 15.169 -45.884 1.00 91.75 365 SER A O 1
ATOM 2588 N N . MET A 1 366 ? 17.592 13.722 -44.199 1.00 91.44 366 MET A N 1
ATOM 2589 C CA . MET A 1 366 ? 17.129 12.622 -45.045 1.00 91.44 366 MET A CA 1
ATOM 2590 C C . MET A 1 366 ? 15.612 12.440 -44.949 1.00 91.44 366 MET A C 1
ATOM 2592 O O . MET A 1 366 ? 15.097 11.794 -44.043 1.00 91.44 366 MET A O 1
ATOM 2596 N N . VAL A 1 367 ? 14.871 12.977 -45.923 1.00 91.69 367 VAL A N 1
ATOM 2597 C CA . VAL A 1 367 ? 13.396 12.860 -45.966 1.00 91.69 367 VAL A CA 1
ATOM 2598 C C . VAL A 1 367 ? 12.934 11.400 -46.070 1.00 91.69 367 VAL A C 1
ATOM 2600 O O . VAL A 1 367 ? 11.868 11.057 -45.565 1.00 91.69 367 VAL A O 1
ATOM 2603 N N . GLY A 1 368 ? 13.753 10.523 -46.661 1.00 90.62 368 GLY A N 1
ATOM 2604 C CA . GLY A 1 368 ? 13.446 9.099 -46.820 1.00 90.62 368 GLY A CA 1
ATOM 2605 C C . GLY A 1 368 ? 13.231 8.328 -45.510 1.00 90.62 368 GLY A C 1
ATOM 2606 O O . GLY A 1 368 ? 12.555 7.307 -45.543 1.00 90.62 368 GLY A O 1
ATOM 2607 N N . SER A 1 369 ? 13.732 8.815 -44.367 1.00 93.00 369 SER A N 1
ATOM 2608 C CA . SER A 1 369 ? 13.514 8.189 -43.050 1.00 93.00 369 SER A CA 1
ATOM 2609 C C . SER A 1 369 ? 12.206 8.615 -42.367 1.00 93.00 369 SER A C 1
ATOM 2611 O O . SER A 1 369 ? 11.888 8.123 -41.286 1.00 93.00 369 SER A O 1
ATOM 2613 N N . GLN A 1 370 ? 11.415 9.506 -42.987 1.00 95.38 370 GLN A N 1
ATOM 2614 C CA . GLN A 1 370 ? 10.139 9.990 -42.443 1.00 95.38 370 GLN A CA 1
ATOM 2615 C C . GLN A 1 370 ? 9.186 8.858 -42.003 1.00 95.38 370 GLN A C 1
ATOM 2617 O O . GLN A 1 370 ? 8.604 9.002 -40.928 1.00 95.38 370 GLN A O 1
ATOM 2622 N N . PRO A 1 371 ? 9.013 7.749 -42.751 1.00 97.31 371 PRO A N 1
ATOM 2623 C CA . PRO A 1 371 ? 8.103 6.683 -42.326 1.00 97.31 371 PRO A CA 1
ATOM 2624 C C . PRO A 1 371 ? 8.570 5.946 -41.065 1.00 97.31 371 PRO A C 1
ATOM 2626 O O . PRO A 1 371 ? 7.743 5.642 -40.212 1.00 97.31 371 PRO A O 1
ATOM 2629 N N . LEU A 1 372 ? 9.882 5.734 -40.891 1.00 96.38 372 LEU A N 1
ATOM 2630 C CA . LEU A 1 372 ? 10.430 5.175 -39.647 1.00 96.38 372 LEU A CA 1
ATOM 2631 C C . LEU A 1 372 ? 10.209 6.130 -38.470 1.00 96.38 372 LEU A C 1
ATOM 2633 O O . LEU A 1 372 ? 9.779 5.705 -37.403 1.00 96.38 372 LEU A O 1
ATOM 2637 N N . TRP A 1 373 ? 10.412 7.434 -38.684 1.00 94.25 373 TRP A N 1
ATOM 2638 C CA . TRP A 1 373 ? 10.122 8.457 -37.675 1.00 94.25 373 TRP A CA 1
ATOM 2639 C C . TRP A 1 373 ? 8.647 8.449 -37.245 1.00 94.25 373 TRP A C 1
ATOM 2641 O O . TRP A 1 373 ? 8.345 8.578 -36.066 1.00 94.25 373 TRP A O 1
ATOM 2651 N N . GLN A 1 374 ? 7.725 8.266 -38.194 1.00 95.44 374 GLN A N 1
ATOM 2652 C CA . GLN A 1 374 ? 6.285 8.146 -37.935 1.00 95.44 374 GLN A CA 1
ATOM 2653 C C . GLN A 1 374 ? 5.874 6.810 -37.309 1.00 95.44 374 GLN A C 1
ATOM 2655 O O . GLN A 1 374 ? 4.760 6.697 -36.820 1.00 95.44 374 GLN A O 1
ATOM 2660 N N . ALA A 1 375 ? 6.702 5.770 -37.383 1.00 94.81 375 ALA A N 1
ATOM 2661 C CA . ALA A 1 375 ? 6.436 4.521 -36.677 1.00 94.81 375 ALA A CA 1
ATOM 2662 C C . ALA A 1 375 ? 6.786 4.626 -35.185 1.00 94.81 375 ALA A C 1
ATOM 2664 O O . ALA A 1 375 ? 6.163 3.950 -34.376 1.00 94.81 375 ALA A O 1
ATOM 2665 N N . LEU A 1 376 ? 7.750 5.484 -34.837 1.00 91.56 376 LEU A N 1
ATOM 2666 C CA . LEU A 1 376 ? 8.228 5.708 -33.469 1.00 91.56 376 LEU A CA 1
ATOM 2667 C C . LEU A 1 376 ? 7.356 6.679 -32.648 1.00 91.56 376 LEU A C 1
ATOM 2669 O O . LEU A 1 376 ? 7.616 6.837 -31.455 1.00 91.56 376 LEU A O 1
ATOM 2673 N N . TYR A 1 377 ? 6.376 7.345 -33.270 1.00 79.69 377 TYR A N 1
ATOM 2674 C CA . TYR A 1 377 ? 5.512 8.366 -32.660 1.00 79.69 377 TYR A CA 1
ATOM 2675 C C . TYR A 1 377 ? 4.037 7.986 -32.781 1.00 79.69 377 TYR A C 1
ATOM 2677 O O . TYR A 1 377 ? 3.304 8.137 -31.781 1.00 79.69 377 TYR A O 1
#

Solvent-accessible surface area (backbone atoms only — not comparable to full-atom values): 20807 Å² total; per-residue (Å²): 87,76,51,67,57,63,49,102,84,70,58,64,49,78,76,48,73,50,88,76,84,81,78,87,58,48,30,47,38,44,33,45,77,66,46,77,44,50,56,69,48,73,46,73,47,55,22,44,47,50,60,90,50,85,80,40,60,52,31,39,37,39,34,38,60,57,77,82,60,84,60,54,68,52,73,42,80,53,68,90,56,61,53,69,52,75,50,62,50,93,62,63,46,78,28,57,30,37,36,35,38,27,35,66,86,68,35,63,20,63,16,62,26,44,39,40,28,39,74,82,81,86,61,56,25,49,39,31,44,52,72,75,42,70,43,41,46,77,37,74,35,76,47,45,32,76,76,38,49,37,86,82,69,52,59,74,46,42,45,34,36,54,53,82,84,50,72,48,58,56,54,65,39,70,50,63,44,89,59,59,48,76,26,58,28,35,24,34,28,30,34,76,89,69,40,56,22,66,78,19,74,32,44,36,43,28,37,68,89,78,66,87,74,45,78,45,81,46,57,68,47,20,36,70,87,59,66,65,31,43,56,57,36,56,54,50,74,78,49,77,61,42,32,34,35,32,7,30,60,18,30,96,31,26,38,56,67,35,35,59,72,21,22,43,79,37,43,39,88,50,50,90,44,39,46,51,30,44,28,72,31,28,41,72,84,31,98,71,26,58,39,47,42,65,76,50,37,78,53,39,41,50,79,92,70,45,42,45,71,52,76,54,79,75,31,40,37,36,37,36,41,63,88,51,67,33,44,79,82,23,73,55,36,48,46,50,49,54,50,49,70,74,50,79,51,92,40,71,50,75,51,45,38,66,42,58,70,50,92,54,93,89,54,68,51,32,71,63,39,48,45,46,56,62,65,78,108

Secondary structure (DSSP, 8-state):
-EE--B-TTSPBPPPEE--------PPEEE----EEEETTPEEEEEEEEE--STT-PPEEEEEE-SSSPPPEEEEES-SSSPEEEEEE-SS-EEEEEEEEEE-TTS-EEEEEEEEEEEPPPP---B------EEEETTSEEEP--TT-B-TT---EEEEEE-SSS-EEESSS-EEE-SS-EEEEEEEEEEETTSPBPPPEEEEEEEE----PPPEEEE-S-EETT-SHHHHHHHHHHHS-SEEEE-S--EES---HHHIIIIIHHHTGGGGGGEEE---GGGGSS-TT-HHHHHHHGGGG--TTTS-EEEEETTEEEEE--TTS--STT-HHHHHHHHHHHH---SEEEEE-SS-SS---SSS---GGGHHHHHH--

Nearest PDB structures (foldseek):
  4u6t-assembly1_A  TM=9.524E-01  e=2.029E-09  Hathewaya histolytica
  4aqo-assembly1_A  TM=9.322E-01  e=1.398E-08  Hathewaya histolytica
  4tn9-assembly1_A  TM=9.268E-01  e=1.398E-08  Hathewaya histolytica
  2y72-assembly2_B  TM=9.217E-01  e=1.216E-07  Hathewaya histolytica
  7biz-assembly1_A  TM=3.876E-01  e=1.173E-08  Bacteroides thetaiotaomicron

Radius of gyration: 52.92 Å; Cα contacts (8 Å, |Δi|>4): 834; chains: 1; bounding box: 110×36×160 Å

pLDDT: mean 93.11, std 7.28, range [61.19, 98.88]

Sequence (377 aa):
MTLTVTDARGAASAPATTTATIGNVAPTVNAGPNQTVTLGSPITVSATFSDPGVNDAPWAYAIDWGDGSPQTTGSTTSQSSAITATHTYAAAGTNTVRVTVTDKNGGAGSGTLTVTVTTVANRAPTAVAGGPYTGMVGTPVSFDGSGSSDPDGDALTYAWSFGDGSTGTGVRPAHTYANNGTYTVTLTVTDARGAASAPATTTASIAVASTNVTLVGAGTVASCTSTGDSATAAILDAVPGTVFTVGDNVYPSGSLANFQNCYTPSWGRHKARTSPTLGNHEYDTSPTAADYFTYFGAAAGDPTKGYYSYDLGAWHIVALNSLVSMSAGSAQETWLRADLAAHPARCTLAYWHYPRFSSGTTHGSMVGSQPLWQALY